Protein AF-0000000079764183 (afdb_homodimer)

InterPro domains:
  IPR012338 Beta-lactamase/transpeptidase-like [G3DSA:3.40.710.10] (2-309)
  IPR012338 Beta-lactamase/transpeptidase-like [SSF56601] (10-308)
  IPR015868 Glutaminase [MF_00313] (7-307)
  IPR015868 Glutaminase [PF04960] (25-307)
  IPR015868 Glutaminase [PTHR12544] (8-310)
  IPR015868 Glutaminase [TIGR03814] (20-307)

pLDDT: mean 93.73, std 9.57, range [40.22, 98.94]

Nearest PDB structures (foldseek):
  2pby-assembly1_C  TM=9.416E-01  e=4.177E-28  Geobacillus kaustophilus HTA426
  2pby-assembly1_B  TM=9.250E-01  e=2.277E-27  Geobacillus kaustophilus HTA426
  8bsm-assembly1_A  TM=9.443E-01  e=9.969E-26  Homo sapiens
  7sbn-assembly1_B  TM=9.370E-01  e=2.062E-25  Homo sapiens
  7sbn-assembly1_A  TM=9.225E-01  e=1.618E-25  Homo sapiens

Organism: NCBI:txid410072

Sequence (632 aa):
MMKSEEVTRILENAIRIGKGVIRYGSVASYIPELAKADKNKLGICLYTIDGNQFETGNTEDRFTIQSISKVMALCLALETFGAEFVFDHVGVEPSGEAFNSLVELDNRSNRPFNPMINSGAITVASLLVNQYSIEDMQKYMQEVCEDPEIAIDEAVFQSEMATCARNKAIAYLLKSKDIIDTDVEESVTFYTKMCSMSVNARDLARFGLLLANDGVQLSTGKRLISS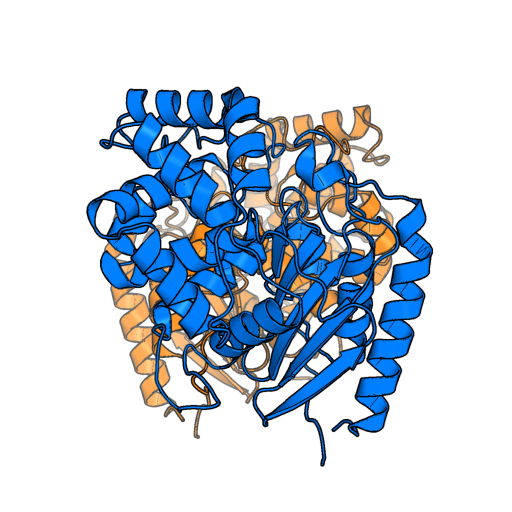QTVRMVQTIMLTCGMYDGSGEFALRTGIPTKSGVGGGLLSVSKKKMGIGIYGPSLDKKGNCIAGCELLGYISEALYLHIFDTREWKVEEMMKSEEVTRILENAIRIGKGVIRYGSVASYIPELAKADKNKLGICLYTIDGNQFETGNTEDRFTIQSISKVMALCLALETFGAEFVFDHVGVEPSGEAFNSLVELDNRSNRPFNPMINSGAITVASLLVNQYSIEDMQKYMQEVCEDPEIAIDEAVFQSEMATCARNKAIAYLLKSKDIIDTDVEESVTFYTKMCSMSVNARDLARFGLLLANDGVQLSTGKRLISSQTVRMVQTIMLTCGMYDGSGEFALRTGIPTKSGVGGGLLSVSKKKMGIGIYGPSLDKKGNCIAGCELLGYISEALYLHIFDTREWKVEE

Solvent-accessible surface area (backbone atoms only — not comparable to full-atom values): 30815 Å² total; per-residue (Å²): 109,38,49,64,68,54,54,52,50,50,50,52,51,28,52,54,58,13,61,72,44,31,82,79,31,44,48,42,59,87,36,62,61,54,44,69,57,64,43,82,47,44,15,36,21,40,31,34,74,87,70,50,78,46,70,51,72,46,29,77,52,70,39,37,38,25,56,38,36,35,57,58,53,48,52,50,45,36,74,72,62,31,59,74,57,51,52,72,55,20,41,59,34,51,59,56,50,63,84,79,46,84,73,54,48,35,85,86,76,70,23,21,26,18,47,71,42,68,60,12,33,40,48,53,28,37,61,41,57,79,78,42,52,71,65,52,53,42,51,50,50,18,59,56,30,69,34,88,77,43,41,67,35,63,69,46,32,54,39,43,64,74,60,34,63,64,61,49,53,42,40,50,52,36,36,74,69,65,64,37,89,56,61,52,67,59,19,50,51,53,39,45,44,53,21,18,25,35,40,29,11,51,34,30,8,34,38,15,27,22,49,13,46,49,16,25,36,82,93,78,66,49,71,80,42,52,54,69,53,34,34,42,51,44,43,44,22,30,54,34,19,44,59,82,40,10,37,54,47,29,55,65,22,32,44,25,28,29,39,8,57,48,8,35,37,36,25,32,31,77,74,43,22,2,30,4,27,30,21,31,10,14,38,98,79,40,37,20,41,23,52,56,52,22,44,38,51,45,18,66,77,57,42,42,25,74,65,48,84,61,80,71,44,76,44,133,111,39,48,63,68,54,53,50,49,52,51,52,52,26,51,53,57,14,62,72,45,31,82,78,30,44,48,42,58,87,37,62,60,54,44,69,58,65,42,84,48,44,14,38,20,41,29,33,75,88,69,50,76,47,71,52,72,47,29,79,53,70,39,37,38,25,57,39,37,35,58,58,53,49,51,52,44,38,74,72,62,31,59,73,58,51,51,72,54,22,42,58,35,50,60,55,50,63,83,79,45,85,72,54,47,34,84,87,76,70,24,20,24,18,46,70,43,68,61,12,32,40,48,52,27,38,63,41,58,79,79,42,53,71,65,52,52,44,50,50,50,18,58,56,30,70,35,88,80,44,41,67,36,62,67,45,32,52,39,43,64,75,61,34,62,65,60,50,52,42,41,51,52,36,36,76,68,65,63,37,86,57,60,52,68,60,19,52,50,54,40,45,44,51,21,17,25,35,39,28,10,51,34,30,7,34,40,15,27,21,48,12,47,48,15,25,35,82,93,76,64,47,70,80,42,54,55,69,53,35,34,42,50,44,44,43,23,31,54,34,19,44,58,83,40,11,35,54,47,30,55,65,22,33,43,26,28,28,38,7,59,47,8,35,35,36,26,31,32,76,74,44,23,3,31,4,27,30,20,29,10,15,38,97,80,40,36,20,41,23,51,56,51,22,46,38,49,46,18,66,76,56,44,42,24,74,64,49,85,61,80,71,42,75,42,133

Secondary structure (DSSP, 8-state):
-EEHHHHHHHHHHHHHHHHTTGGG-B---SSTTGGGS-TT--EEEEEETTS-EEEEESTT--EE-GGGHHHHHHHHHHHHH-HHHHHHHS--S---S-TT-S--B-TTTSSBS-TTSHHHHHHHHHHHTTT--HHHHHHHHHHHHT-TT--B-HHHHHHHHHT-HHHHHHHHHHHHTTS--S-HHHHHHHHHHHHTBEE-HHHHHHHHHHHHTTTB-TTT--B-S-HHHHHHHHHHHHHHTTGGGHHHHHHHH---EEE-TTSEEEEEETTTEEEEEE---B-TTSSBHHHHHHHHHHHHHTT-STT--S---EE-/-EEHHHHHHHHHHHHHHHHTTGGG-B---SSTTGGGS-TT--EEEEEETTS-EEEEESTT--EE-GGGHHHHHHHHHHHHH-HHHHHHHS--S---S-TT-S--B-TTTSSBS-TTSHHHHHHHHHHHTTT--HHHHHHHHHHHHT-TT--B-HHHHHHHHHT-HHHHHHHHHHHHTTS--S-HHHHHHHHHHHHTBEE-HHHHHHHHHHHHTTTB-TTT--B-S-HHHHHHHHHHHHHHTTGGGHHHHHHHH---EEE-TTSEEEEEETTTEEEEEE---B-TTSSBHHHHHHHHHHHHHTT-STT--S---EE-

Structure (mmCIF, N/CA/C/O backbone):
data_AF-0000000079764183-model_v1
#
loop_
_entity.id
_entity.type
_entity.pdbx_description
1 polymer Glutaminase
#
loop_
_atom_site.group_PDB
_atom_site.id
_atom_site.type_symbol
_atom_site.label_atom_id
_atom_site.label_alt_id
_atom_site.label_comp_id
_atom_site.label_asym_id
_atom_site.label_entity_id
_atom_site.label_seq_id
_atom_site.pdbx_PDB_ins_code
_atom_site.Cartn_x
_atom_site.Cartn_y
_atom_site.Cartn_z
_atom_site.occupancy
_atom_site.B_iso_or_equiv
_atom_site.auth_seq_id
_atom_site.auth_comp_id
_atom_site.auth_asym_id
_atom_site.auth_atom_id
_atom_site.pdbx_PDB_model_num
ATOM 1 N N . MET A 1 1 ? 1.59 -15.289 22.109 1 74.62 1 MET A N 1
ATOM 2 C CA . MET A 1 1 ? 1.956 -16.625 21.672 1 74.62 1 MET A CA 1
ATOM 3 C C . MET A 1 1 ? 0.717 -17.5 21.5 1 74.62 1 MET A C 1
ATOM 5 O O . MET A 1 1 ? -0.222 -17.422 22.297 1 74.62 1 MET A O 1
ATOM 9 N N . MET A 1 2 ? 0.718 -18.203 20.281 1 85 2 MET A N 1
ATOM 10 C CA . MET A 1 2 ? -0.459 -19.016 20 1 85 2 MET A CA 1
ATOM 11 C C . MET A 1 2 ? -0.09 -20.5 19.906 1 85 2 MET A C 1
ATOM 13 O O . MET A 1 2 ? 0.961 -20.844 19.375 1 85 2 MET A O 1
ATOM 17 N N . LYS A 1 3 ? -0.953 -21.344 20.5 1 87.88 3 LYS A N 1
ATOM 18 C CA . LYS A 1 3 ? -0.759 -22.797 20.391 1 87.88 3 LYS A CA 1
ATOM 19 C C . LYS A 1 3 ? -1.119 -23.281 19 1 87.88 3 LYS A C 1
ATOM 21 O O . LYS A 1 3 ? -1.999 -22.719 18.344 1 87.88 3 LYS A O 1
ATOM 26 N N . SER A 1 4 ? -0.409 -24.312 18.578 1 90.75 4 SER A N 1
ATOM 27 C CA . SER A 1 4 ? -0.656 -24.906 17.266 1 90.75 4 SER A CA 1
ATOM 28 C C . SER A 1 4 ? -2.127 -25.266 17.094 1 90.75 4 SER A C 1
ATOM 30 O O . SER A 1 4 ? -2.697 -25.078 16.031 1 90.75 4 SER A O 1
ATOM 32 N N . GLU A 1 5 ? -2.732 -25.766 18.125 1 93.06 5 GLU A N 1
ATOM 33 C CA . GLU A 1 5 ? -4.137 -26.156 18.078 1 93.06 5 GLU A CA 1
ATOM 34 C C . GLU A 1 5 ? -5.043 -24.953 17.844 1 93.06 5 GLU A C 1
ATOM 36 O O . GLU A 1 5 ? -6.07 -25.062 17.172 1 93.06 5 GLU A O 1
ATOM 41 N N . GLU A 1 6 ? -4.617 -23.891 18.422 1 94.56 6 GLU A N 1
ATOM 42 C CA . GLU A 1 6 ? -5.383 -22.656 18.25 1 94.56 6 GLU A CA 1
ATOM 43 C C . GLU A 1 6 ? -5.324 -22.172 16.812 1 94.56 6 GLU A C 1
ATOM 45 O O . GLU A 1 6 ? -6.328 -21.719 16.266 1 94.56 6 GLU A O 1
ATOM 50 N N . VAL A 1 7 ? -4.184 -22.266 16.203 1 95.69 7 VAL A N 1
ATOM 51 C CA . VAL A 1 7 ? -4.027 -21.875 14.812 1 95.69 7 VAL A CA 1
ATOM 52 C C . VAL A 1 7 ? -4.895 -22.766 13.922 1 95.69 7 VAL A C 1
ATOM 54 O O . VAL A 1 7 ? -5.562 -22.266 13.008 1 95.69 7 VAL A O 1
ATOM 57 N N . THR A 1 8 ? -4.898 -24.047 14.211 1 95.81 8 THR A N 1
ATOM 58 C CA . THR A 1 8 ? -5.711 -24.984 13.453 1 95.81 8 THR A CA 1
ATOM 59 C C . THR A 1 8 ? -7.195 -24.641 13.562 1 95.81 8 THR A C 1
ATOM 61 O O . THR A 1 8 ? -7.922 -24.672 12.57 1 95.81 8 THR A O 1
ATOM 64 N N . ARG A 1 9 ? -7.594 -24.297 14.766 1 96.56 9 ARG A N 1
ATOM 65 C CA . ARG A 1 9 ? -8.984 -23.922 14.992 1 96.56 9 ARG A CA 1
ATOM 66 C C . ARG A 1 9 ? -9.336 -22.641 14.219 1 96.56 9 ARG A C 1
ATOM 68 O O . ARG A 1 9 ? -10.422 -22.547 13.648 1 96.56 9 ARG A O 1
ATOM 75 N N . ILE A 1 10 ? -8.43 -21.75 14.234 1 97.06 10 ILE A N 1
ATOM 76 C CA . ILE A 1 10 ? -8.625 -20.5 13.508 1 97.06 10 ILE A CA 1
ATOM 77 C C . ILE A 1 10 ? -8.773 -20.781 12.016 1 97.06 10 ILE A C 1
ATOM 79 O O . ILE A 1 10 ? -9.641 -20.219 11.352 1 97.06 10 ILE A O 1
ATOM 83 N N . LEU A 1 11 ? -8.008 -21.703 11.453 1 97.38 11 LEU A N 1
ATOM 84 C CA . LEU A 1 11 ? -8.086 -22.047 10.039 1 97.38 11 LEU A CA 1
ATOM 85 C C . LEU A 1 11 ? -9.406 -22.734 9.727 1 97.38 11 LEU A C 1
ATOM 87 O O . LEU A 1 11 ? -10.008 -22.484 8.68 1 97.38 11 LEU A O 1
ATOM 91 N N . GLU A 1 12 ? -9.812 -23.562 10.617 1 97.38 12 GLU A N 1
ATOM 92 C CA . GLU A 1 12 ? -11.094 -24.25 10.422 1 97.38 12 GLU A CA 1
ATOM 93 C C . GLU A 1 12 ? -12.25 -23.25 10.398 1 97.38 12 GLU A C 1
ATOM 95 O O . GLU A 1 12 ? -13.156 -23.375 9.578 1 97.38 12 GLU A O 1
ATOM 100 N N . ASN A 1 13 ? -12.195 -22.344 11.328 1 97.94 13 ASN A N 1
ATOM 101 C CA . ASN A 1 13 ? -13.211 -21.297 11.344 1 97.94 13 ASN A CA 1
ATOM 102 C C . ASN A 1 13 ? -13.156 -20.453 10.07 1 97.94 13 ASN A C 1
ATOM 104 O O . ASN A 1 13 ? -14.195 -20.047 9.547 1 97.94 13 ASN A O 1
ATOM 108 N N . ALA A 1 14 ? -11.953 -20.188 9.633 1 97.94 14 ALA A N 1
ATOM 109 C CA . ALA A 1 14 ? -11.773 -19.422 8.398 1 97.94 14 ALA A CA 1
ATOM 110 C C . ALA A 1 14 ? -12.422 -20.141 7.215 1 97.94 14 ALA A C 1
ATOM 112 O O . ALA A 1 14 ? -13.102 -19.5 6.402 1 97.94 14 ALA A O 1
ATOM 113 N N . ILE A 1 15 ? -12.234 -21.406 7.109 1 98.12 15 ILE A N 1
ATOM 114 C CA . ILE A 1 15 ? -12.797 -22.203 6.023 1 98.12 15 ILE A CA 1
ATOM 115 C C . ILE A 1 15 ? -14.32 -22.172 6.102 1 98.12 15 ILE A C 1
ATOM 117 O O . ILE A 1 15 ? -15 -22.078 5.078 1 98.12 15 ILE A O 1
ATOM 121 N N . ARG A 1 16 ? -14.852 -22.266 7.309 1 97.56 16 ARG A N 1
ATOM 122 C CA . ARG A 1 16 ? -16.297 -22.203 7.492 1 97.56 16 ARG A CA 1
ATOM 123 C C . ARG A 1 16 ? -16.859 -20.859 7.008 1 97.56 16 ARG A C 1
ATOM 125 O O . ARG A 1 16 ? -17.875 -20.828 6.305 1 97.56 16 ARG A O 1
ATOM 132 N N . ILE A 1 17 ? -16.188 -19.812 7.344 1 97.31 17 ILE A N 1
ATOM 133 C CA . ILE A 1 17 ? -16.578 -18.484 6.91 1 97.31 17 ILE A CA 1
ATOM 134 C C . ILE A 1 17 ? -16.547 -18.406 5.383 1 97.31 17 ILE A C 1
ATOM 136 O O . ILE A 1 17 ? -17.5 -17.922 4.758 1 97.31 17 ILE A O 1
ATOM 140 N N . GLY A 1 18 ? -15.477 -18.875 4.812 1 97.44 18 GLY A N 1
ATOM 141 C CA . GLY A 1 18 ? -15.32 -18.859 3.365 1 97.44 18 GLY A CA 1
ATOM 142 C C . GLY A 1 18 ? -16.391 -19.656 2.643 1 97.44 18 GLY A C 1
ATOM 143 O O . GLY A 1 18 ? -16.938 -19.203 1.635 1 97.44 18 GLY A O 1
ATOM 144 N N . LYS A 1 19 ? -16.688 -20.812 3.135 1 97.62 19 LYS A N 1
ATOM 145 C CA . LYS A 1 19 ? -17.703 -21.656 2.512 1 97.62 19 LYS A CA 1
ATOM 146 C C . LYS A 1 19 ? -19.062 -20.969 2.471 1 97.62 19 LYS A C 1
ATOM 148 O O . LYS A 1 19 ? -19.844 -21.172 1.545 1 97.62 19 LYS A O 1
ATOM 153 N N . GLY A 1 20 ? -19.266 -20.078 3.375 1 97.69 20 GLY A N 1
ATOM 154 C CA . GLY A 1 20 ? -20.547 -19.375 3.469 1 97.69 20 GLY A CA 1
ATOM 155 C C . GLY A 1 20 ? -20.766 -18.391 2.344 1 97.69 20 GLY A C 1
ATOM 156 O O . GLY A 1 20 ? -21.891 -17.969 2.09 1 97.69 20 GLY A O 1
ATOM 157 N N . VAL A 1 21 ? -19.688 -18.016 1.581 1 98.25 21 VAL A N 1
ATOM 158 C CA . VAL A 1 21 ? -19.859 -16.953 0.595 1 98.25 21 VAL A CA 1
ATOM 159 C C . VAL A 1 21 ? -19.578 -17.5 -0.804 1 98.25 21 VAL A C 1
ATOM 161 O O . VAL A 1 21 ? -19.766 -16.797 -1.8 1 98.25 21 VAL A O 1
ATOM 164 N N . ILE A 1 22 ? -19.203 -18.766 -0.938 1 98.31 22 ILE A N 1
ATOM 165 C CA . ILE A 1 22 ? -18.828 -19.391 -2.207 1 98.31 22 ILE A CA 1
ATOM 166 C C . ILE A 1 22 ? -19.984 -19.266 -3.197 1 98.31 22 ILE A C 1
ATOM 168 O O . ILE A 1 22 ? -19.766 -19.047 -4.391 1 98.31 22 ILE A O 1
ATOM 172 N N . ARG A 1 23 ? -21.188 -19.359 -2.697 1 97.62 23 ARG A N 1
ATOM 173 C CA . ARG A 1 23 ? -22.391 -19.359 -3.539 1 97.62 23 ARG A CA 1
ATOM 174 C C . ARG A 1 23 ? -22.531 -18.047 -4.297 1 97.62 23 ARG A C 1
ATOM 176 O O . ARG A 1 23 ? -23.188 -18 -5.34 1 97.62 23 ARG A O 1
ATOM 183 N N . TYR A 1 24 ? -21.953 -17 -3.852 1 97.88 24 TYR A N 1
ATOM 184 C CA . TYR A 1 24 ? -22.125 -15.68 -4.445 1 97.88 24 TYR A CA 1
ATOM 185 C C . TYR A 1 24 ? -21.125 -15.445 -5.57 1 97.88 24 TYR A C 1
ATOM 187 O O . TYR A 1 24 ? -21.234 -14.453 -6.301 1 97.88 24 TYR A O 1
ATOM 195 N N . GLY A 1 25 ? -20.125 -16.344 -5.734 1 97.81 25 GLY A N 1
ATOM 196 C CA . GLY A 1 25 ? -19.156 -16.219 -6.801 1 97.81 25 GLY A CA 1
ATOM 197 C C . GLY A 1 25 ? -19.422 -17.141 -7.973 1 97.81 25 GLY A C 1
ATOM 198 O O . GLY A 1 25 ? -20.438 -17.828 -8.008 1 97.81 25 GLY A O 1
ATOM 199 N N . SER A 1 26 ? -18.562 -17.047 -8.977 1 97.25 26 SER A N 1
ATOM 200 C CA . SER A 1 26 ? -18.609 -17.891 -10.156 1 97.25 26 SER A CA 1
ATOM 201 C C . SER A 1 26 ? -17.203 -18.219 -10.672 1 97.25 26 SER A C 1
ATOM 203 O O . SER A 1 26 ? -16.266 -17.469 -10.422 1 97.25 26 SER A O 1
ATOM 205 N N . VAL A 1 27 ? -17.078 -19.312 -11.312 1 96.5 27 VAL A N 1
ATOM 206 C CA . VAL A 1 27 ? -15.797 -19.672 -11.922 1 96.5 27 VAL A CA 1
ATOM 207 C C . VAL A 1 27 ? -15.547 -18.797 -13.148 1 96.5 27 VAL A C 1
ATOM 209 O O . VAL A 1 27 ? -16.484 -18.25 -13.734 1 96.5 27 VAL A O 1
ATOM 212 N N . ALA A 1 28 ? -14.25 -18.594 -13.477 1 91.69 28 ALA A N 1
ATOM 213 C CA . ALA A 1 28 ? -13.906 -17.859 -14.695 1 91.69 28 ALA A CA 1
ATOM 214 C C . ALA A 1 28 ? -14.375 -18.609 -15.938 1 91.69 28 ALA A C 1
ATOM 216 O O . ALA A 1 28 ? -13.852 -19.688 -16.25 1 91.69 28 ALA A O 1
ATOM 217 N N . SER A 1 29 ? -15.273 -17.984 -16.703 1 90.06 29 SER A N 1
ATOM 218 C CA . SER A 1 29 ? -15.867 -18.703 -17.828 1 90.06 29 SER A CA 1
ATOM 219 C C . SER A 1 29 ? -15.305 -18.203 -19.156 1 90.06 29 SER A C 1
ATOM 221 O O . SER A 1 29 ? -15.5 -18.828 -20.203 1 90.06 29 SER A O 1
ATOM 223 N N . TYR A 1 30 ? -14.641 -17.125 -19.125 1 85.44 30 TYR A N 1
ATOM 224 C CA . TYR A 1 30 ? -14.117 -16.578 -20.375 1 85.44 30 TYR A CA 1
ATOM 225 C C . TYR A 1 30 ? -12.938 -17.391 -20.875 1 85.44 30 TYR A C 1
ATOM 227 O O . TYR A 1 30 ? -12.547 -17.281 -22.047 1 85.44 30 TYR A O 1
ATOM 235 N N . ILE A 1 31 ? -12.336 -18.234 -20.078 1 89.81 31 ILE A N 1
ATOM 236 C CA . ILE A 1 31 ? -11.422 -19.312 -20.469 1 89.81 31 ILE A CA 1
ATOM 237 C C . ILE A 1 31 ? -12.102 -20.656 -20.25 1 89.81 31 ILE A C 1
ATOM 239 O O . ILE A 1 31 ? -12.195 -21.156 -19.125 1 89.81 31 ILE A O 1
ATOM 243 N N . PRO A 1 32 ? -12.508 -21.281 -21.25 1 91.56 32 PRO A N 1
ATOM 244 C CA . PRO A 1 32 ? -13.359 -22.453 -21.172 1 91.56 32 PRO A CA 1
ATOM 245 C C . PRO A 1 32 ? -12.797 -23.531 -20.234 1 91.56 32 PRO A C 1
ATOM 247 O O . PRO A 1 32 ? -13.547 -24.141 -19.469 1 91.56 32 PRO A O 1
ATOM 250 N N . GLU A 1 33 ? -11.508 -23.781 -20.266 1 92.94 33 GLU A N 1
ATOM 251 C CA . GLU A 1 33 ? -10.906 -24.797 -19.438 1 92.94 33 GLU A CA 1
ATOM 252 C C . GLU A 1 33 ? -11.047 -24.469 -17.953 1 92.94 33 GLU A C 1
ATOM 254 O O . GLU A 1 33 ? -11.172 -25.359 -17.109 1 92.94 33 GLU A O 1
ATOM 259 N N . LEU A 1 34 ? -11 -23.219 -17.516 1 94.12 34 LEU A N 1
ATOM 260 C CA . LEU A 1 34 ? -11.133 -22.797 -16.125 1 94.12 34 LEU A CA 1
ATOM 261 C C . LEU A 1 34 ? -12.57 -22.969 -15.641 1 94.12 34 LEU A C 1
ATOM 263 O O . LEU A 1 34 ? -12.812 -23.156 -14.445 1 94.12 34 LEU A O 1
ATOM 267 N N . ALA A 1 35 ? -13.492 -22.938 -16.578 1 94.31 35 ALA A N 1
ATOM 268 C CA . ALA A 1 35 ? -14.914 -23.062 -16.266 1 94.31 35 ALA A CA 1
ATOM 269 C C . ALA A 1 35 ? -15.242 -24.469 -15.75 1 94.31 35 ALA A C 1
ATOM 271 O O . ALA A 1 35 ? -16.297 -24.672 -15.148 1 94.31 35 ALA A O 1
ATOM 272 N N . LYS A 1 36 ? -14.367 -25.391 -15.961 1 95.44 36 LYS A N 1
ATOM 273 C CA . LYS A 1 36 ? -14.602 -26.781 -15.594 1 95.44 36 LYS A CA 1
ATOM 274 C C . LYS A 1 36 ? -14.344 -27.016 -14.109 1 95.44 36 LYS A C 1
ATOM 276 O O . LYS A 1 36 ? -14.703 -28.062 -13.562 1 95.44 36 LYS A O 1
ATOM 281 N N . ALA A 1 37 ? -13.789 -26.078 -13.414 1 96.5 37 ALA A N 1
ATOM 282 C CA . ALA A 1 37 ? -13.438 -26.234 -12 1 96.5 37 ALA A CA 1
ATOM 283 C C . ALA A 1 37 ? -14.688 -26.375 -11.141 1 96.5 37 ALA A C 1
ATOM 285 O O . ALA A 1 37 ? -15.742 -25.828 -11.461 1 96.5 37 ALA A O 1
ATOM 286 N N . ASP A 1 38 ? -14.641 -27.188 -10.078 1 97.56 38 ASP A N 1
ATOM 287 C CA . ASP A 1 38 ? -15.695 -27.266 -9.062 1 97.56 38 ASP A CA 1
ATOM 288 C C . ASP A 1 38 ? -15.695 -26.031 -8.172 1 97.56 38 ASP A C 1
ATOM 290 O O . ASP A 1 38 ? -14.812 -25.875 -7.324 1 97.56 38 ASP A O 1
ATOM 294 N N . LYS A 1 39 ? -16.641 -25.203 -8.297 1 97 39 LYS A N 1
ATOM 295 C CA . LYS A 1 39 ? -16.672 -23.906 -7.648 1 97 39 LYS A CA 1
ATOM 296 C C . LYS A 1 39 ? -16.719 -24.047 -6.129 1 97 39 LYS A C 1
ATOM 298 O O . LYS A 1 39 ? -16.422 -23.094 -5.402 1 97 39 LYS A O 1
ATOM 303 N N . ASN A 1 40 ? -17.031 -25.234 -5.582 1 97.75 40 ASN A N 1
ATOM 304 C CA . ASN A 1 40 ? -17.25 -25.406 -4.152 1 97.75 40 ASN A CA 1
ATOM 305 C C . ASN A 1 40 ? -15.945 -25.766 -3.438 1 97.75 40 ASN A C 1
ATOM 307 O O . ASN A 1 40 ? -15.906 -25.859 -2.209 1 97.75 40 ASN A O 1
ATOM 311 N N . LYS A 1 41 ? -14.883 -26.016 -4.184 1 98.38 41 LYS A N 1
ATOM 312 C CA . LYS A 1 41 ? -13.594 -26.328 -3.582 1 98.38 41 LYS A CA 1
ATOM 313 C C . LYS A 1 41 ? -13.023 -25.141 -2.828 1 98.38 41 LYS A C 1
ATOM 315 O O . LYS A 1 41 ? -13.234 -23.984 -3.223 1 98.38 41 LYS A O 1
ATOM 320 N N . LEU A 1 42 ? -12.406 -25.406 -1.729 1 98.81 42 LEU A N 1
ATOM 321 C CA . LEU A 1 42 ? -11.742 -24.391 -0.918 1 98.81 42 LEU A CA 1
ATOM 322 C C . LEU A 1 42 ? -10.656 -25.016 -0.055 1 98.81 42 LEU A C 1
ATOM 324 O O . LEU A 1 42 ? -10.883 -26.031 0.6 1 98.81 42 LEU A O 1
ATOM 328 N N . GLY A 1 43 ? -9.492 -24.469 -0.114 1 98.69 43 GLY A N 1
ATOM 329 C CA . GLY A 1 43 ? -8.391 -24.906 0.729 1 98.69 43 GLY A CA 1
ATOM 330 C C . GLY A 1 43 ? -7.457 -23.781 1.123 1 98.69 43 GLY A C 1
ATOM 331 O O . GLY A 1 43 ? -7.332 -22.797 0.403 1 98.69 43 GLY A O 1
ATOM 332 N N . ILE A 1 44 ? -6.812 -23.875 2.275 1 98.75 44 ILE A N 1
ATOM 333 C CA . ILE A 1 44 ? -5.848 -22.891 2.758 1 98.75 44 ILE A CA 1
ATOM 334 C C . ILE A 1 44 ? -4.648 -23.609 3.373 1 98.75 44 ILE A C 1
ATOM 336 O O . ILE A 1 44 ? -4.809 -24.625 4.059 1 98.75 44 ILE A O 1
ATOM 340 N N . CYS A 1 45 ? -3.529 -23.141 3.027 1 98.44 45 CYS A N 1
ATOM 341 C CA . CYS A 1 45 ? -2.264 -23.609 3.586 1 98.44 45 CYS A CA 1
ATOM 342 C C . CYS A 1 45 ? -1.483 -22.453 4.199 1 98.44 45 CYS A C 1
ATOM 344 O O . CYS A 1 45 ? -1.345 -21.391 3.586 1 98.44 45 CYS A O 1
ATOM 346 N N . LEU A 1 46 ? -1.011 -22.625 5.449 1 98.12 46 LEU A N 1
ATOM 347 C CA . LEU A 1 46 ? -0.158 -21.672 6.164 1 98.12 46 LEU A CA 1
ATOM 348 C C . LEU A 1 46 ? 1.167 -22.328 6.551 1 98.12 46 LEU A C 1
ATOM 350 O O . LEU A 1 46 ? 1.188 -23.297 7.305 1 98.12 46 LEU A O 1
ATOM 354 N N . TYR A 1 47 ? 2.25 -21.844 6.004 1 98 47 TYR A N 1
ATOM 355 C CA . TYR A 1 47 ? 3.592 -22.281 6.383 1 98 47 TYR A CA 1
ATOM 356 C C . TYR A 1 47 ? 4.34 -21.156 7.102 1 98 47 TYR A C 1
ATOM 358 O O . TYR A 1 47 ? 4.449 -20.047 6.59 1 98 47 TYR A O 1
ATOM 366 N N . THR A 1 48 ? 4.832 -21.406 8.273 1 97.06 48 THR A N 1
ATOM 367 C CA . THR A 1 48 ? 5.422 -20.359 9.094 1 97.06 48 THR A CA 1
ATOM 368 C C . THR A 1 48 ? 6.945 -20.422 9.055 1 97.06 48 THR A C 1
ATOM 370 O O . THR A 1 48 ? 7.516 -21.469 8.727 1 97.06 48 THR A O 1
ATOM 373 N N . ILE A 1 49 ? 7.621 -19.375 9.352 1 95.12 49 ILE A N 1
ATOM 374 C CA . ILE A 1 49 ? 9.07 -19.25 9.273 1 95.12 49 ILE A CA 1
ATOM 375 C C . ILE A 1 49 ? 9.727 -20.141 10.328 1 95.12 49 ILE A C 1
ATOM 377 O O . ILE A 1 49 ? 10.906 -20.484 10.211 1 95.12 49 ILE A O 1
ATOM 381 N N . ASP A 1 50 ? 8.992 -20.531 11.32 1 93.69 50 ASP A N 1
ATOM 382 C CA . ASP A 1 50 ? 9.531 -21.406 12.352 1 93.69 50 ASP A CA 1
ATOM 383 C C . ASP A 1 50 ? 9.352 -22.875 11.977 1 93.69 50 ASP A C 1
ATOM 385 O O . ASP A 1 50 ? 9.656 -23.766 12.773 1 93.69 50 ASP A O 1
ATOM 389 N N . GLY A 1 51 ? 8.727 -23.109 10.812 1 93.88 51 GLY A N 1
ATOM 390 C CA . GLY A 1 51 ? 8.711 -24.469 10.289 1 93.88 51 GLY A CA 1
ATOM 391 C C . GLY A 1 51 ? 7.363 -25.156 10.445 1 93.88 51 GLY A C 1
ATOM 392 O O . GLY A 1 51 ? 7.191 -26.297 10.016 1 93.88 51 GLY A O 1
ATOM 393 N N . ASN A 1 52 ? 6.344 -24.484 11.016 1 95.38 52 ASN A N 1
ATOM 394 C CA . ASN A 1 52 ? 5.023 -25.078 11.164 1 95.38 52 ASN A CA 1
ATOM 395 C C . ASN A 1 52 ? 4.246 -25.062 9.852 1 95.38 52 ASN A C 1
ATOM 397 O O . ASN A 1 52 ? 4.426 -24.156 9.039 1 95.38 52 ASN A O 1
ATOM 401 N N . GLN A 1 53 ? 3.439 -26.109 9.703 1 96.62 53 GLN A N 1
ATOM 402 C CA . GLN A 1 53 ? 2.57 -26.234 8.539 1 96.62 53 GLN A CA 1
ATOM 403 C C . GLN A 1 53 ? 1.127 -26.5 8.961 1 96.62 53 GLN A C 1
ATOM 405 O O . GLN A 1 53 ? 0.857 -27.453 9.695 1 96.62 53 GLN A O 1
ATOM 410 N N . PHE A 1 54 ? 0.256 -25.625 8.586 1 97.5 54 PHE A N 1
ATOM 411 C CA . PHE A 1 54 ? -1.172 -25.766 8.852 1 97.5 54 PHE A CA 1
ATOM 412 C C . PHE A 1 54 ? -1.963 -25.781 7.547 1 97.5 54 PHE A C 1
ATOM 414 O O . PHE A 1 54 ? -1.71 -24.969 6.656 1 97.5 54 PHE A O 1
ATOM 421 N N . GLU A 1 55 ? -2.822 -26.719 7.379 1 97.31 55 GLU A N 1
ATOM 422 C CA . GLU A 1 55 ? -3.641 -26.75 6.168 1 97.31 55 GLU A CA 1
ATOM 423 C C . GLU A 1 55 ? -5.02 -27.328 6.453 1 97.31 55 GLU A C 1
ATOM 425 O O . GLU A 1 55 ? -5.188 -28.125 7.387 1 97.31 55 GLU A O 1
ATOM 430 N N . THR A 1 56 ? -5.969 -26.938 5.777 1 97.56 56 THR A N 1
ATOM 431 C CA . THR A 1 56 ? -7.332 -27.453 5.836 1 97.56 56 THR A CA 1
ATOM 432 C C . THR A 1 56 ? -8.039 -27.266 4.496 1 97.56 56 THR A C 1
ATOM 434 O O . THR A 1 56 ? -7.777 -26.297 3.779 1 97.56 56 THR A O 1
ATOM 437 N N . GLY A 1 57 ? -8.836 -28.266 4.07 1 97.94 57 GLY A N 1
ATOM 438 C CA . GLY A 1 57 ? -9.602 -28.203 2.838 1 97.94 57 GLY A CA 1
ATOM 439 C C . GLY A 1 57 ? -8.867 -28.797 1.648 1 97.94 57 GLY A C 1
ATOM 440 O O . GLY A 1 57 ? -8.148 -29.781 1.786 1 97.94 57 GLY A O 1
ATOM 441 N N . ASN A 1 58 ? -9.07 -28.25 0.482 1 98.19 58 ASN A N 1
ATOM 442 C CA . ASN A 1 58 ? -8.594 -28.797 -0.786 1 98.19 58 ASN A CA 1
ATOM 443 C C . ASN A 1 58 ? -7.234 -28.219 -1.166 1 98.19 58 ASN A C 1
ATOM 445 O O . ASN A 1 58 ? -7.066 -27.688 -2.264 1 98.19 58 ASN A O 1
ATOM 449 N N . THR A 1 59 ? -6.285 -28.438 -0.339 1 98.38 59 THR A N 1
ATOM 450 C CA . THR A 1 59 ? -4.996 -27.766 -0.484 1 98.38 59 THR A CA 1
ATOM 451 C C . THR A 1 59 ? -4.133 -28.484 -1.524 1 98.38 59 THR A C 1
ATOM 453 O O . THR A 1 59 ? -3.184 -27.906 -2.053 1 98.38 59 THR A O 1
ATOM 456 N N . GLU A 1 60 ? -4.438 -29.703 -1.937 1 97.88 60 GLU A N 1
ATOM 457 C CA . GLU A 1 60 ? -3.621 -30.484 -2.867 1 97.88 60 GLU A CA 1
ATOM 458 C C . GLU A 1 60 ? -4.172 -30.391 -4.285 1 97.88 60 GLU A C 1
ATOM 460 O O . GLU A 1 60 ? -3.51 -30.812 -5.242 1 97.88 60 GLU A O 1
ATOM 465 N N . ASP A 1 61 ? -5.402 -29.891 -4.426 1 98.31 61 ASP A N 1
ATOM 466 C CA . ASP A 1 61 ? -5.973 -29.734 -5.758 1 98.31 61 ASP A CA 1
ATOM 467 C C . ASP A 1 61 ? -5.098 -28.828 -6.629 1 98.31 61 ASP A C 1
ATOM 469 O O . ASP A 1 61 ? -4.656 -27.766 -6.184 1 98.31 61 ASP A O 1
ATOM 473 N N . ARG A 1 62 ? -4.867 -29.281 -7.816 1 98.31 62 ARG A N 1
ATOM 474 C CA . ARG A 1 62 ? -4.043 -28.469 -8.711 1 98.31 62 ARG A CA 1
ATOM 475 C C . ARG A 1 62 ? -4.906 -27.562 -9.586 1 98.31 62 ARG A C 1
ATOM 477 O O . ARG A 1 62 ? -6.039 -27.922 -9.922 1 98.31 62 ARG A O 1
ATOM 484 N N . PHE A 1 63 ? -4.449 -26.469 -9.898 1 98.5 63 PHE A N 1
ATOM 485 C CA . PHE A 1 63 ? -5.047 -25.422 -10.742 1 98.5 63 PHE A CA 1
ATOM 486 C C . PHE A 1 63 ? -3.969 -24.594 -11.414 1 98.5 63 PHE A C 1
ATOM 488 O O . PHE A 1 63 ? -2.799 -24.641 -11.031 1 98.5 63 PHE A O 1
ATOM 495 N N . THR A 1 64 ? -4.309 -23.875 -12.445 1 98.56 64 THR A N 1
ATOM 496 C CA . THR A 1 64 ? -3.311 -23.031 -13.102 1 98.56 64 THR A CA 1
ATOM 497 C C . THR A 1 64 ? -3.113 -21.734 -12.336 1 98.56 64 THR A C 1
ATOM 499 O O . THR A 1 64 ? -4.078 -21.141 -11.844 1 98.56 64 THR A O 1
ATOM 502 N N . ILE A 1 65 ? -1.89 -21.25 -12.266 1 98.69 65 ILE A N 1
ATOM 503 C CA . ILE A 1 65 ? -1.451 -20.172 -11.391 1 98.69 65 ILE A CA 1
ATOM 504 C C . ILE A 1 65 ? -1.986 -18.844 -11.898 1 98.69 65 ILE A C 1
ATOM 506 O O . ILE A 1 65 ? -2.182 -17.906 -11.125 1 98.69 65 ILE A O 1
ATOM 510 N N . GLN A 1 66 ? -2.195 -18.719 -13.219 1 98.12 66 GLN A N 1
ATOM 511 C CA . GLN A 1 66 ? -2.732 -17.516 -13.852 1 98.12 66 GLN A CA 1
ATOM 512 C C . GLN A 1 66 ? -1.979 -16.266 -13.391 1 98.12 66 GLN A C 1
ATOM 514 O O . GLN A 1 66 ? -0.746 -16.266 -13.352 1 98.12 66 GLN A O 1
ATOM 519 N N . SER A 1 67 ? -2.619 -15.227 -13.023 1 97.81 67 SER A N 1
ATOM 520 C CA . SER A 1 67 ? -2.008 -13.922 -12.789 1 97.81 67 SER A CA 1
ATOM 521 C C . SER A 1 67 ? -1.01 -13.984 -11.633 1 97.81 67 SER A C 1
ATOM 523 O O . SER A 1 67 ? -0.186 -13.078 -11.477 1 97.81 67 SER A O 1
ATOM 525 N N . ILE A 1 68 ? -1.06 -14.953 -10.766 1 98.75 68 ILE A N 1
ATOM 526 C CA . ILE A 1 68 ? -0.087 -15.055 -9.68 1 98.75 68 ILE A CA 1
ATOM 527 C C . ILE A 1 68 ? 1.315 -15.227 -10.258 1 98.75 68 ILE A C 1
ATOM 529 O O . ILE A 1 68 ? 2.309 -14.891 -9.609 1 98.75 68 ILE A O 1
ATOM 533 N N . SER A 1 69 ? 1.407 -15.711 -11.516 1 98.75 69 SER A N 1
ATOM 534 C CA . SER A 1 69 ? 2.691 -15.891 -12.18 1 98.75 69 SER A CA 1
ATOM 535 C C . SER A 1 69 ? 3.426 -14.562 -12.336 1 98.75 69 SER A C 1
ATOM 537 O O . SER A 1 69 ? 4.648 -14.539 -12.492 1 98.75 69 SER A O 1
ATOM 539 N N . LYS A 1 70 ? 2.678 -13.453 -12.328 1 98.69 70 LYS A N 1
ATOM 540 C CA . LYS A 1 70 ? 3.262 -12.125 -12.469 1 98.69 70 LYS A CA 1
ATOM 541 C C . LYS A 1 70 ? 4.266 -11.836 -11.359 1 98.69 70 LYS A C 1
ATOM 543 O O . LYS A 1 70 ? 5.242 -11.117 -11.562 1 98.69 70 LYS A O 1
ATOM 548 N N . VAL A 1 71 ? 4.078 -12.406 -10.156 1 98.88 71 VAL A N 1
ATOM 549 C CA . VAL A 1 71 ? 4.977 -12.227 -9.023 1 98.88 71 VAL A CA 1
ATOM 550 C C . VAL A 1 71 ? 6.32 -12.891 -9.312 1 98.88 71 VAL A C 1
ATOM 552 O O . VAL A 1 71 ? 7.375 -12.289 -9.117 1 98.88 71 VAL A O 1
ATOM 555 N N . MET A 1 72 ? 6.254 -14.102 -9.812 1 98.44 72 MET A N 1
ATOM 556 C CA . MET A 1 72 ? 7.469 -14.836 -10.156 1 98.44 72 MET A CA 1
ATOM 557 C C . MET A 1 72 ? 8.242 -14.125 -11.258 1 98.44 72 MET A C 1
ATOM 559 O O . MET A 1 72 ? 9.461 -13.969 -11.172 1 98.44 72 MET A O 1
ATOM 563 N N . ALA A 1 73 ? 7.52 -13.75 -12.281 1 98.81 73 ALA A N 1
ATOM 564 C CA . ALA A 1 73 ? 8.148 -13.062 -13.406 1 98.81 73 ALA A CA 1
ATOM 565 C C . ALA A 1 73 ? 8.836 -11.781 -12.953 1 98.81 73 ALA A C 1
ATOM 567 O O . ALA A 1 73 ? 9.953 -11.484 -13.375 1 98.81 73 ALA A O 1
ATOM 568 N N . LEU A 1 74 ? 8.164 -11.031 -12.125 1 98.88 74 LEU A N 1
ATOM 569 C CA . LEU A 1 74 ? 8.734 -9.789 -11.625 1 98.88 74 LEU A CA 1
ATOM 570 C C . LEU A 1 74 ? 9.992 -10.055 -10.797 1 98.88 74 LEU A C 1
ATOM 572 O O . LEU A 1 74 ? 10.992 -9.352 -10.93 1 98.88 74 LEU A O 1
ATOM 576 N N . CYS A 1 75 ? 9.953 -11.062 -9.898 1 98.81 75 CYS A N 1
ATOM 577 C CA . CYS A 1 75 ? 11.133 -11.43 -9.117 1 98.81 75 CYS A CA 1
ATOM 578 C C . CYS A 1 75 ? 12.328 -11.688 -10.023 1 98.81 75 CYS A C 1
ATOM 580 O O . CYS A 1 75 ? 13.406 -11.117 -9.82 1 98.81 75 CYS A O 1
ATOM 582 N N . LEU A 1 76 ? 12.109 -12.492 -11 1 98.69 76 LEU A N 1
ATOM 583 C CA . LEU A 1 76 ? 13.211 -12.875 -11.875 1 98.69 76 LEU A CA 1
ATOM 584 C C . LEU A 1 76 ? 13.703 -11.688 -12.688 1 98.69 76 LEU A C 1
ATOM 586 O O . LEU A 1 76 ? 14.906 -11.539 -12.914 1 98.69 76 LEU A O 1
ATOM 590 N N . ALA A 1 77 ? 12.797 -10.883 -13.188 1 98.75 77 ALA A N 1
ATOM 591 C CA . ALA A 1 77 ? 13.18 -9.703 -13.953 1 98.75 77 ALA A CA 1
ATOM 592 C C . ALA A 1 77 ? 14.047 -8.766 -13.109 1 98.75 77 ALA A C 1
ATOM 594 O O . ALA A 1 77 ? 15.062 -8.258 -13.586 1 98.75 77 ALA A O 1
ATOM 595 N N . LEU A 1 78 ? 13.641 -8.516 -11.898 1 98.81 78 LEU A N 1
ATOM 596 C CA . LEU A 1 78 ? 14.383 -7.629 -11.008 1 98.81 78 LEU A CA 1
ATOM 597 C C . LEU A 1 78 ? 15.773 -8.195 -10.711 1 98.81 78 LEU A C 1
ATOM 599 O O . LEU A 1 78 ? 16.75 -7.457 -10.688 1 98.81 78 LEU A O 1
ATOM 603 N N . GLU A 1 79 ? 15.867 -9.508 -10.477 1 98.56 79 GLU A N 1
ATOM 604 C CA . GLU A 1 79 ? 17.141 -10.164 -10.219 1 98.56 79 GLU A CA 1
ATOM 605 C C . GLU A 1 79 ? 18.047 -10.109 -11.445 1 98.56 79 GLU A C 1
ATOM 607 O O . GLU A 1 79 ? 19.266 -10.016 -11.312 1 98.56 79 GLU A O 1
ATOM 612 N N . THR A 1 80 ? 17.469 -10.148 -12.641 1 98.5 80 THR A N 1
ATOM 613 C CA . THR A 1 80 ? 18.219 -10.281 -13.883 1 98.5 80 THR A CA 1
ATOM 614 C C . THR A 1 80 ? 18.656 -8.914 -14.391 1 98.5 80 THR A C 1
ATOM 616 O O . THR A 1 80 ? 19.812 -8.734 -14.789 1 98.5 80 THR A O 1
ATOM 619 N N . PHE A 1 81 ? 17.75 -7.938 -14.344 1 98.31 81 PHE A N 1
ATOM 620 C CA . PHE A 1 81 ? 18 -6.695 -15.07 1 98.31 81 PHE A CA 1
ATOM 621 C C . PHE A 1 81 ? 18.188 -5.535 -14.102 1 98.31 81 PHE A C 1
ATOM 623 O O . PHE A 1 81 ? 18.688 -4.469 -14.492 1 98.31 81 PHE A O 1
ATOM 630 N N . GLY A 1 82 ? 17.844 -5.711 -12.812 1 98.19 82 GLY A N 1
ATOM 631 C CA . GLY A 1 82 ? 17.891 -4.629 -11.844 1 98.19 82 GLY A CA 1
ATOM 632 C C . GLY A 1 82 ? 16.641 -3.775 -11.836 1 98.19 82 GLY A C 1
ATOM 633 O O . GLY A 1 82 ? 15.961 -3.654 -12.852 1 98.19 82 GLY A O 1
ATOM 634 N N . ALA A 1 83 ? 16.391 -3.166 -10.758 1 97.94 83 ALA A N 1
ATOM 635 C CA . ALA A 1 83 ? 15.172 -2.402 -10.531 1 97.94 83 ALA A CA 1
ATOM 636 C C . ALA A 1 83 ? 15.094 -1.197 -11.469 1 97.94 83 ALA A C 1
ATOM 638 O O . ALA A 1 83 ? 14.039 -0.911 -12.039 1 97.94 83 ALA A O 1
ATOM 639 N N . GLU A 1 84 ? 16.156 -0.427 -11.547 1 97.06 84 GLU A N 1
ATOM 640 C CA . GLU A 1 84 ? 16.172 0.771 -12.383 1 97.06 84 GLU A CA 1
ATOM 641 C C . GLU A 1 84 ? 15.727 0.454 -13.812 1 97.06 84 GLU A C 1
ATOM 643 O O . GLU A 1 84 ? 14.867 1.139 -14.367 1 97.06 84 GLU A O 1
ATOM 648 N N . PHE A 1 85 ? 16.266 -0.599 -14.367 1 97.19 85 PHE A N 1
ATOM 649 C CA . PHE A 1 85 ? 15.953 -0.995 -15.734 1 97.19 85 PHE A CA 1
ATOM 650 C C . PHE A 1 85 ? 14.5 -1.45 -15.844 1 97.19 85 PHE A C 1
ATOM 652 O O . PHE A 1 85 ? 13.781 -1.031 -16.75 1 97.19 85 PHE A O 1
ATOM 659 N N . VAL A 1 86 ? 14.039 -2.322 -14.969 1 97.94 86 VAL A N 1
ATOM 660 C CA . VAL A 1 86 ? 12.703 -2.902 -15.023 1 97.94 86 VAL A CA 1
ATOM 661 C C . VAL A 1 86 ? 11.656 -1.8 -14.891 1 97.94 86 VAL A C 1
ATOM 663 O O . VAL A 1 86 ? 10.711 -1.729 -15.68 1 97.94 86 VAL A O 1
ATOM 666 N N . PHE A 1 87 ? 11.898 -0.889 -13.984 1 96.44 87 PHE A N 1
ATOM 667 C CA . PHE A 1 87 ? 10.875 0.109 -13.695 1 96.44 87 PHE A CA 1
ATOM 668 C C . PHE A 1 87 ? 10.977 1.285 -14.664 1 96.44 87 PHE A C 1
ATOM 670 O O . PHE A 1 87 ? 10.133 2.188 -14.641 1 96.44 87 PHE A O 1
ATOM 677 N N . ASP A 1 88 ? 11.93 1.308 -15.492 1 94.69 88 ASP A N 1
ATOM 678 C CA . ASP A 1 88 ? 11.945 2.203 -16.641 1 94.69 88 ASP A CA 1
ATOM 679 C C . ASP A 1 88 ? 11 1.712 -17.734 1 94.69 88 ASP A C 1
ATOM 681 O O . ASP A 1 88 ? 10.586 2.484 -18.594 1 94.69 88 ASP A O 1
ATOM 685 N N . HIS A 1 89 ? 10.617 0.43 -17.688 1 94.44 89 HIS A N 1
ATOM 686 C CA . HIS A 1 89 ? 9.75 -0.156 -18.703 1 94.44 89 HIS A CA 1
ATOM 687 C C . HIS A 1 89 ? 8.32 -0.285 -18.188 1 94.44 89 HIS A C 1
ATOM 689 O O . HIS A 1 89 ? 7.371 -0.289 -18.984 1 94.44 89 HIS A O 1
ATOM 695 N N . VAL A 1 90 ? 8.172 -0.472 -16.969 1 95.44 90 VAL A N 1
ATOM 696 C CA . VAL A 1 90 ? 6.859 -0.637 -16.359 1 95.44 90 VAL A CA 1
ATOM 697 C C . VAL A 1 90 ? 6.785 0.167 -15.062 1 95.44 90 VAL A C 1
ATOM 699 O O . VAL A 1 90 ? 7.75 0.207 -14.297 1 95.44 90 VAL A O 1
ATOM 702 N N . GLY A 1 91 ? 5.707 0.892 -14.844 1 93.44 91 GLY A N 1
ATOM 703 C CA . GLY A 1 91 ? 5.531 1.682 -13.633 1 93.44 91 GLY A CA 1
ATOM 704 C C . GLY A 1 91 ? 5.246 0.837 -12.406 1 93.44 91 GLY A C 1
ATOM 705 O O . GLY A 1 91 ? 5.473 -0.374 -12.414 1 93.44 91 GLY A O 1
ATOM 706 N N . VAL A 1 92 ? 4.844 1.512 -11.312 1 94.06 92 VAL A N 1
ATOM 707 C CA . VAL A 1 92 ? 4.574 0.816 -10.055 1 94.06 92 VAL A CA 1
ATOM 708 C C . VAL A 1 92 ? 3.303 1.369 -9.422 1 94.06 92 VAL A C 1
ATOM 710 O O . VAL A 1 92 ? 3.02 1.104 -8.25 1 94.06 92 VAL A O 1
ATOM 713 N N . GLU A 1 93 ? 2.496 2.18 -10.188 1 90.62 93 GLU A N 1
ATOM 714 C CA . GLU A 1 93 ? 1.297 2.824 -9.656 1 90.62 93 GLU A CA 1
ATOM 715 C C . GLU A 1 93 ? 0.068 1.938 -9.844 1 90.62 93 GLU A C 1
ATOM 717 O O . GLU A 1 93 ? -0.071 1.27 -10.875 1 90.62 93 GLU A O 1
ATOM 722 N N . PRO A 1 94 ? -0.857 2.002 -8.867 1 87.38 94 PRO A N 1
ATOM 723 C CA . PRO A 1 94 ? -2.143 1.342 -9.109 1 87.38 94 PRO A CA 1
ATOM 724 C C . PRO A 1 94 ? -2.943 1.995 -10.227 1 87.38 94 PRO A C 1
ATOM 726 O O . PRO A 1 94 ? -2.832 3.203 -10.453 1 87.38 94 PRO A O 1
ATOM 729 N N . SER A 1 95 ? -3.605 1.362 -11.172 1 74.06 95 SER A N 1
ATOM 730 C CA . SER A 1 95 ? -4.281 1.871 -12.359 1 74.06 95 SER A CA 1
ATOM 731 C C . SER A 1 95 ? -5.605 2.539 -12 1 74.06 95 SER A C 1
ATOM 733 O O . SER A 1 95 ? -6.082 3.416 -12.727 1 74.06 95 SER A O 1
ATOM 735 N N . GLY A 1 96 ? -6.043 2.76 -10.891 1 64.5 96 GLY A N 1
ATOM 736 C CA . GLY A 1 96 ? -7.355 3.281 -10.555 1 64.5 96 GLY A CA 1
ATOM 737 C C . GLY A 1 96 ? -8.438 2.869 -11.539 1 64.5 96 GLY A C 1
ATOM 738 O O . GLY A 1 96 ? -9.625 3.064 -11.281 1 64.5 96 GLY A O 1
ATOM 739 N N . GLU A 1 97 ? -8.055 2.484 -12.82 1 57.88 97 GLU A N 1
ATOM 740 C CA . GLU A 1 97 ? -9 2.074 -13.852 1 57.88 97 GLU A CA 1
ATOM 741 C C . GLU A 1 97 ? -9.406 0.615 -13.68 1 57.88 97 GLU A C 1
ATOM 743 O O . GLU A 1 97 ? -8.711 -0.155 -13.016 1 57.88 97 GLU A O 1
ATOM 748 N N . ALA A 1 98 ? -10.625 0.446 -14.242 1 50.03 98 ALA A N 1
ATOM 749 C CA . ALA A 1 98 ? -11.102 -0.936 -14.227 1 50.03 98 ALA A CA 1
ATOM 750 C C . ALA A 1 98 ? -10.133 -1.856 -14.969 1 50.03 98 ALA A C 1
ATOM 752 O O . ALA A 1 98 ? -9.477 -1.438 -15.922 1 50.03 98 ALA A O 1
ATOM 753 N N . PHE A 1 99 ? -9.82 -2.984 -14.422 1 41.81 99 PHE A N 1
ATOM 754 C CA . PHE A 1 99 ? -8.938 -4.023 -14.953 1 41.81 99 PHE A CA 1
ATOM 755 C C . PHE A 1 99 ? -9.109 -4.164 -16.453 1 41.81 99 PHE A C 1
ATOM 757 O O . PHE A 1 99 ? -8.164 -4.523 -17.172 1 41.81 99 PHE A O 1
ATOM 764 N N . ASN A 1 100 ? -10.297 -3.812 -16.891 1 40.22 100 ASN A N 1
ATOM 765 C CA . ASN A 1 100 ? -10.602 -4.113 -18.281 1 40.22 100 ASN A CA 1
ATOM 766 C C . ASN A 1 100 ? -10.367 -2.906 -19.188 1 40.22 100 ASN A C 1
ATOM 768 O O . ASN A 1 100 ? -10.805 -2.889 -20.344 1 40.22 100 ASN A O 1
ATOM 772 N N . SER A 1 101 ? -9.758 -1.957 -18.625 1 47.41 101 SER A N 1
ATOM 773 C CA . SER A 1 101 ? -9.547 -0.812 -19.5 1 47.41 101 SER A CA 1
ATOM 774 C C . SER A 1 101 ? -8.414 -1.072 -20.484 1 47.41 101 SER A C 1
ATOM 776 O O . SER A 1 101 ? -7.379 -1.628 -20.125 1 47.41 101 SER A O 1
ATOM 778 N N . LEU A 1 102 ? -8.695 -1.137 -21.766 1 50 102 LEU A N 1
ATOM 779 C CA . LEU A 1 102 ? -7.703 -1.329 -22.828 1 50 102 LEU A CA 1
ATOM 780 C C . LEU A 1 102 ? -6.496 -0.427 -22.609 1 50 102 LEU A C 1
ATOM 782 O O . LEU A 1 102 ? -5.367 -0.807 -22.922 1 50 102 LEU A O 1
ATOM 786 N N . VAL A 1 103 ? -6.801 0.834 -22 1 55.91 103 VAL A N 1
ATOM 787 C CA . VAL A 1 103 ? -5.648 1.727 -21.984 1 55.91 103 VAL A CA 1
ATOM 788 C C . VAL A 1 103 ? -5.039 1.739 -20.578 1 55.91 103 VAL A C 1
ATOM 790 O O . VAL A 1 103 ? -5.531 2.439 -19.688 1 55.91 103 VAL A O 1
ATOM 793 N N . GLU A 1 104 ? -4.625 0.68 -20.172 1 61.53 104 GLU A N 1
ATOM 794 C CA . GLU A 1 104 ? -3.939 0.5 -18.906 1 61.53 104 GLU A CA 1
ATOM 795 C C . GLU A 1 104 ? -2.582 1.198 -18.906 1 61.53 104 GLU A C 1
ATOM 797 O O . GLU A 1 104 ? -1.622 0.702 -18.312 1 61.53 104 GLU A O 1
ATOM 802 N N . LEU A 1 105 ? -2.504 2.211 -19.734 1 67.56 105 LEU A N 1
ATOM 803 C CA . LEU A 1 105 ? -1.253 2.955 -19.812 1 67.56 105 LEU A CA 1
ATOM 804 C C . LEU A 1 105 ? -1.377 4.301 -19.109 1 67.56 105 LEU A C 1
ATOM 806 O O . LEU A 1 105 ? -2.422 4.953 -19.172 1 67.56 105 LEU A O 1
ATOM 810 N N . ASP A 1 106 ? -0.401 4.57 -18.359 1 65.25 106 ASP A N 1
ATOM 811 C CA . ASP A 1 106 ? -0.297 5.898 -17.766 1 65.25 106 ASP A CA 1
ATOM 812 C C . ASP A 1 106 ? -0.096 6.965 -18.844 1 65.25 106 ASP A C 1
ATOM 814 O O . ASP A 1 106 ? 0.902 6.945 -19.562 1 65.25 106 ASP A O 1
ATOM 818 N N . ASN A 1 107 ? -0.984 7.793 -18.938 1 60.81 107 ASN A N 1
ATOM 819 C CA . ASN A 1 107 ? -0.93 8.812 -19.969 1 60.81 107 ASN A CA 1
ATOM 820 C C . ASN A 1 107 ? 0.287 9.719 -19.812 1 60.81 107 ASN A C 1
ATOM 822 O O . ASN A 1 107 ? 0.764 10.305 -20.781 1 60.81 107 ASN A O 1
ATOM 826 N N . ARG A 1 108 ? 0.791 9.727 -18.672 1 64 108 ARG A N 1
ATOM 827 C CA . ARG A 1 108 ? 1.908 10.633 -18.406 1 64 108 ARG A CA 1
ATOM 828 C C . ARG A 1 108 ? 3.23 10 -18.828 1 64 108 ARG A C 1
ATOM 830 O O . ARG A 1 108 ? 4.062 10.648 -19.469 1 64 108 ARG A O 1
ATOM 837 N N . SER A 1 109 ? 3.398 8.766 -18.547 1 66.56 109 SER A N 1
ATOM 838 C CA . SER A 1 109 ? 4.676 8.094 -18.766 1 66.56 109 SER A CA 1
ATOM 839 C C . SER A 1 109 ? 4.633 7.211 -20 1 66.56 109 SER A C 1
ATOM 841 O O . SER A 1 109 ? 5.676 6.777 -20.5 1 66.56 109 SER A O 1
ATOM 843 N N . ASN A 1 110 ? 3.477 6.871 -20.484 1 77 110 ASN A N 1
ATOM 844 C CA . ASN A 1 110 ? 3.266 5.957 -21.609 1 77 110 ASN A CA 1
ATOM 845 C C . ASN A 1 110 ? 3.695 4.535 -21.25 1 77 110 ASN A C 1
ATOM 847 O O . ASN A 1 110 ? 4.07 3.76 -22.141 1 77 110 ASN A O 1
ATOM 851 N N . ARG A 1 111 ? 3.857 4.316 -20 1 86.62 111 ARG A N 1
ATOM 852 C CA . ARG A 1 111 ? 4.168 2.973 -19.516 1 86.62 111 ARG A CA 1
ATOM 853 C C . ARG A 1 111 ? 2.959 2.348 -18.828 1 86.62 111 ARG A C 1
ATOM 855 O O . ARG A 1 111 ? 2.066 3.061 -18.359 1 86.62 111 ARG A O 1
ATOM 862 N N . PRO A 1 112 ? 3.02 0.948 -18.906 1 91.81 112 PRO A N 1
ATOM 863 C CA . PRO A 1 112 ? 1.994 0.319 -18.062 1 91.81 112 PRO A CA 1
ATOM 864 C C . PRO A 1 112 ? 2.061 0.774 -16.609 1 91.81 112 PRO A C 1
ATOM 866 O O . PRO A 1 112 ? 3.146 1.042 -16.094 1 91.81 112 PRO A O 1
ATOM 869 N N . PHE A 1 113 ? 1.012 0.789 -15.898 1 90.06 113 PHE A N 1
ATOM 870 C CA . PHE A 1 113 ? 0.896 1.322 -14.547 1 90.06 113 PHE A CA 1
ATOM 871 C C . PHE A 1 113 ? 1.741 0.513 -13.57 1 90.06 113 PHE A C 1
ATOM 873 O O . PHE A 1 113 ? 2.354 1.073 -12.656 1 90.06 113 PHE A O 1
ATOM 880 N N . ASN A 1 114 ? 1.701 -0.802 -13.734 1 94.31 114 ASN A N 1
ATOM 881 C CA . ASN A 1 114 ? 2.43 -1.658 -12.805 1 94.31 114 ASN A CA 1
ATOM 882 C C . ASN A 1 114 ? 2.555 -3.084 -13.336 1 94.31 114 ASN A C 1
ATOM 884 O O . ASN A 1 114 ? 1.896 -3.447 -14.312 1 94.31 114 ASN A O 1
ATOM 888 N N . PRO A 1 115 ? 3.355 -3.926 -12.75 1 96.94 115 PRO A N 1
ATOM 889 C CA . PRO A 1 115 ? 3.635 -5.262 -13.281 1 96.94 115 PRO A CA 1
ATOM 890 C C . PRO A 1 115 ? 2.568 -6.285 -12.898 1 96.94 115 PRO A C 1
ATOM 892 O O . PRO A 1 115 ? 2.67 -7.457 -13.273 1 96.94 115 PRO A O 1
ATOM 895 N N . MET A 1 116 ? 1.515 -5.879 -12.195 1 96.62 116 MET A N 1
ATOM 896 C CA . MET A 1 116 ? 0.499 -6.824 -11.742 1 96.62 116 MET A CA 1
ATOM 897 C C . MET A 1 116 ? -0.733 -6.773 -12.633 1 96.62 116 MET A C 1
ATOM 899 O O . MET A 1 116 ? -1.677 -7.543 -12.445 1 96.62 116 MET A O 1
ATOM 903 N N . ILE A 1 117 ? -0.705 -5.898 -13.586 1 93.31 117 ILE A N 1
ATOM 904 C CA . ILE A 1 117 ? -1.756 -5.867 -14.594 1 93.31 117 ILE A CA 1
ATOM 905 C C . ILE A 1 117 ? -1.235 -6.469 -15.898 1 93.31 117 ILE A C 1
ATOM 907 O O . ILE A 1 117 ? -0.027 -6.656 -16.062 1 93.31 117 ILE A O 1
ATOM 911 N N . ASN A 1 118 ? -2.109 -6.703 -16.812 1 92.44 118 ASN A N 1
ATOM 912 C CA . ASN A 1 118 ? -1.74 -7.449 -18.016 1 92.44 118 ASN A CA 1
ATOM 913 C C . ASN A 1 118 ? -0.703 -6.703 -18.844 1 92.44 118 ASN A C 1
ATOM 915 O O . ASN A 1 118 ? 0.285 -7.289 -19.281 1 92.44 118 ASN A O 1
ATOM 919 N N . SER A 1 119 ? -0.918 -5.418 -19.062 1 92.94 119 SER A N 1
ATOM 920 C CA . SER A 1 119 ? 0.031 -4.652 -19.859 1 92.94 119 SER A CA 1
ATOM 921 C C . SER A 1 119 ? 1.421 -4.664 -19.234 1 92.94 119 SER A C 1
ATOM 923 O O . SER A 1 119 ? 2.422 -4.828 -19.938 1 92.94 119 SER A O 1
ATOM 925 N N . GLY A 1 120 ? 1.51 -4.504 -17.922 1 95.94 120 GLY A N 1
ATOM 926 C CA . GLY A 1 120 ? 2.785 -4.57 -17.219 1 95.94 120 GLY A CA 1
ATOM 927 C C . GLY A 1 120 ? 3.41 -5.949 -17.25 1 95.94 120 GLY A C 1
ATOM 928 O O . GLY A 1 120 ? 4.621 -6.086 -17.438 1 95.94 120 GLY A O 1
ATOM 929 N N . ALA A 1 121 ? 2.572 -6.973 -17.094 1 96.81 121 ALA A N 1
ATOM 930 C CA . ALA A 1 121 ? 3.053 -8.352 -17.078 1 96.81 121 ALA A CA 1
ATOM 931 C C . ALA A 1 121 ? 3.592 -8.766 -18.438 1 96.81 121 ALA A C 1
ATOM 933 O O . ALA A 1 121 ? 4.594 -9.477 -18.531 1 96.81 121 ALA A O 1
ATOM 934 N N . ILE A 1 122 ? 2.918 -8.336 -19.469 1 96.31 122 ILE A N 1
ATOM 935 C CA . ILE A 1 122 ? 3.369 -8.633 -20.812 1 96.31 122 ILE A CA 1
ATOM 936 C C . ILE A 1 122 ? 4.688 -7.918 -21.094 1 96.31 122 ILE A C 1
ATOM 938 O O . ILE A 1 122 ? 5.582 -8.477 -21.734 1 96.31 122 ILE A O 1
ATOM 942 N N . THR A 1 123 ? 4.812 -6.695 -20.609 1 96.62 123 THR A N 1
ATOM 943 C CA . THR A 1 123 ? 6.07 -5.969 -20.719 1 96.62 123 THR A CA 1
ATOM 944 C C . THR A 1 123 ? 7.195 -6.727 -20.031 1 96.62 123 THR A C 1
ATOM 946 O O . THR A 1 123 ? 8.266 -6.922 -20.594 1 96.62 123 THR A O 1
ATOM 949 N N . VAL A 1 124 ? 6.98 -7.199 -18.812 1 98.25 124 VAL A N 1
ATOM 950 C CA . VAL A 1 124 ? 7.98 -7.957 -18.062 1 98.25 124 VAL A CA 1
ATOM 951 C C . VAL A 1 124 ? 8.312 -9.25 -18.797 1 98.25 124 VAL A C 1
ATOM 953 O O . VAL A 1 124 ? 9.484 -9.617 -18.922 1 98.25 124 VAL A O 1
ATOM 956 N N . ALA A 1 125 ? 7.27 -9.906 -19.312 1 98.31 125 ALA A N 1
ATOM 957 C CA . ALA A 1 125 ? 7.469 -11.125 -20.078 1 98.31 125 ALA A CA 1
ATOM 958 C C . ALA A 1 125 ? 8.344 -10.867 -21.297 1 98.31 125 ALA A C 1
ATOM 960 O O . ALA A 1 125 ? 9.18 -11.695 -21.656 1 98.31 125 ALA A O 1
ATOM 961 N N . SER A 1 126 ? 8.117 -9.758 -21.969 1 97.38 126 SER A N 1
ATOM 962 C CA . SER A 1 126 ? 8.875 -9.406 -23.156 1 97.38 126 SER A CA 1
ATOM 963 C C . SER A 1 126 ? 10.359 -9.227 -22.844 1 97.38 126 SER A C 1
ATOM 965 O O . SER A 1 126 ? 11.219 -9.477 -23.688 1 97.38 126 SER A O 1
ATOM 967 N N . LEU A 1 127 ? 10.688 -8.789 -21.625 1 97.31 127 LEU A N 1
ATOM 968 C CA . LEU A 1 127 ? 12.07 -8.664 -21.203 1 97.31 127 LEU A CA 1
ATOM 969 C C . LEU A 1 127 ? 12.688 -10.039 -20.938 1 97.31 127 LEU A C 1
ATOM 971 O O . LEU A 1 127 ? 13.836 -10.289 -21.297 1 97.31 127 LEU A O 1
ATOM 975 N N . LEU A 1 128 ? 11.93 -10.945 -20.359 1 98.19 128 LEU A N 1
ATOM 976 C CA . LEU A 1 128 ? 12.422 -12.227 -19.875 1 98.19 128 LEU A CA 1
ATOM 977 C C . LEU A 1 128 ? 12.555 -13.227 -21.031 1 98.19 128 LEU A C 1
ATOM 979 O O . LEU A 1 128 ? 13.438 -14.094 -21 1 98.19 128 LEU A O 1
ATOM 983 N N . VAL A 1 129 ? 11.688 -13.062 -22.016 1 97.38 129 VAL A N 1
ATOM 984 C CA . VAL A 1 129 ? 11.578 -14.07 -23.062 1 97.38 129 VAL A CA 1
ATOM 985 C C . VAL A 1 129 ? 12.891 -14.141 -23.844 1 97.38 129 VAL A C 1
ATOM 987 O O . VAL A 1 129 ? 13.219 -15.188 -24.422 1 97.38 129 VAL A O 1
ATOM 990 N N . ASN A 1 130 ? 13.688 -13.102 -23.828 1 92.81 130 ASN A N 1
ATOM 991 C CA . ASN A 1 130 ? 14.969 -13.078 -24.531 1 92.81 130 ASN A CA 1
ATOM 992 C C . ASN A 1 130 ? 16.078 -13.688 -23.688 1 92.81 130 ASN A C 1
ATOM 994 O O . ASN A 1 130 ? 17.156 -13.984 -24.203 1 92.81 130 ASN A O 1
ATOM 998 N N . GLN A 1 131 ? 15.906 -13.938 -22.453 1 96.69 131 GLN A N 1
ATOM 999 C CA . GLN A 1 131 ? 16.922 -14.391 -21.516 1 96.69 131 GLN A CA 1
ATOM 1000 C C . GLN A 1 131 ? 16.656 -15.82 -21.047 1 96.69 131 GLN A C 1
ATOM 1002 O O . GLN A 1 131 ? 17.578 -16.562 -20.719 1 96.69 131 GLN A O 1
ATOM 1007 N N . TYR A 1 132 ? 15.359 -16.172 -21 1 98.19 132 TYR A N 1
ATOM 1008 C CA . TYR A 1 132 ? 14.945 -17.438 -20.406 1 98.19 132 TYR A CA 1
ATOM 1009 C C . TYR A 1 132 ? 13.961 -18.156 -21.312 1 98.19 132 TYR A C 1
ATOM 1011 O O . TYR A 1 132 ? 13.102 -17.531 -21.938 1 98.19 132 TYR A O 1
ATOM 1019 N N . SER A 1 133 ? 14.078 -19.484 -21.344 1 98.44 133 SER A N 1
ATOM 1020 C CA . SER A 1 133 ? 13.047 -20.312 -21.953 1 98.44 133 SER A CA 1
ATOM 1021 C C . SER A 1 133 ? 11.898 -20.562 -20.984 1 98.44 133 SER A C 1
ATOM 1023 O O . SER A 1 133 ? 12 -20.266 -19.797 1 98.44 133 SER A O 1
ATOM 1025 N N . ILE A 1 134 ? 10.828 -21.016 -21.547 1 98.38 134 ILE A N 1
ATOM 1026 C CA . ILE A 1 134 ? 9.695 -21.359 -20.688 1 98.38 134 ILE A CA 1
ATOM 1027 C C . ILE A 1 134 ? 10.102 -22.469 -19.734 1 98.38 134 ILE A C 1
ATOM 1029 O O . ILE A 1 134 ? 9.648 -22.516 -18.594 1 98.38 134 ILE A O 1
ATOM 1033 N N . GLU A 1 135 ? 10.984 -23.359 -20.156 1 98.38 135 GLU A N 1
ATOM 1034 C CA . GLU A 1 135 ? 11.508 -24.422 -19.297 1 98.38 135 GLU A CA 1
ATOM 1035 C C . GLU A 1 135 ? 12.289 -23.844 -18.125 1 98.38 135 GLU A C 1
ATOM 1037 O O . GLU A 1 135 ? 12.219 -24.359 -17.016 1 98.38 135 GLU A O 1
ATOM 1042 N N . ASP A 1 136 ? 13.039 -22.844 -18.375 1 98.56 136 ASP A N 1
ATOM 1043 C CA . ASP A 1 136 ? 13.75 -22.141 -17.312 1 98.56 136 ASP A CA 1
ATOM 1044 C C . ASP A 1 136 ? 12.773 -21.594 -16.281 1 98.56 136 ASP A C 1
ATOM 1046 O O . ASP A 1 136 ? 13.016 -21.688 -15.07 1 98.56 136 ASP A O 1
ATOM 1050 N N . MET A 1 137 ? 11.688 -20.953 -16.766 1 98.56 137 MET A N 1
ATOM 1051 C CA . MET A 1 137 ? 10.68 -20.391 -15.875 1 98.56 137 MET A CA 1
ATOM 1052 C C . MET A 1 137 ? 10.031 -21.484 -15.039 1 98.56 137 MET A C 1
ATOM 1054 O O . MET A 1 137 ? 9.773 -21.297 -13.844 1 98.56 137 MET A O 1
ATOM 1058 N N . GLN A 1 138 ? 9.688 -22.578 -15.711 1 98.62 138 GLN A N 1
ATOM 1059 C CA . GLN A 1 138 ? 9.102 -23.719 -15.016 1 98.62 138 GLN A CA 1
ATOM 1060 C C . GLN A 1 138 ? 10.039 -24.219 -13.914 1 98.62 138 GLN A C 1
ATOM 1062 O O . GLN A 1 138 ? 9.602 -24.484 -12.797 1 98.62 138 GLN A O 1
ATOM 1067 N N . LYS A 1 139 ? 11.32 -24.359 -14.234 1 98.5 139 LYS A N 1
ATOM 1068 C CA . LYS A 1 139 ? 12.305 -24.812 -13.258 1 98.5 139 LYS A CA 1
ATOM 1069 C C . LYS A 1 139 ? 12.398 -23.844 -12.086 1 98.5 139 LYS A C 1
ATOM 1071 O O . LYS A 1 139 ? 12.547 -24.266 -10.938 1 98.5 139 LYS A O 1
ATOM 1076 N N . TYR A 1 140 ? 12.406 -22.625 -12.398 1 98.19 140 TYR A N 1
ATOM 1077 C CA . TYR A 1 140 ? 12.438 -21.609 -11.359 1 98.19 140 TYR A CA 1
ATOM 1078 C C . TYR A 1 140 ? 11.242 -21.766 -10.414 1 98.19 140 TYR A C 1
ATOM 1080 O O . TYR A 1 140 ? 11.406 -21.719 -9.195 1 98.19 140 TYR A O 1
ATOM 1088 N N . MET A 1 141 ? 10.031 -21.906 -10.969 1 98.5 141 MET A N 1
ATOM 1089 C CA . MET A 1 141 ? 8.828 -22.078 -10.164 1 98.5 141 MET A CA 1
ATOM 1090 C C . MET A 1 141 ? 8.906 -23.359 -9.336 1 98.5 141 MET A C 1
ATOM 1092 O O . MET A 1 141 ? 8.477 -23.375 -8.18 1 98.5 141 MET A O 1
ATOM 1096 N N . GLN A 1 142 ? 9.414 -24.438 -9.945 1 98.69 142 GLN A N 1
ATOM 1097 C CA . GLN A 1 142 ? 9.602 -25.688 -9.219 1 98.69 142 GLN A CA 1
ATOM 1098 C C . GLN A 1 142 ? 10.516 -25.484 -8.008 1 98.69 142 GLN A C 1
ATOM 1100 O O . GLN A 1 142 ? 10.273 -26.047 -6.941 1 98.69 142 GLN A O 1
ATOM 1105 N N . GLU A 1 143 ? 11.484 -24.703 -8.195 1 98.19 143 GLU A N 1
ATOM 1106 C CA . GLU A 1 143 ? 12.438 -24.453 -7.121 1 98.19 143 GLU A CA 1
ATOM 1107 C C . GLU A 1 143 ? 11.812 -23.578 -6.027 1 98.19 143 GLU A C 1
ATOM 1109 O O . GLU A 1 143 ? 11.906 -23.906 -4.844 1 98.19 143 GLU A O 1
ATOM 1114 N N . VAL A 1 144 ? 11.18 -22.5 -6.422 1 97.69 144 VAL A N 1
ATOM 1115 C CA . VAL A 1 144 ? 10.594 -21.531 -5.5 1 97.69 144 VAL A CA 1
ATOM 1116 C C . VAL A 1 144 ? 9.508 -22.203 -4.66 1 97.69 144 VAL A C 1
ATOM 1118 O O . VAL A 1 144 ? 9.383 -21.938 -3.465 1 97.69 144 VAL A O 1
ATOM 1121 N N . CYS A 1 145 ? 8.742 -23.078 -5.254 1 98.31 145 CYS A N 1
ATOM 1122 C CA . CYS A 1 145 ? 7.621 -23.719 -4.59 1 98.31 145 CYS A CA 1
ATOM 1123 C C . CYS A 1 145 ? 8.047 -25.062 -3.994 1 98.31 145 CYS A C 1
ATOM 1125 O O . CYS A 1 145 ? 7.27 -25.703 -3.289 1 98.31 145 CYS A O 1
ATOM 1127 N N . GLU A 1 146 ? 9.289 -25.469 -4.328 1 97.5 146 GLU A N 1
ATOM 1128 C CA . GLU A 1 146 ? 9.789 -26.781 -3.904 1 97.5 146 GLU A CA 1
ATOM 1129 C C . GLU A 1 146 ? 8.852 -27.906 -4.336 1 97.5 146 GLU A C 1
ATOM 1131 O O . GLU A 1 146 ? 8.508 -28.766 -3.531 1 97.5 146 GLU A O 1
ATOM 1136 N N . ASP A 1 147 ? 8.406 -27.859 -5.559 1 98.5 147 ASP A N 1
ATOM 1137 C CA . ASP A 1 147 ? 7.504 -28.844 -6.145 1 98.5 147 ASP A CA 1
ATOM 1138 C C . ASP A 1 147 ? 7.93 -29.203 -7.566 1 98.5 147 ASP A C 1
ATOM 1140 O O . ASP A 1 147 ? 7.566 -28.516 -8.523 1 98.5 147 ASP A O 1
ATOM 1144 N N . PRO A 1 148 ? 8.633 -30.344 -7.758 1 98.25 148 PRO A N 1
ATOM 1145 C CA . PRO A 1 148 ? 9.117 -30.734 -9.078 1 98.25 148 PRO A CA 1
ATOM 1146 C C . PRO A 1 148 ? 7.984 -31.078 -10.047 1 98.25 148 PRO A C 1
ATOM 1148 O O . PRO A 1 148 ? 8.219 -31.234 -11.25 1 98.25 148 PRO A O 1
ATOM 1151 N N . GLU A 1 149 ? 6.754 -31.156 -9.57 1 98.44 149 GLU A N 1
ATOM 1152 C CA . GLU A 1 149 ? 5.637 -31.594 -10.406 1 98.44 149 GLU A CA 1
ATOM 1153 C C . GLU A 1 149 ? 5 -30.406 -11.125 1 98.44 149 GLU A C 1
ATOM 1155 O O . GLU A 1 149 ? 4.133 -30.578 -11.984 1 98.44 149 GLU A O 1
ATOM 1160 N N . ILE A 1 150 ? 5.359 -29.172 -10.812 1 98.81 150 ILE A N 1
ATOM 1161 C CA . ILE A 1 150 ? 4.809 -28 -11.492 1 98.81 150 ILE A CA 1
ATOM 1162 C C . ILE A 1 150 ? 5.129 -28.078 -12.984 1 98.81 150 ILE A C 1
ATOM 1164 O O . ILE A 1 150 ? 6.289 -28.219 -13.367 1 98.81 150 ILE A O 1
ATOM 1168 N N . ALA A 1 151 ? 4.145 -28 -13.789 1 98.62 151 ALA A N 1
ATOM 1169 C CA . ALA A 1 151 ? 4.258 -28.062 -15.242 1 98.62 151 ALA A CA 1
ATOM 1170 C C . ALA A 1 151 ? 3.152 -27.266 -15.914 1 98.62 151 ALA A C 1
ATOM 1172 O O . ALA A 1 151 ? 2.17 -26.875 -15.273 1 98.62 151 ALA A O 1
ATOM 1173 N N . ILE A 1 152 ? 3.357 -27 -17.156 1 98.56 152 ILE A N 1
ATOM 1174 C CA . ILE A 1 152 ? 2.365 -26.266 -17.938 1 98.56 152 ILE A CA 1
ATOM 1175 C C . ILE A 1 152 ? 1.16 -27.172 -18.203 1 98.56 152 ILE A C 1
ATOM 1177 O O . ILE A 1 152 ? 1.313 -28.312 -18.625 1 98.56 152 ILE A O 1
ATOM 1181 N N . ASP A 1 153 ? 0.003 -26.703 -17.828 1 98.44 153 ASP A N 1
ATOM 1182 C CA . ASP A 1 153 ? -1.241 -27.328 -18.266 1 98.44 153 ASP A CA 1
ATOM 1183 C C . ASP A 1 153 ? -1.549 -27 -19.719 1 98.44 153 ASP A C 1
ATOM 1185 O O . ASP A 1 153 ? -2.127 -25.953 -20.016 1 98.44 153 ASP A O 1
ATOM 1189 N N . GLU A 1 154 ? -1.305 -27.938 -20.594 1 97.94 154 GLU A N 1
ATOM 1190 C CA . GLU A 1 154 ? -1.396 -27.703 -22.047 1 97.94 154 GLU A CA 1
ATOM 1191 C C . GLU A 1 154 ? -2.83 -27.391 -22.453 1 97.94 154 GLU A C 1
ATOM 1193 O O . GLU A 1 154 ? -3.059 -26.594 -23.359 1 97.94 154 GLU A O 1
ATOM 1198 N N . ALA A 1 155 ? -3.771 -28.047 -21.875 1 97.44 155 ALA A N 1
ATOM 1199 C CA . ALA A 1 155 ? -5.172 -27.797 -22.203 1 97.44 155 ALA A CA 1
ATOM 1200 C C . ALA A 1 155 ? -5.559 -26.344 -21.891 1 97.44 155 ALA A C 1
ATOM 1202 O O . ALA A 1 155 ? -6.199 -25.688 -22.703 1 97.44 155 ALA A O 1
ATOM 1203 N N . VAL A 1 156 ? -5.199 -25.875 -20.734 1 97.31 156 VAL A N 1
ATOM 1204 C CA . VAL A 1 156 ? -5.5 -24.516 -20.328 1 97.31 156 VAL A CA 1
ATOM 1205 C C . VAL A 1 156 ? -4.742 -23.531 -21.234 1 97.31 156 VAL A C 1
ATOM 1207 O O . VAL A 1 156 ? -5.297 -22.516 -21.656 1 97.31 156 VAL A O 1
ATOM 1210 N N . PHE A 1 157 ? -3.453 -23.875 -21.531 1 98 157 PHE A N 1
ATOM 1211 C CA . PHE A 1 157 ? -2.648 -23.031 -22.406 1 98 157 PHE A CA 1
ATOM 1212 C C . PHE A 1 157 ? -3.33 -22.828 -23.75 1 98 157 PHE A C 1
ATOM 1214 O O . PHE A 1 157 ? -3.484 -21.703 -24.219 1 98 157 PHE A O 1
ATOM 1221 N N . GLN A 1 158 ? -3.746 -23.875 -24.281 1 96.94 158 GLN A N 1
ATOM 1222 C CA . GLN A 1 158 ? -4.395 -23.812 -25.594 1 96.94 158 GLN A CA 1
ATOM 1223 C C . GLN A 1 158 ? -5.699 -23.031 -25.531 1 96.94 158 GLN A C 1
ATOM 1225 O O . GLN A 1 158 ? -6.016 -22.25 -26.422 1 96.94 158 GLN A O 1
ATOM 1230 N N . SER A 1 159 ? -6.449 -23.234 -24.5 1 95.19 159 SER A N 1
ATOM 1231 C CA . SER A 1 159 ? -7.703 -22.516 -24.297 1 95.19 159 SER A CA 1
ATOM 1232 C C . SER A 1 159 ? -7.465 -21.016 -24.156 1 95.19 159 SER A C 1
ATOM 1234 O O . SER A 1 159 ? -8.195 -20.203 -24.719 1 95.19 159 SER A O 1
ATOM 1236 N N . GLU A 1 160 ? -6.43 -20.625 -23.391 1 94.69 160 GLU A N 1
ATOM 1237 C CA . GLU A 1 160 ? -6.062 -19.234 -23.203 1 94.69 160 GLU A CA 1
ATOM 1238 C C . GLU A 1 160 ? -5.609 -18.594 -24.5 1 94.69 160 GLU A C 1
ATOM 1240 O O . GLU A 1 160 ? -5.988 -17.453 -24.812 1 94.69 160 GLU A O 1
ATOM 1245 N N . MET A 1 161 ? -4.855 -19.312 -25.281 1 94.31 161 MET A N 1
ATOM 1246 C CA . MET A 1 161 ? -4.352 -18.781 -26.547 1 94.31 161 MET A CA 1
ATOM 1247 C C . MET A 1 161 ? -5.492 -18.547 -27.531 1 94.31 161 MET A C 1
ATOM 1249 O O . MET A 1 161 ? -5.445 -17.609 -28.344 1 94.31 161 MET A O 1
ATOM 1253 N N . ALA A 1 162 ? -6.504 -19.328 -27.422 1 92 162 ALA A N 1
ATOM 1254 C CA . ALA A 1 162 ? -7.652 -19.219 -28.312 1 92 162 ALA A CA 1
ATOM 1255 C C . ALA A 1 162 ? -8.508 -18 -27.969 1 92 162 ALA A C 1
ATOM 1257 O O . ALA A 1 162 ? -9.289 -17.516 -28.781 1 92 162 ALA A O 1
ATOM 1258 N N . THR A 1 163 ? -8.32 -17.453 -26.781 1 86.81 163 THR A N 1
ATOM 1259 C CA . THR A 1 163 ? -9.133 -16.328 -26.312 1 86.81 163 THR A CA 1
ATOM 1260 C C . THR A 1 163 ? -8.25 -15.156 -25.922 1 86.81 163 THR A C 1
ATOM 1262 O O . THR A 1 163 ? -8.594 -14.391 -25.016 1 86.81 163 THR A O 1
ATOM 1265 N N . CYS A 1 164 ? -7.113 -15.039 -26.5 1 88.31 164 CYS A N 1
ATOM 1266 C CA . CYS A 1 164 ? -6.125 -14.078 -26 1 88.31 164 CYS A CA 1
ATOM 1267 C C . CYS A 1 164 ? -6.129 -12.812 -26.844 1 88.31 164 CYS A C 1
ATOM 1269 O O . CYS A 1 164 ? -5.121 -12.109 -26.922 1 88.31 164 CYS A O 1
ATOM 1271 N N . ALA A 1 165 ? -7.16 -12.469 -27.547 1 86.38 165 ALA A N 1
ATOM 1272 C CA . ALA A 1 165 ? -7.234 -11.305 -28.422 1 86.38 165 ALA A CA 1
ATOM 1273 C C . ALA A 1 165 ? -6.91 -10.023 -27.656 1 86.38 165 ALA A C 1
ATOM 1275 O O . ALA A 1 165 ? -6.211 -9.148 -28.172 1 86.38 165 ALA A O 1
ATOM 1276 N N . ARG A 1 166 ? -7.426 -9.914 -26.516 1 85.88 166 ARG A N 1
ATOM 1277 C CA . ARG A 1 166 ? -7.191 -8.719 -25.703 1 85.88 166 ARG A CA 1
ATOM 1278 C C . ARG A 1 166 ? -5.711 -8.562 -25.375 1 85.88 166 ARG A C 1
ATOM 1280 O O . ARG A 1 166 ? -5.152 -7.469 -25.516 1 85.88 166 ARG A O 1
ATOM 1287 N N . ASN A 1 167 ? -5.074 -9.633 -24.906 1 90.5 167 ASN A N 1
ATOM 1288 C CA . ASN A 1 167 ? -3.654 -9.586 -24.578 1 90.5 167 ASN A CA 1
ATOM 1289 C C . ASN A 1 167 ? -2.807 -9.258 -25.812 1 90.5 167 ASN A C 1
ATOM 1291 O O . ASN A 1 167 ? -1.807 -8.547 -25.703 1 90.5 167 ASN A O 1
ATOM 1295 N N . LYS A 1 168 ? -3.205 -9.781 -26.938 1 90.81 168 LYS A N 1
ATOM 1296 C CA . LYS A 1 168 ? -2.512 -9.445 -28.188 1 90.81 168 LYS A CA 1
ATOM 1297 C C . LYS A 1 168 ? -2.668 -7.969 -28.516 1 90.81 168 LYS A C 1
ATOM 1299 O O . LYS A 1 168 ? -1.703 -7.312 -28.922 1 90.81 168 LYS A O 1
ATOM 1304 N N . ALA A 1 169 ? -3.889 -7.48 -28.422 1 89.19 169 ALA A N 1
ATOM 1305 C CA . ALA A 1 169 ? -4.125 -6.059 -28.672 1 89.19 169 ALA A CA 1
ATOM 1306 C C . ALA A 1 169 ? -3.252 -5.199 -27.766 1 89.19 169 ALA A C 1
ATOM 1308 O O . ALA A 1 169 ? -2.65 -4.219 -28.203 1 89.19 169 ALA A O 1
ATOM 1309 N N . ILE A 1 170 ? -3.17 -5.555 -26.5 1 89.25 170 ILE A N 1
ATOM 1310 C CA . ILE A 1 170 ? -2.342 -4.844 -25.531 1 89.25 170 ILE A CA 1
ATOM 1311 C C . ILE A 1 170 ? -0.881 -4.883 -25.969 1 89.25 170 ILE A C 1
ATOM 1313 O O . ILE A 1 170 ? -0.201 -3.854 -25.984 1 89.25 170 ILE A O 1
ATOM 1317 N N . ALA A 1 171 ? -0.421 -6.016 -26.375 1 91.94 171 ALA A N 1
ATOM 1318 C CA . ALA A 1 171 ? 0.975 -6.184 -26.766 1 91.94 171 ALA A CA 1
ATOM 1319 C C . ALA A 1 171 ? 1.302 -5.352 -28 1 91.94 171 ALA A C 1
ATOM 1321 O O . ALA A 1 171 ? 2.377 -4.75 -28.094 1 91.94 171 ALA A O 1
ATOM 1322 N N . TYR A 1 172 ? 0.411 -5.289 -28.938 1 89.94 172 TYR A N 1
ATOM 1323 C CA . TYR A 1 172 ? 0.626 -4.48 -30.125 1 89.94 172 TYR A CA 1
ATOM 1324 C C . TYR A 1 172 ? 0.649 -2.994 -29.781 1 89.94 172 TYR A C 1
ATOM 1326 O O . TYR A 1 172 ? 1.42 -2.229 -30.375 1 89.94 172 TYR A O 1
ATOM 1334 N N . LEU A 1 173 ? -0.238 -2.635 -28.922 1 87.38 173 LEU A N 1
ATOM 1335 C CA . LEU A 1 173 ? -0.222 -1.249 -28.453 1 87.38 173 LEU A CA 1
ATOM 1336 C C . LEU A 1 173 ? 1.112 -0.909 -27.797 1 87.38 173 LEU A C 1
ATOM 1338 O O . LEU A 1 173 ? 1.69 0.146 -28.078 1 87.38 173 LEU A O 1
ATOM 1342 N N . LEU A 1 174 ? 1.57 -1.765 -26.938 1 90.69 174 LEU A N 1
ATOM 1343 C CA . LEU A 1 174 ? 2.855 -1.568 -26.266 1 90.69 174 LEU A CA 1
ATOM 1344 C C . LEU A 1 174 ? 3.982 -1.463 -27.281 1 90.69 174 LEU A C 1
ATOM 1346 O O . LEU A 1 174 ? 4.891 -0.644 -27.141 1 90.69 174 LEU A O 1
ATOM 1350 N N . LYS A 1 175 ? 3.938 -2.252 -28.266 1 90.69 175 LYS A N 1
ATOM 1351 C CA . LYS A 1 175 ? 4.941 -2.217 -29.328 1 90.69 175 LYS A CA 1
ATOM 1352 C C . LYS A 1 175 ? 4.891 -0.897 -30.094 1 90.69 175 LYS A C 1
ATOM 1354 O O . LYS A 1 175 ? 5.93 -0.307 -30.391 1 90.69 175 LYS A O 1
ATOM 1359 N N . SER A 1 176 ? 3.738 -0.463 -30.406 1 87.81 176 SER A N 1
ATOM 1360 C CA . SER A 1 176 ? 3.561 0.789 -31.141 1 87.81 176 SER A CA 1
ATOM 1361 C C . SER A 1 176 ? 4.133 1.969 -30.359 1 87.81 176 SER A C 1
ATOM 1363 O O . SER A 1 176 ? 4.555 2.965 -30.953 1 87.81 176 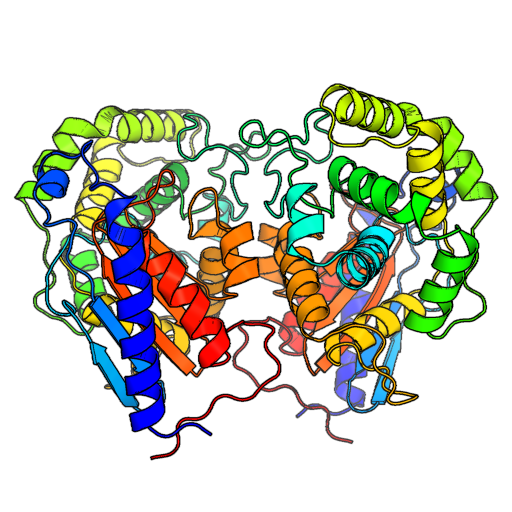SER A O 1
ATOM 1365 N N . LYS A 1 177 ? 4.148 1.81 -29.094 1 87.19 177 LYS A N 1
ATOM 1366 C CA . LYS A 1 177 ? 4.664 2.879 -28.234 1 87.19 177 LYS A CA 1
ATOM 1367 C C . LYS A 1 177 ? 6.133 2.65 -27.891 1 87.19 177 LYS A C 1
ATOM 1369 O O . LYS A 1 177 ? 6.699 3.352 -27.062 1 87.19 177 LYS A O 1
ATOM 1374 N N . ASP A 1 178 ? 6.711 1.607 -28.359 1 89.25 178 ASP A N 1
ATOM 1375 C CA . ASP A 1 178 ? 8.125 1.264 -28.219 1 89.25 178 ASP A CA 1
ATOM 1376 C C . ASP A 1 178 ? 8.453 0.85 -26.781 1 89.25 178 ASP A C 1
ATOM 1378 O O . ASP A 1 178 ? 9.547 1.11 -26.297 1 89.25 178 ASP A O 1
ATOM 1382 N N . ILE A 1 179 ? 7.469 0.345 -26.172 1 89 179 ILE A N 1
ATOM 1383 C CA . ILE A 1 179 ? 7.68 -0.161 -24.828 1 89 179 ILE A CA 1
ATOM 1384 C C . ILE A 1 179 ? 8.242 -1.58 -24.891 1 89 179 ILE A C 1
ATOM 1386 O O . ILE A 1 179 ? 9.086 -1.958 -24.078 1 89 179 ILE A O 1
ATOM 1390 N N . ILE A 1 180 ? 7.695 -2.359 -25.797 1 90.56 180 ILE A N 1
ATOM 1391 C CA . ILE A 1 180 ? 8.266 -3.684 -26.016 1 90.56 180 ILE A CA 1
ATOM 1392 C C . ILE A 1 180 ? 8.906 -3.75 -27.406 1 90.56 180 ILE A C 1
ATOM 1394 O O . ILE A 1 180 ? 8.383 -3.178 -28.359 1 90.56 180 ILE A O 1
ATOM 1398 N N . ASP A 1 181 ? 10.094 -4.312 -27.453 1 87.81 181 ASP A N 1
ATOM 1399 C CA . ASP A 1 181 ? 10.836 -4.438 -28.703 1 87.81 181 ASP A CA 1
ATOM 1400 C C . ASP A 1 181 ? 10.781 -5.867 -29.234 1 87.81 181 ASP A C 1
ATOM 1402 O O . ASP A 1 181 ? 11.062 -6.109 -30.422 1 87.81 181 ASP A O 1
ATOM 1406 N N . THR A 1 182 ? 10.375 -6.727 -28.438 1 85.94 182 THR A N 1
ATOM 1407 C CA . THR A 1 182 ? 10.328 -8.133 -28.812 1 85.94 182 THR A CA 1
ATOM 1408 C C . THR A 1 182 ? 9.102 -8.438 -29.672 1 85.94 182 THR A C 1
ATOM 1410 O O . THR A 1 182 ? 8.195 -7.609 -29.766 1 85.94 182 THR A O 1
ATOM 1413 N N . ASP A 1 183 ? 9.109 -9.625 -30.234 1 91.94 183 ASP A N 1
ATOM 1414 C CA . ASP A 1 183 ? 7.957 -10.109 -31 1 91.94 183 ASP A CA 1
ATOM 1415 C C . ASP A 1 183 ? 6.727 -10.25 -30.109 1 91.94 183 ASP A C 1
ATOM 1417 O O . ASP A 1 183 ? 6.801 -10.844 -29.031 1 91.94 183 ASP A O 1
ATOM 1421 N N . VAL A 1 184 ? 5.66 -9.68 -30.562 1 90.94 184 VAL A N 1
ATOM 1422 C CA . VAL A 1 184 ? 4.402 -9.641 -29.812 1 90.94 184 VAL A CA 1
ATOM 1423 C C . VAL A 1 184 ? 3.922 -11.062 -29.531 1 90.94 184 VAL A C 1
ATOM 1425 O O . VAL A 1 184 ? 3.572 -11.391 -28.391 1 90.94 184 VAL A O 1
ATOM 1428 N N . GLU A 1 185 ? 3.912 -11.891 -30.578 1 93.62 185 GLU A N 1
ATOM 1429 C CA . GLU A 1 185 ? 3.404 -13.258 -30.422 1 93.62 185 GLU A CA 1
ATOM 1430 C C . GLU A 1 185 ? 4.238 -14.055 -29.422 1 93.62 185 GLU A C 1
ATOM 1432 O O . GLU A 1 185 ? 3.695 -14.805 -28.609 1 93.62 185 GLU A O 1
ATOM 1437 N N . GLU A 1 186 ? 5.496 -13.883 -29.531 1 95.75 186 GLU A N 1
ATOM 1438 C CA . GLU A 1 186 ? 6.398 -14.594 -28.625 1 95.75 186 GLU A CA 1
ATOM 1439 C C . GLU A 1 186 ? 6.18 -14.156 -27.188 1 95.75 186 GLU A C 1
ATOM 1441 O O . GLU A 1 186 ? 6.145 -14.992 -26.281 1 95.75 186 GLU A O 1
ATOM 1446 N N . SER A 1 187 ? 6.074 -12.875 -26.953 1 96.44 187 SER A N 1
ATOM 1447 C CA . SER A 1 187 ? 5.891 -12.344 -25.609 1 96.44 187 SER A CA 1
ATOM 1448 C C . SER A 1 187 ? 4.566 -12.805 -25.016 1 96.44 187 SER A C 1
ATOM 1450 O O . SER A 1 187 ? 4.516 -13.211 -23.844 1 96.44 187 SER A O 1
ATOM 1452 N N . VAL A 1 188 ? 3.496 -12.734 -25.812 1 96.94 188 VAL A N 1
ATOM 1453 C CA . VAL A 1 188 ? 2.172 -13.125 -25.328 1 96.94 188 VAL A CA 1
ATOM 1454 C C . VAL A 1 188 ? 2.145 -14.625 -25.062 1 96.94 188 VAL A C 1
ATOM 1456 O O . VAL A 1 188 ? 1.58 -15.07 -24.047 1 96.94 188 VAL A O 1
ATOM 1459 N N . THR A 1 189 ? 2.756 -15.406 -25.953 1 97.94 189 THR A N 1
ATOM 1460 C CA . THR A 1 189 ? 2.83 -16.844 -25.766 1 97.94 189 THR A CA 1
ATOM 1461 C C . THR A 1 189 ? 3.602 -17.188 -24.484 1 97.94 189 THR A C 1
ATOM 1463 O O . THR A 1 189 ? 3.174 -18.047 -23.703 1 97.94 189 THR A O 1
ATOM 1466 N N . PHE A 1 190 ? 4.73 -16.547 -24.328 1 98.38 190 PHE A N 1
ATOM 1467 C CA . PHE A 1 190 ? 5.566 -16.75 -23.156 1 98.38 190 PHE A CA 1
ATOM 1468 C C . PHE A 1 190 ? 4.793 -16.422 -21.875 1 98.38 190 PHE A C 1
ATOM 1470 O O . PHE A 1 190 ? 4.77 -17.234 -20.938 1 98.38 190 PHE A O 1
ATOM 1477 N N . TYR A 1 191 ? 4.121 -15.297 -21.875 1 98.12 191 TYR A N 1
ATOM 1478 C CA . TYR A 1 191 ? 3.301 -14.883 -20.75 1 98.12 191 TYR A CA 1
ATOM 1479 C C . TYR A 1 191 ? 2.189 -15.891 -20.469 1 98.12 191 TYR A C 1
ATOM 1481 O O . TYR A 1 191 ? 1.969 -16.297 -19.328 1 98.12 191 TYR A O 1
ATOM 1489 N N . THR A 1 192 ? 1.519 -16.297 -21.5 1 98.25 192 THR A N 1
ATOM 1490 C CA . THR A 1 192 ? 0.386 -17.219 -21.375 1 98.25 192 THR A CA 1
ATOM 1491 C C . THR A 1 192 ? 0.838 -18.562 -20.844 1 98.25 192 THR A C 1
ATOM 1493 O O . THR A 1 192 ? 0.133 -19.203 -20.062 1 98.25 192 THR A O 1
ATOM 1496 N N . LYS A 1 193 ? 1.963 -19.016 -21.25 1 98.62 193 LYS A N 1
ATOM 1497 C CA . LYS A 1 193 ? 2.506 -20.266 -20.75 1 98.62 193 LYS A CA 1
ATOM 1498 C C . LYS A 1 193 ? 2.824 -20.172 -19.266 1 98.62 193 LYS A C 1
ATOM 1500 O O . LYS A 1 193 ? 2.533 -21.094 -18.5 1 98.62 193 LYS A O 1
ATOM 1505 N N . MET A 1 194 ? 3.42 -19.078 -18.844 1 98.62 194 MET A N 1
ATOM 1506 C CA . MET A 1 194 ? 3.674 -18.875 -17.422 1 98.62 194 MET A CA 1
ATOM 1507 C C . MET A 1 194 ? 2.377 -18.938 -16.625 1 98.62 194 MET A C 1
ATOM 1509 O O . MET A 1 194 ? 2.328 -19.547 -15.547 1 98.62 194 MET A O 1
ATOM 1513 N N . CYS A 1 195 ? 1.326 -18.359 -17.156 1 98.19 195 CYS A N 1
ATOM 1514 C CA . CYS A 1 195 ? 0.027 -18.312 -16.5 1 98.19 195 CYS A CA 1
ATOM 1515 C C . CYS A 1 195 ? -0.574 -19.719 -16.406 1 98.19 195 CYS A C 1
ATOM 1517 O O . CYS A 1 195 ? -1.359 -20 -15.5 1 98.19 195 CYS A O 1
ATOM 1519 N N . SER A 1 196 ? -0.195 -20.578 -17.266 1 98.56 196 SER A N 1
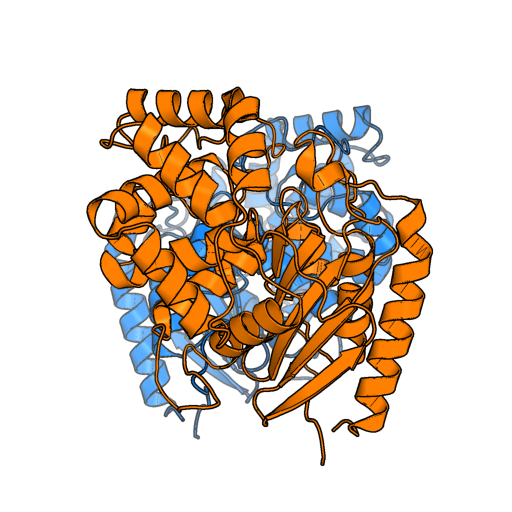ATOM 1520 C CA . SER A 1 196 ? -0.837 -21.891 -17.406 1 98.56 196 SER A CA 1
ATOM 1521 C C . SER A 1 196 ? -0.137 -22.938 -16.562 1 98.56 196 SER A C 1
ATOM 1523 O O . SER A 1 196 ? -0.497 -24.125 -16.594 1 98.56 196 SER A O 1
ATOM 1525 N N . MET A 1 197 ? 0.847 -22.609 -15.805 1 98.75 197 MET A N 1
ATOM 1526 C CA . MET A 1 197 ? 1.522 -23.562 -14.938 1 98.75 197 MET A CA 1
ATOM 1527 C C . MET A 1 197 ? 0.585 -24.062 -13.844 1 98.75 197 MET A C 1
ATOM 1529 O O . MET A 1 197 ? -0.149 -23.281 -13.242 1 98.75 197 MET A O 1
ATOM 1533 N N . SER A 1 198 ? 0.611 -25.344 -13.562 1 98.69 198 SER A N 1
ATOM 1534 C CA . SER A 1 198 ? -0.244 -26 -12.578 1 98.69 198 SER A CA 1
ATOM 1535 C C . SER A 1 198 ? 0.403 -26 -11.195 1 98.69 198 SER A C 1
ATOM 1537 O O . SER A 1 198 ? 1.495 -26.547 -11.016 1 98.69 198 SER A O 1
ATOM 1539 N N . VAL A 1 199 ? -0.279 -25.391 -10.211 1 98.81 199 VAL A N 1
ATOM 1540 C CA . VAL A 1 199 ? 0.186 -25.328 -8.828 1 98.81 199 VAL A CA 1
ATOM 1541 C C . VAL A 1 199 ? -0.941 -25.75 -7.883 1 98.81 199 VAL A C 1
ATOM 1543 O O . VAL A 1 199 ? -2.049 -26.062 -8.328 1 98.81 199 VAL A O 1
ATOM 1546 N N . ASN A 1 200 ? -0.695 -25.844 -6.648 1 98.81 200 ASN A N 1
ATOM 1547 C CA . ASN A 1 200 ? -1.708 -26 -5.613 1 98.81 200 ASN A CA 1
ATOM 1548 C C . ASN A 1 200 ? -1.507 -25.016 -4.469 1 98.81 200 ASN A C 1
ATOM 1550 O O . ASN A 1 200 ? -0.629 -24.156 -4.539 1 98.81 200 ASN A O 1
ATOM 1554 N N . ALA A 1 201 ? -2.377 -25.047 -3.5 1 98.88 201 ALA A N 1
ATOM 1555 C CA . ALA A 1 201 ? -2.32 -24.078 -2.404 1 98.88 201 ALA A CA 1
ATOM 1556 C C . ALA A 1 201 ? -1.016 -24.219 -1.623 1 98.88 201 ALA A C 1
ATOM 1558 O O . ALA A 1 201 ? -0.474 -23.219 -1.132 1 98.88 201 ALA A O 1
ATOM 1559 N N . ARG A 1 202 ? -0.483 -25.422 -1.519 1 98.81 202 ARG A N 1
ATOM 1560 C CA . ARG A 1 202 ? 0.789 -25.656 -0.842 1 98.81 202 ARG A CA 1
ATOM 1561 C C . ARG A 1 202 ? 1.931 -24.938 -1.567 1 98.81 202 ARG A C 1
ATOM 1563 O O . ARG A 1 202 ? 2.807 -24.359 -0.932 1 98.81 202 ARG A O 1
ATOM 1570 N N . ASP A 1 203 ? 1.921 -25.047 -2.893 1 98.88 203 ASP A N 1
ATOM 1571 C CA . ASP A 1 203 ? 2.926 -24.359 -3.701 1 98.88 203 ASP A CA 1
ATOM 1572 C C . ASP A 1 203 ? 2.916 -22.859 -3.432 1 98.88 203 ASP A C 1
ATOM 1574 O O . ASP A 1 203 ? 3.971 -22.25 -3.25 1 98.88 203 ASP A O 1
ATOM 1578 N N . LEU A 1 204 ? 1.709 -22.266 -3.414 1 98.94 204 LEU A N 1
ATOM 1579 C CA . LEU A 1 204 ? 1.577 -20.844 -3.178 1 98.94 204 LEU A CA 1
ATOM 1580 C C . LEU A 1 204 ? 2.055 -20.469 -1.775 1 98.94 204 LEU A C 1
ATOM 1582 O O . LEU A 1 204 ? 2.686 -19.422 -1.582 1 98.94 204 LEU A O 1
ATOM 1586 N N . ALA A 1 205 ? 1.736 -21.328 -0.777 1 98.88 205 ALA A N 1
ATOM 1587 C CA . ALA A 1 205 ? 2.203 -21.094 0.586 1 98.88 205 ALA A CA 1
ATOM 1588 C C . ALA A 1 205 ? 3.729 -21.125 0.657 1 98.88 205 ALA A C 1
ATOM 1590 O O . ALA A 1 205 ? 4.34 -20.344 1.38 1 98.88 205 ALA A O 1
ATOM 1591 N N . ARG A 1 206 ? 4.352 -22.031 -0.085 1 98.75 206 ARG A N 1
ATOM 1592 C CA . ARG A 1 206 ? 5.805 -22.141 -0.118 1 98.75 206 ARG A CA 1
ATOM 1593 C C . ARG A 1 206 ? 6.426 -20.906 -0.761 1 98.75 206 ARG A C 1
ATOM 1595 O O . ARG A 1 206 ? 7.422 -20.375 -0.266 1 98.75 206 ARG A O 1
ATOM 1602 N N . PHE A 1 207 ? 5.848 -20.531 -1.898 1 98.88 207 PHE A N 1
ATOM 1603 C CA . PHE A 1 207 ? 6.301 -19.297 -2.533 1 98.88 207 PHE A CA 1
ATOM 1604 C C . PHE A 1 207 ? 6.188 -18.125 -1.571 1 98.88 207 PHE A C 1
ATOM 1606 O O . PHE A 1 207 ? 7.133 -17.344 -1.418 1 98.88 207 PHE A O 1
ATOM 1613 N N . GLY A 1 208 ? 5.02 -17.984 -0.898 1 98.88 208 GLY A N 1
ATOM 1614 C CA . GLY A 1 208 ? 4.832 -16.938 0.104 1 98.88 208 GLY A CA 1
ATOM 1615 C C . GLY A 1 208 ? 5.84 -17.016 1.234 1 98.88 208 GLY A C 1
ATOM 1616 O O . GLY A 1 208 ? 6.332 -15.984 1.702 1 98.88 208 GLY A O 1
ATOM 1617 N N . LEU A 1 209 ? 6.148 -18.234 1.658 1 98.81 209 LEU A N 1
ATOM 1618 C CA . LEU A 1 209 ? 7.098 -18.438 2.748 1 98.81 209 LEU A CA 1
ATOM 1619 C C . LEU A 1 209 ? 8.492 -17.969 2.342 1 98.81 209 LEU A C 1
ATOM 1621 O O . LEU A 1 209 ? 9.227 -17.406 3.158 1 98.81 209 LEU A O 1
ATOM 1625 N N . LEU A 1 210 ? 8.859 -18.25 1.095 1 98.81 210 LEU A N 1
ATOM 1626 C CA . LEU A 1 210 ? 10.141 -17.766 0.585 1 98.81 210 LEU A CA 1
ATOM 1627 C C . LEU A 1 210 ? 10.227 -16.25 0.704 1 98.81 210 LEU A C 1
ATOM 1629 O O . LEU A 1 210 ? 11.242 -15.719 1.162 1 98.81 210 LEU A O 1
ATOM 1633 N N . LEU A 1 211 ? 9.18 -15.547 0.322 1 98.75 211 LEU A N 1
ATOM 1634 C CA . LEU A 1 211 ? 9.141 -14.094 0.414 1 98.75 211 LEU A CA 1
ATOM 1635 C C . LEU A 1 211 ? 9.102 -13.641 1.87 1 98.75 211 LEU A C 1
ATOM 1637 O O . LEU A 1 211 ? 9.773 -12.68 2.246 1 98.75 211 LEU A O 1
ATOM 1641 N N . ALA A 1 212 ? 8.328 -14.359 2.693 1 98.38 212 ALA A N 1
ATOM 1642 C CA . ALA A 1 212 ? 8.211 -14.016 4.109 1 98.38 212 ALA A CA 1
ATOM 1643 C C . ALA A 1 212 ? 9.562 -14.164 4.816 1 98.38 212 ALA A C 1
ATOM 1645 O O . ALA A 1 212 ? 9.852 -13.438 5.77 1 98.38 212 ALA A O 1
ATOM 1646 N N . ASN A 1 213 ? 10.32 -15.094 4.301 1 98.19 213 ASN A N 1
ATOM 1647 C CA . ASN A 1 213 ? 11.641 -15.359 4.867 1 98.19 213 ASN A CA 1
ATOM 1648 C C . ASN A 1 213 ? 12.734 -14.625 4.094 1 98.19 213 ASN A C 1
ATOM 1650 O O . ASN A 1 213 ? 13.844 -15.141 3.953 1 98.19 213 ASN A O 1
ATOM 1654 N N . ASP A 1 214 ? 12.438 -13.586 3.516 1 98.06 214 ASP A N 1
ATOM 1655 C CA . ASP A 1 214 ? 13.367 -12.625 2.938 1 98.06 214 ASP A CA 1
ATOM 1656 C C . ASP A 1 214 ? 14.156 -13.25 1.787 1 98.06 214 ASP A C 1
ATOM 1658 O O . ASP A 1 214 ? 15.344 -12.969 1.62 1 98.06 214 ASP A O 1
ATOM 1662 N N . GLY A 1 215 ? 13.547 -14.188 1.035 1 98.56 215 GLY A N 1
ATOM 1663 C CA . GLY A 1 215 ? 14.117 -14.734 -0.187 1 98.56 215 GLY A CA 1
ATOM 1664 C C . GLY A 1 215 ? 14.984 -15.953 0.05 1 98.56 215 GLY A C 1
ATOM 1665 O O . GLY A 1 215 ? 15.633 -16.453 -0.874 1 98.56 215 GLY A O 1
ATOM 1666 N N . VAL A 1 216 ? 14.961 -16.438 1.294 1 98.38 216 VAL A N 1
ATOM 1667 C CA . VAL A 1 216 ? 15.758 -17.609 1.647 1 98.38 216 VAL A CA 1
ATOM 1668 C C . VAL A 1 216 ? 14.844 -18.812 1.84 1 98.38 216 VAL A C 1
ATOM 1670 O O . VAL A 1 216 ? 13.867 -18.75 2.59 1 98.38 216 VAL A O 1
ATOM 1673 N N . GLN A 1 217 ? 15.125 -19.812 1.146 1 97.62 217 GLN A N 1
ATOM 1674 C CA . GLN A 1 217 ? 14.375 -21.047 1.301 1 97.62 217 GLN A CA 1
ATOM 1675 C C . GLN A 1 217 ? 14.633 -21.688 2.664 1 97.62 217 GLN A C 1
ATOM 1677 O O . GLN A 1 217 ? 15.781 -21.969 3.018 1 97.62 217 GLN A O 1
ATOM 1682 N N . LEU A 1 218 ? 13.641 -21.922 3.389 1 95.44 218 LEU A N 1
ATOM 1683 C CA . LEU A 1 218 ? 13.773 -22.406 4.758 1 95.44 218 LEU A CA 1
ATOM 1684 C C . LEU A 1 218 ? 14.375 -23.812 4.785 1 95.44 218 LEU A C 1
ATOM 1686 O O . LEU A 1 218 ? 15.164 -24.141 5.668 1 95.44 218 LEU A O 1
ATOM 1690 N N . SER A 1 219 ? 14 -24.656 3.898 1 95.31 219 SER A N 1
ATOM 1691 C CA . SER A 1 219 ? 14.398 -26.062 3.881 1 95.31 219 SER A CA 1
ATOM 1692 C C . SER A 1 219 ? 15.883 -26.203 3.57 1 95.31 219 SER A C 1
ATOM 1694 O O . SER A 1 219 ? 16.547 -27.094 4.105 1 95.31 219 SER A O 1
ATOM 1696 N N . THR A 1 220 ? 16.469 -25.297 2.766 1 96.31 220 THR A N 1
ATOM 1697 C CA . THR A 1 220 ? 17.828 -25.484 2.295 1 96.31 220 THR A CA 1
ATOM 1698 C C . THR A 1 220 ? 18.75 -24.375 2.842 1 96.31 220 THR A C 1
ATOM 1700 O O . THR A 1 220 ? 19.969 -24.516 2.82 1 96.31 220 THR A O 1
ATOM 1703 N N . GLY A 1 221 ? 18.156 -23.266 3.193 1 97.19 221 GLY A N 1
ATOM 1704 C CA . GLY A 1 221 ? 18.953 -22.109 3.602 1 97.19 221 GLY A CA 1
ATOM 1705 C C . GLY A 1 221 ? 19.484 -21.312 2.43 1 97.19 221 GLY A C 1
ATOM 1706 O O . GLY A 1 221 ? 20.156 -20.297 2.621 1 97.19 221 GLY A O 1
ATOM 1707 N N . LYS A 1 222 ? 19.156 -21.719 1.242 1 97.88 222 LYS A N 1
ATOM 1708 C CA . LYS A 1 222 ? 19.641 -21.047 0.036 1 97.88 222 LYS A CA 1
ATOM 1709 C C . LYS A 1 222 ? 18.844 -19.781 -0.243 1 97.88 222 LYS A C 1
ATOM 1711 O O . LYS A 1 222 ? 17.609 -19.781 -0.169 1 97.88 222 LYS A O 1
ATOM 1716 N N . ARG A 1 223 ? 19.547 -18.703 -0.57 1 98.31 223 ARG A N 1
ATOM 1717 C CA . ARG A 1 223 ? 18.875 -17.484 -1.013 1 98.31 223 ARG A CA 1
ATOM 1718 C C . ARG A 1 223 ? 18.516 -17.562 -2.494 1 98.31 223 ARG A C 1
ATOM 1720 O O . ARG A 1 223 ? 19.391 -17.703 -3.342 1 98.31 223 ARG A O 1
ATOM 1727 N N . LEU A 1 224 ? 17.312 -17.484 -2.822 1 98.38 224 LEU A N 1
ATOM 1728 C CA . LEU A 1 224 ? 16.844 -17.547 -4.203 1 98.38 224 LEU A CA 1
ATOM 1729 C C . LEU A 1 224 ? 16.5 -16.156 -4.73 1 98.38 224 LEU A C 1
ATOM 1731 O O . LEU A 1 224 ? 16.547 -15.922 -5.938 1 98.38 224 LEU A O 1
ATOM 1735 N N . ILE A 1 225 ? 16.109 -15.234 -3.883 1 98.62 225 ILE A N 1
ATOM 1736 C CA . ILE A 1 225 ? 15.711 -13.875 -4.215 1 98.62 225 ILE A CA 1
ATOM 1737 C C . ILE A 1 225 ? 16.359 -12.891 -3.25 1 98.62 225 ILE A C 1
ATOM 1739 O O . ILE A 1 225 ? 16.406 -13.133 -2.041 1 98.62 225 ILE A O 1
ATOM 1743 N N . SER A 1 226 ? 16.906 -11.805 -3.748 1 98.5 226 SER A N 1
ATOM 1744 C CA . SER A 1 226 ? 17.562 -10.812 -2.9 1 98.5 226 SER A CA 1
ATOM 1745 C C . SER A 1 226 ? 16.562 -10.125 -1.981 1 98.5 226 SER A C 1
ATOM 1747 O O . SER A 1 226 ? 15.375 -10.031 -2.307 1 98.5 226 SER A O 1
ATOM 1749 N N . SER A 1 227 ? 17.078 -9.641 -0.875 1 97.5 227 SER A N 1
ATOM 1750 C CA . SER A 1 227 ? 16.25 -8.906 0.074 1 97.5 227 SER A CA 1
ATOM 1751 C C . SER A 1 227 ? 15.609 -7.68 -0.578 1 97.5 227 SER A C 1
ATOM 1753 O O . SER A 1 227 ? 14.469 -7.336 -0.284 1 97.5 227 SER A O 1
ATOM 1755 N N . GLN A 1 228 ? 16.359 -6.996 -1.424 1 96.94 228 GLN A N 1
ATOM 1756 C CA . GLN A 1 228 ? 15.867 -5.809 -2.113 1 96.94 228 GLN A CA 1
ATOM 1757 C C . GLN A 1 228 ? 14.68 -6.156 -3.018 1 96.94 228 GLN A C 1
ATOM 1759 O O . GLN A 1 228 ? 13.68 -5.441 -3.031 1 96.94 228 GLN A O 1
ATOM 1764 N N . THR A 1 229 ? 14.812 -7.242 -3.736 1 98.56 229 THR A N 1
ATOM 1765 C CA . THR A 1 229 ? 13.734 -7.699 -4.605 1 98.56 229 THR A CA 1
ATOM 1766 C C . THR A 1 229 ? 12.508 -8.078 -3.783 1 98.56 229 THR A C 1
ATOM 1768 O O . THR A 1 229 ? 11.383 -7.719 -4.137 1 98.56 229 THR A O 1
ATOM 1771 N N . VAL A 1 230 ? 12.742 -8.789 -2.658 1 98.62 230 VAL A N 1
ATOM 1772 C CA . VAL A 1 230 ? 11.641 -9.211 -1.802 1 98.62 230 VAL A CA 1
ATOM 1773 C C . VAL A 1 230 ? 10.859 -7.992 -1.322 1 98.62 230 VAL A C 1
ATOM 1775 O O . VAL A 1 230 ? 9.633 -7.977 -1.361 1 98.62 230 VAL A O 1
ATOM 1778 N N . ARG A 1 231 ? 11.594 -7 -0.933 1 97.75 231 ARG A N 1
ATOM 1779 C CA . ARG A 1 231 ? 10.984 -5.77 -0.436 1 97.75 231 ARG A CA 1
ATOM 1780 C C . ARG A 1 231 ? 10.125 -5.109 -1.509 1 97.75 231 ARG A C 1
ATOM 1782 O O . ARG A 1 231 ? 8.984 -4.711 -1.243 1 97.75 231 ARG A O 1
ATOM 1789 N N . MET A 1 232 ? 10.633 -4.977 -2.668 1 98.38 232 MET A N 1
ATOM 1790 C CA . MET A 1 232 ? 9.922 -4.32 -3.764 1 98.38 232 MET A CA 1
ATOM 1791 C C . MET A 1 232 ? 8.688 -5.117 -4.164 1 98.38 232 MET A C 1
ATOM 1793 O O . MET A 1 232 ? 7.613 -4.547 -4.363 1 98.38 232 MET A O 1
ATOM 1797 N N . VAL A 1 233 ? 8.828 -6.414 -4.258 1 98.75 233 VAL A N 1
ATOM 1798 C CA . VAL A 1 233 ? 7.746 -7.273 -4.723 1 98.75 233 VAL A CA 1
ATOM 1799 C C . VAL A 1 233 ? 6.613 -7.277 -3.697 1 98.75 233 VAL A C 1
ATOM 1801 O O . VAL A 1 233 ? 5.438 -7.207 -4.062 1 98.75 233 VAL A O 1
ATOM 1804 N N . GLN A 1 234 ? 6.934 -7.312 -2.428 1 98.69 234 GLN A N 1
ATOM 1805 C CA . GLN A 1 234 ? 5.898 -7.273 -1.401 1 98.69 234 GLN A CA 1
ATOM 1806 C C . GLN A 1 234 ? 5.156 -5.938 -1.421 1 98.69 234 GLN A C 1
ATOM 1808 O O . GLN A 1 234 ? 3.943 -5.895 -1.22 1 98.69 234 GLN A O 1
ATOM 1813 N N . THR A 1 235 ? 5.914 -4.859 -1.633 1 98.5 235 THR A N 1
ATOM 1814 C CA . THR A 1 235 ? 5.277 -3.551 -1.729 1 98.5 235 THR A CA 1
ATOM 1815 C C . THR A 1 235 ? 4.27 -3.521 -2.875 1 98.5 235 THR A C 1
ATOM 1817 O O . THR A 1 235 ? 3.145 -3.049 -2.705 1 98.5 235 THR A O 1
ATOM 1820 N N . ILE A 1 236 ? 4.656 -4.066 -3.977 1 98.31 236 ILE A N 1
ATOM 1821 C CA . ILE A 1 236 ? 3.814 -4.039 -5.168 1 98.31 236 ILE A CA 1
ATOM 1822 C C . ILE A 1 236 ? 2.635 -4.992 -4.988 1 98.31 236 ILE A C 1
ATOM 1824 O O . ILE A 1 236 ? 1.517 -4.695 -5.41 1 98.31 236 ILE A O 1
ATOM 1828 N N . MET A 1 237 ? 2.873 -6.156 -4.355 1 98.56 237 MET A N 1
ATOM 1829 C CA . MET A 1 237 ? 1.772 -7.062 -4.047 1 98.56 237 MET A CA 1
ATOM 1830 C C . MET A 1 237 ? 0.741 -6.383 -3.152 1 98.56 237 MET A C 1
ATOM 1832 O O . MET A 1 237 ? -0.463 -6.586 -3.32 1 98.56 237 MET A O 1
ATOM 1836 N N . LEU A 1 238 ? 1.159 -5.602 -2.209 1 98.12 238 LEU A N 1
ATOM 1837 C CA . LEU A 1 238 ? 0.276 -4.922 -1.267 1 98.12 238 LEU A CA 1
ATOM 1838 C C . LEU A 1 238 ? -0.551 -3.852 -1.972 1 98.12 238 LEU A C 1
ATOM 1840 O O . LEU A 1 238 ? -1.744 -3.701 -1.696 1 98.12 238 LEU A O 1
ATOM 1844 N N . THR A 1 239 ? 0.068 -3.156 -2.91 1 95.75 239 THR A N 1
ATOM 1845 C CA . THR A 1 239 ? -0.554 -1.95 -3.445 1 95.75 239 THR A CA 1
ATOM 1846 C C . THR A 1 239 ? -1.257 -2.246 -4.766 1 95.75 239 THR A C 1
ATOM 1848 O O . THR A 1 239 ? -2.158 -1.51 -5.176 1 95.75 239 THR A O 1
ATOM 1851 N N . CYS A 1 240 ? -0.859 -3.369 -5.418 1 95.19 240 CYS A N 1
ATOM 1852 C CA . CYS A 1 240 ? -1.35 -3.576 -6.777 1 95.19 240 CYS A CA 1
ATOM 1853 C C . CYS A 1 240 ? -1.787 -5.02 -6.984 1 95.19 240 CYS A C 1
ATOM 1855 O O . CYS A 1 240 ? -2.219 -5.391 -8.078 1 95.19 240 CYS A O 1
ATOM 1857 N N . GLY A 1 241 ? -1.784 -5.848 -6.012 1 95.81 241 GLY A N 1
ATOM 1858 C CA . GLY A 1 241 ? -1.852 -7.285 -6.23 1 95.81 241 GLY A CA 1
ATOM 1859 C C . GLY A 1 241 ? -3.271 -7.801 -6.367 1 95.81 241 GLY A C 1
ATOM 1860 O O . GLY A 1 241 ? -3.484 -8.93 -6.816 1 95.81 241 GLY A O 1
ATOM 1861 N N . MET A 1 242 ? -4.293 -7.035 -5.945 1 93.81 242 MET A N 1
ATOM 1862 C CA . MET A 1 242 ? -5.668 -7.523 -5.902 1 93.81 242 MET A CA 1
ATOM 1863 C C . MET A 1 242 ? -6.547 -6.766 -6.895 1 93.81 242 MET A C 1
ATOM 1865 O O . MET A 1 242 ? -7.629 -6.297 -6.543 1 93.81 242 MET A O 1
ATOM 1869 N N . TYR A 1 243 ? -6.176 -6.656 -8.047 1 80.94 243 TYR A N 1
ATOM 1870 C CA . TYR A 1 243 ? -6.902 -6.004 -9.125 1 80.94 243 TYR A CA 1
ATOM 1871 C C . TYR A 1 243 ? -7.512 -4.688 -8.656 1 80.94 243 TYR A C 1
ATOM 1873 O O . TYR A 1 243 ? -6.812 -3.838 -8.102 1 80.94 243 TYR A O 1
ATOM 1881 N N . ASP A 1 244 ? -8.734 -4.348 -9.008 1 75.31 244 ASP A N 1
ATOM 1882 C CA . ASP A 1 244 ? -9.383 -3.076 -8.703 1 75.31 244 ASP A CA 1
ATOM 1883 C C . ASP A 1 244 ? -9.773 -2.99 -7.234 1 75.31 244 ASP A C 1
ATOM 1885 O O . ASP A 1 244 ? -10.445 -2.047 -6.816 1 75.31 244 ASP A O 1
ATOM 1889 N N . GLY A 1 245 ? -9.203 -3.693 -6.406 1 84.12 245 GLY A N 1
ATOM 1890 C CA . GLY A 1 245 ? -9.57 -3.703 -5 1 84.12 245 GLY A CA 1
ATOM 1891 C C . GLY A 1 245 ? -8.375 -3.777 -4.07 1 84.12 245 GLY A C 1
ATOM 1892 O O . GLY A 1 245 ? -8.516 -4.129 -2.898 1 84.12 245 GLY A O 1
ATOM 1893 N N . SER A 1 246 ? -7.262 -3.346 -4.598 1 89.62 246 SER A N 1
ATOM 1894 C CA . SER A 1 246 ? -6.043 -3.496 -3.809 1 89.62 246 SER A CA 1
ATOM 1895 C C . SER A 1 246 ? -6.07 -2.594 -2.578 1 89.62 246 SER A C 1
ATOM 1897 O O . SER A 1 246 ? -5.613 -2.988 -1.503 1 89.62 246 SER A O 1
ATOM 1899 N N . GLY A 1 247 ? -6.57 -1.392 -2.736 1 91.94 247 GLY A N 1
ATOM 1900 C CA . GLY A 1 247 ? -6.656 -0.488 -1.6 1 91.94 247 GLY A CA 1
ATOM 1901 C C . GLY A 1 247 ? -7.543 -1.012 -0.486 1 91.94 247 GLY A C 1
ATOM 1902 O O . GLY A 1 247 ? -7.141 -1.03 0.679 1 91.94 247 GLY A O 1
ATOM 1903 N N . GLU A 1 248 ? -8.734 -1.424 -0.866 1 93.56 248 GLU A N 1
ATOM 1904 C CA . GLU A 1 248 ? -9.672 -1.982 0.103 1 93.56 248 GLU A CA 1
ATOM 1905 C C . GLU A 1 248 ? -9.102 -3.23 0.77 1 93.56 248 GLU A C 1
ATOM 1907 O O . GLU A 1 248 ? -9.234 -3.408 1.982 1 93.56 248 GLU A O 1
ATOM 1912 N N . PHE A 1 249 ? -8.539 -4.066 -0.011 1 96.12 249 PHE A N 1
ATOM 1913 C CA . PHE A 1 249 ? -7.961 -5.297 0.52 1 96.12 249 PHE A CA 1
ATOM 1914 C C . PHE A 1 249 ? -6.816 -4.988 1.479 1 96.12 249 PHE A C 1
ATOM 1916 O O . PHE A 1 249 ? -6.707 -5.605 2.541 1 96.12 249 PHE A O 1
ATOM 1923 N N . ALA A 1 250 ? -5.953 -4.043 1.073 1 96.75 250 ALA A N 1
ATOM 1924 C CA . ALA A 1 250 ? -4.844 -3.633 1.931 1 96.75 250 ALA A CA 1
ATOM 1925 C C . ALA A 1 250 ? -5.352 -3.068 3.254 1 96.75 250 ALA A C 1
ATOM 1927 O O . ALA A 1 250 ? -4.785 -3.35 4.312 1 96.75 250 ALA A O 1
ATOM 1928 N N . LEU A 1 251 ? -6.367 -2.287 3.189 1 96.56 251 LEU A N 1
ATOM 1929 C CA . LEU A 1 251 ? -6.945 -1.706 4.398 1 96.56 251 LEU A CA 1
ATOM 1930 C C . LEU A 1 251 ? -7.488 -2.795 5.316 1 96.56 251 LEU A C 1
ATOM 1932 O O . LEU A 1 251 ? -7.262 -2.76 6.527 1 96.56 251 LEU A O 1
ATOM 1936 N N . ARG A 1 252 ? -8.117 -3.75 4.75 1 96.25 252 ARG A N 1
ATOM 1937 C CA . ARG A 1 252 ? -8.82 -4.781 5.508 1 96.25 252 ARG A CA 1
ATOM 1938 C C . ARG A 1 252 ? -7.844 -5.82 6.055 1 96.25 252 ARG A C 1
ATOM 1940 O O . ARG A 1 252 ? -7.973 -6.254 7.203 1 96.25 252 ARG A O 1
ATOM 1947 N N . THR A 1 253 ? -6.902 -6.25 5.223 1 97.75 253 THR A N 1
ATOM 1948 C CA . THR A 1 253 ? -6.094 -7.406 5.594 1 97.75 253 THR A CA 1
ATOM 1949 C C . THR A 1 253 ? -4.672 -6.984 5.941 1 97.75 253 THR A C 1
ATOM 1951 O O . THR A 1 253 ? -4.004 -7.637 6.746 1 97.75 253 THR A O 1
ATOM 1954 N N . GLY A 1 254 ? -4.184 -5.906 5.246 1 97.88 254 GLY A N 1
ATOM 1955 C CA . GLY A 1 254 ? -2.799 -5.492 5.418 1 97.88 254 GLY A CA 1
ATOM 1956 C C . GLY A 1 254 ? -1.804 -6.559 5 1 97.88 254 GLY A C 1
ATOM 1957 O O . GLY A 1 254 ? -0.671 -6.582 5.488 1 97.88 254 GLY A O 1
ATOM 1958 N N . ILE A 1 255 ? -2.18 -7.516 4.129 1 97.81 255 ILE A N 1
ATOM 1959 C CA . ILE A 1 255 ? -1.335 -8.633 3.717 1 97.81 255 ILE A CA 1
ATOM 1960 C C . ILE A 1 255 ? -1.007 -8.508 2.23 1 97.81 255 ILE A C 1
ATOM 1962 O O . ILE A 1 255 ? -1.904 -8.547 1.385 1 97.81 255 ILE A O 1
ATOM 1966 N N . PRO A 1 256 ? 0.316 -8.336 1.877 1 98.75 256 PRO A N 1
ATOM 1967 C CA . PRO A 1 256 ? 0.651 -8.445 0.456 1 98.75 256 PRO A CA 1
ATOM 1968 C C . PRO A 1 256 ? 0.084 -9.711 -0.183 1 98.75 256 PRO A C 1
ATOM 1970 O O . PRO A 1 256 ? 0.351 -10.82 0.291 1 98.75 256 PRO A O 1
ATOM 1973 N N . THR A 1 257 ? -0.718 -9.547 -1.218 1 98.81 257 THR A N 1
ATOM 1974 C CA . THR A 1 257 ? -1.41 -10.672 -1.835 1 98.81 257 THR A CA 1
ATOM 1975 C C . THR A 1 257 ? -1.512 -10.484 -3.346 1 98.81 257 THR A C 1
ATOM 1977 O O . THR A 1 257 ? -1.661 -9.359 -3.828 1 98.81 257 THR A O 1
ATOM 1980 N N . LYS A 1 258 ? -1.318 -11.484 -4.047 1 98.75 258 LYS A N 1
ATOM 1981 C CA . LYS A 1 258 ? -1.659 -11.523 -5.465 1 98.75 258 LYS A CA 1
ATOM 1982 C C . LYS A 1 258 ? -2.705 -12.594 -5.75 1 98.75 258 LYS A C 1
ATOM 1984 O O . LYS A 1 258 ? -2.572 -13.734 -5.297 1 98.75 258 LYS A O 1
ATOM 1989 N N . SER A 1 259 ? -3.734 -12.227 -6.484 1 97.88 259 SER A N 1
ATOM 1990 C CA . SER A 1 259 ? -4.812 -13.133 -6.859 1 97.88 259 SER A CA 1
ATOM 1991 C C . SER A 1 259 ? -4.684 -13.578 -8.312 1 97.88 259 SER A C 1
ATOM 1993 O O . SER A 1 259 ? -3.988 -12.938 -9.102 1 97.88 259 SER A O 1
ATOM 1995 N N . GLY A 1 260 ? -5.242 -14.727 -8.672 1 96.69 260 GLY A N 1
ATOM 1996 C CA . GLY A 1 260 ? -5.402 -15.227 -10.031 1 96.69 260 GLY A CA 1
ATOM 1997 C C . GLY A 1 260 ? -6.785 -15.781 -10.305 1 96.69 260 GLY A C 1
ATOM 1998 O O . GLY A 1 260 ? -7.418 -16.359 -9.406 1 96.69 260 GLY A O 1
ATOM 1999 N N . VAL A 1 261 ? -7.184 -15.703 -11.523 1 96.38 261 VAL A N 1
ATOM 2000 C CA . VAL A 1 261 ? -8.547 -16.062 -11.898 1 96.38 261 VAL A CA 1
ATOM 2001 C C . VAL A 1 261 ? -8.711 -17.578 -11.859 1 96.38 261 VAL A C 1
ATOM 2003 O O . VAL A 1 261 ? -9.82 -18.094 -11.992 1 96.38 261 VAL A O 1
ATOM 2006 N N . GLY A 1 262 ? -7.566 -18.297 -11.648 1 96.88 262 GLY A N 1
ATOM 2007 C CA . GLY A 1 262 ? -7.648 -19.734 -11.414 1 96.88 262 GLY A CA 1
ATOM 2008 C C . GLY A 1 262 ? -8.148 -20.078 -10.023 1 96.88 262 GLY A C 1
ATOM 2009 O O . GLY A 1 262 ? -8.406 -21.234 -9.719 1 96.88 262 GLY A O 1
ATOM 2010 N N . GLY A 1 263 ? -8.258 -19.047 -9.188 1 97.81 263 GLY A N 1
ATOM 2011 C CA . GLY A 1 263 ? -8.797 -19.234 -7.855 1 97.81 263 GLY A CA 1
ATOM 2012 C C . GLY A 1 263 ? -7.742 -19.188 -6.77 1 97.81 263 GLY A C 1
ATOM 2013 O O . GLY A 1 263 ? -8.047 -19.391 -5.59 1 97.81 263 GLY A O 1
ATOM 2014 N N . GLY A 1 264 ? -6.555 -18.922 -7.125 1 98.56 264 GLY A N 1
ATOM 2015 C CA . GLY A 1 264 ? -5.465 -18.922 -6.16 1 98.56 264 GLY A CA 1
ATOM 2016 C C . GLY A 1 264 ? -5.246 -17.562 -5.516 1 98.56 264 GLY A C 1
ATOM 2017 O O . GLY A 1 264 ? -5.562 -16.531 -6.105 1 98.56 264 GLY A O 1
ATOM 2018 N N . LEU A 1 265 ? -4.758 -17.531 -4.312 1 98.81 265 LEU A N 1
ATOM 2019 C CA . LEU A 1 265 ? -4.191 -16.359 -3.637 1 98.81 265 LEU A CA 1
ATOM 2020 C C . LEU A 1 265 ? -2.822 -16.688 -3.051 1 98.81 265 LEU A C 1
ATOM 2022 O O . LEU A 1 265 ? -2.674 -17.672 -2.311 1 98.81 265 LEU A O 1
ATOM 2026 N N . LEU A 1 266 ? -1.844 -15.969 -3.463 1 98.94 266 LEU A N 1
ATOM 2027 C CA . LEU A 1 266 ? -0.515 -15.969 -2.859 1 98.94 266 LEU A CA 1
ATOM 2028 C C . LEU A 1 266 ? -0.357 -14.812 -1.885 1 98.94 266 LEU A C 1
ATOM 2030 O O . LEU A 1 266 ? -0.418 -13.648 -2.285 1 98.94 266 LEU A O 1
ATOM 2034 N N . SER A 1 267 ? -0.174 -15.102 -0.614 1 98.88 267 SER A N 1
ATOM 2035 C CA . SER A 1 267 ? -0.092 -14.062 0.411 1 98.88 267 SER A CA 1
ATOM 2036 C C . SER A 1 267 ? 1.163 -14.227 1.263 1 98.88 267 SER A C 1
ATOM 2038 O O . SER A 1 267 ? 1.661 -15.344 1.436 1 98.88 267 SER A O 1
ATOM 2040 N N . VAL A 1 268 ? 1.645 -13.102 1.757 1 98.75 268 VAL A N 1
ATOM 2041 C CA . VAL A 1 268 ? 2.912 -13.07 2.48 1 98.75 268 VAL A CA 1
ATOM 2042 C C . VAL A 1 268 ? 2.76 -12.242 3.756 1 98.75 268 VAL A C 1
ATOM 2044 O O . VAL A 1 268 ? 2.283 -11.109 3.713 1 98.75 268 VAL A O 1
ATOM 2047 N N . SER A 1 269 ? 3.029 -12.797 4.887 1 98.12 269 SER A N 1
ATOM 2048 C CA . SER A 1 269 ? 3.236 -12.047 6.121 1 98.12 269 SER A CA 1
ATOM 2049 C C . SER A 1 269 ? 4.707 -12.047 6.523 1 98.12 269 SER A C 1
ATOM 2051 O O . SER A 1 269 ? 5.238 -13.062 6.969 1 98.12 269 SER A O 1
ATOM 2053 N N . LYS A 1 270 ? 5.34 -10.898 6.316 1 96.75 270 LYS A N 1
ATOM 2054 C CA . LYS A 1 270 ? 6.777 -10.734 6.5 1 96.75 270 LYS A CA 1
ATOM 2055 C C . LYS A 1 270 ? 7.23 -11.297 7.844 1 96.75 270 LYS A C 1
ATOM 2057 O O . LYS A 1 270 ? 6.645 -10.992 8.883 1 96.75 270 LYS A O 1
ATOM 2062 N N . LYS A 1 271 ? 8.266 -12.133 7.848 1 95.44 271 LYS A N 1
ATOM 2063 C CA . LYS A 1 271 ? 8.938 -12.719 9 1 95.44 271 LYS A CA 1
ATOM 2064 C C . LYS A 1 271 ? 7.988 -13.617 9.789 1 95.44 271 LYS A C 1
ATOM 2066 O O . LYS A 1 271 ? 8.266 -13.969 10.938 1 95.44 271 LYS A O 1
ATOM 2071 N N . LYS A 1 272 ? 6.848 -14 9.18 1 96.44 272 LYS A N 1
ATOM 2072 C CA . LYS A 1 272 ? 5.895 -14.828 9.914 1 96.44 272 LYS A CA 1
ATOM 2073 C C . LYS A 1 272 ? 5.527 -16.078 9.109 1 96.44 272 LYS A C 1
ATOM 2075 O O . LYS A 1 272 ? 5.758 -17.203 9.555 1 96.44 272 LYS A O 1
ATOM 2080 N N . MET A 1 273 ? 4.938 -15.859 7.844 1 97.94 273 MET A N 1
ATOM 2081 C CA . MET A 1 273 ? 4.391 -17.047 7.188 1 97.94 273 MET A CA 1
ATOM 2082 C C . MET A 1 273 ? 4.086 -16.766 5.723 1 97.94 273 MET A C 1
ATOM 2084 O O . MET A 1 273 ? 4.008 -15.602 5.312 1 97.94 273 MET A O 1
ATOM 2088 N N . GLY A 1 274 ? 4.059 -17.797 4.949 1 98.69 274 GLY A N 1
ATOM 2089 C CA . GLY A 1 274 ? 3.422 -17.844 3.645 1 98.69 274 GLY A CA 1
ATOM 2090 C C . GLY A 1 274 ? 2.049 -18.484 3.67 1 98.69 274 GLY A C 1
ATOM 2091 O O . GLY A 1 274 ? 1.826 -19.453 4.391 1 98.69 274 GLY A O 1
ATOM 2092 N N . ILE A 1 275 ? 1.111 -17.922 2.883 1 98.88 275 ILE A N 1
ATOM 2093 C CA . ILE A 1 275 ? -0.266 -18.406 2.852 1 98.88 275 ILE A CA 1
ATOM 2094 C C . ILE A 1 275 ? -0.675 -18.703 1.413 1 98.88 275 ILE A C 1
ATOM 2096 O O . ILE A 1 275 ? -0.509 -17.859 0.524 1 98.88 275 ILE A O 1
ATOM 2100 N N . GLY A 1 276 ? -1.135 -19.859 1.146 1 98.88 276 GLY A N 1
ATOM 2101 C CA . GLY A 1 276 ? -1.716 -20.25 -0.125 1 98.88 276 GLY A CA 1
ATOM 2102 C C . GLY A 1 276 ? -3.172 -20.672 -0.013 1 98.88 276 GLY A C 1
ATOM 2103 O O . GLY A 1 276 ? -3.537 -21.453 0.869 1 98.88 276 GLY A O 1
ATOM 2104 N N . ILE A 1 277 ? -4.008 -20.125 -0.85 1 98.88 277 ILE A N 1
ATOM 2105 C CA . ILE A 1 277 ? -5.43 -20.438 -0.858 1 98.88 277 ILE A CA 1
ATOM 2106 C C . ILE A 1 277 ? -5.859 -20.859 -2.262 1 98.88 277 ILE A C 1
ATOM 2108 O O . ILE A 1 277 ? -5.359 -20.328 -3.256 1 98.88 277 ILE A O 1
ATOM 2112 N N . TYR A 1 278 ? -6.738 -21.828 -2.311 1 98.81 278 TYR A N 1
ATOM 2113 C CA . TYR A 1 278 ? -7.398 -22.203 -3.555 1 98.81 278 TYR A CA 1
ATOM 2114 C C . TYR A 1 278 ? -8.914 -22.188 -3.391 1 98.81 278 TYR A C 1
ATOM 2116 O O . TYR A 1 278 ? -9.453 -22.812 -2.469 1 98.81 278 TYR A O 1
ATOM 2124 N N . GLY A 1 279 ? -9.555 -21.5 -4.137 1 98.81 279 GLY A N 1
ATOM 2125 C CA . GLY A 1 279 ? -11 -21.438 -4.277 1 98.81 279 GLY A CA 1
ATOM 2126 C C . GLY A 1 279 ? -11.445 -20.859 -5.605 1 98.81 279 GLY A C 1
ATOM 2127 O O . GLY A 1 279 ? -11.383 -19.641 -5.812 1 98.81 279 GLY A O 1
ATOM 2128 N N . PRO A 1 280 ? -11.992 -21.688 -6.484 1 98.12 280 PRO A N 1
ATOM 2129 C CA . PRO A 1 280 ? -12.242 -21.25 -7.859 1 98.12 280 PRO A CA 1
ATOM 2130 C C . PRO A 1 280 ? -13.453 -20.312 -7.977 1 98.12 280 PRO A C 1
ATOM 2132 O O . PRO A 1 280 ? -13.672 -19.719 -9.031 1 98.12 280 PRO A O 1
ATOM 2135 N N . SER A 1 281 ? -14.289 -20.172 -6.945 1 98.5 281 SER A N 1
ATOM 2136 C CA . SER A 1 281 ? -15.398 -19.219 -6.969 1 98.5 281 SER A CA 1
ATOM 2137 C C . SER A 1 281 ? -14.891 -17.781 -6.848 1 98.5 281 SER A C 1
ATOM 2139 O O . SER A 1 281 ? -14.273 -17.422 -5.844 1 98.5 281 SER A O 1
ATOM 2141 N N . LEU A 1 282 ? -15.172 -16.984 -7.871 1 97.69 282 LEU A N 1
ATOM 2142 C CA . LEU A 1 282 ? -14.586 -15.656 -7.969 1 97.69 282 LEU A CA 1
ATOM 2143 C C . LEU A 1 282 ? -15.656 -14.586 -7.762 1 97.69 282 LEU A C 1
ATOM 2145 O O . LEU A 1 282 ? -16.812 -14.781 -8.109 1 97.69 282 LEU A O 1
ATOM 2149 N N . ASP A 1 283 ? -15.266 -13.477 -7.227 1 95.38 283 ASP A N 1
ATOM 2150 C CA . ASP A 1 283 ? -16.125 -12.305 -7.184 1 95.38 283 ASP A CA 1
ATOM 2151 C C . ASP A 1 283 ? -16.109 -11.555 -8.516 1 95.38 283 ASP A C 1
ATOM 2153 O O . ASP A 1 283 ? -15.523 -12.023 -9.492 1 95.38 283 ASP A O 1
ATOM 2157 N N . LYS A 1 284 ? -16.766 -10.398 -8.547 1 89.31 284 LYS A N 1
ATOM 2158 C CA . LYS A 1 284 ? -16.906 -9.633 -9.781 1 89.31 284 LYS A CA 1
ATOM 2159 C C . LYS A 1 284 ? -15.562 -9.102 -10.258 1 89.31 284 LYS A C 1
ATOM 2161 O O . LYS A 1 284 ? -15.383 -8.789 -11.438 1 89.31 284 LYS A O 1
ATOM 2166 N N . LYS A 1 285 ? -14.609 -8.992 -9.312 1 88.44 285 LYS A N 1
ATOM 2167 C CA . LYS A 1 285 ? -13.297 -8.445 -9.656 1 88.44 285 LYS A CA 1
ATOM 2168 C C . LYS A 1 285 ? -12.336 -9.547 -10.086 1 88.44 285 LYS A C 1
ATOM 2170 O O . LYS A 1 285 ? -11.203 -9.266 -10.492 1 88.44 285 LYS A O 1
ATOM 2175 N N . GLY A 1 286 ? -12.719 -10.828 -9.922 1 93 286 GLY A N 1
ATOM 2176 C CA . GLY A 1 286 ? -11.898 -11.945 -10.359 1 93 286 GLY A CA 1
ATOM 2177 C C . GLY A 1 286 ? -11.109 -12.578 -9.227 1 93 286 GLY A C 1
ATOM 2178 O O . GLY A 1 286 ? -10.25 -13.43 -9.469 1 93 286 GLY A O 1
ATOM 2179 N N . ASN A 1 287 ? -11.367 -12.141 -8.016 1 96.12 287 ASN A N 1
ATOM 2180 C CA . ASN A 1 287 ? -10.672 -12.703 -6.859 1 96.12 287 ASN A CA 1
ATOM 2181 C C . ASN A 1 287 ? -11.453 -13.867 -6.25 1 96.12 287 ASN A C 1
ATOM 2183 O O . ASN A 1 287 ? -12.68 -13.867 -6.266 1 96.12 287 ASN A O 1
ATOM 2187 N N . CYS A 1 288 ? -10.719 -14.828 -5.754 1 97.94 288 CYS A N 1
ATOM 2188 C CA . CYS A 1 288 ? -11.352 -15.875 -4.953 1 97.94 288 CYS A CA 1
ATOM 2189 C C . CYS A 1 288 ? -12.203 -15.266 -3.848 1 97.94 288 CYS A C 1
ATOM 2191 O O . CYS A 1 288 ? -11.68 -14.703 -2.887 1 97.94 288 CYS A O 1
ATOM 2193 N N . ILE A 1 289 ? -13.555 -15.391 -3.943 1 98.19 289 ILE A N 1
ATOM 2194 C CA . ILE A 1 289 ? -14.477 -14.711 -3.035 1 98.19 289 ILE A CA 1
ATOM 2195 C C . ILE A 1 289 ? -14.297 -15.258 -1.62 1 98.19 289 ILE A C 1
ATOM 2197 O O . ILE A 1 289 ? -14.266 -14.492 -0.652 1 98.19 289 ILE A O 1
ATOM 2201 N N . ALA A 1 290 ? -14.195 -16.562 -1.467 1 98.69 290 ALA A N 1
ATOM 2202 C CA . ALA A 1 290 ? -14 -17.172 -0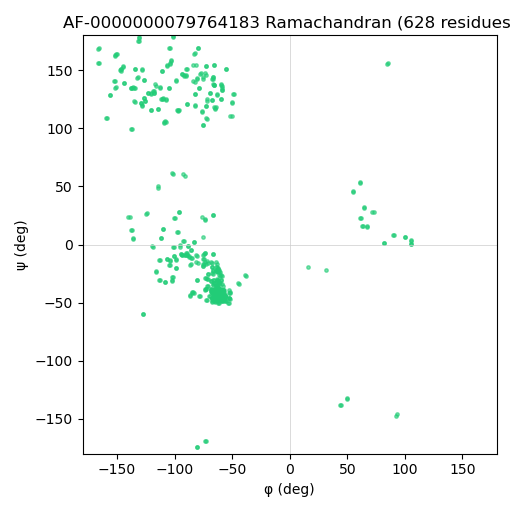.153 1 98.69 290 ALA A CA 1
ATOM 2203 C C . ALA A 1 290 ? -12.633 -16.797 0.423 1 98.69 290 ALA A C 1
ATOM 2205 O O . ALA A 1 290 ? -12.508 -16.547 1.622 1 98.69 290 ALA A O 1
ATOM 2206 N N . GLY A 1 291 ? -11.617 -16.828 -0.422 1 98.31 291 GLY A N 1
ATOM 2207 C CA . GLY A 1 291 ? -10.266 -16.516 0.007 1 98.31 291 GLY A CA 1
ATOM 2208 C C . GLY A 1 291 ? -10.133 -15.117 0.592 1 98.31 291 GLY A C 1
ATOM 2209 O O . GLY A 1 291 ? -9.422 -14.922 1.58 1 98.31 291 GLY A O 1
ATOM 2210 N N . CYS A 1 292 ? -10.766 -14.148 -0.021 1 97.62 292 CYS A N 1
ATOM 2211 C CA . CYS A 1 292 ? -10.734 -12.773 0.478 1 97.62 292 CYS A CA 1
ATOM 2212 C C . CYS A 1 292 ? -11.336 -12.695 1.875 1 97.62 292 CYS A C 1
ATOM 2214 O O . CYS A 1 292 ? -10.781 -12.039 2.758 1 97.62 292 CYS A O 1
ATOM 2216 N N . GLU A 1 293 ? -12.43 -13.383 2.078 1 97.56 293 GLU A N 1
ATOM 2217 C CA . GLU A 1 293 ? -13.086 -13.375 3.381 1 97.56 293 GLU A CA 1
ATOM 2218 C C . GLU A 1 293 ? -12.234 -14.07 4.438 1 97.56 293 GLU A C 1
ATOM 2220 O O . GLU A 1 293 ? -12.109 -13.578 5.559 1 97.56 293 GLU A O 1
ATOM 2225 N N . LEU A 1 294 ? -11.727 -15.203 4.055 1 96.94 294 LEU A N 1
ATOM 2226 C CA . LEU A 1 294 ? -10.953 -15.945 5.043 1 96.94 294 LEU A CA 1
ATOM 2227 C C . LEU A 1 294 ? -9.672 -15.203 5.402 1 96.94 294 LEU A C 1
ATOM 2229 O O . LEU A 1 294 ? -9.227 -15.25 6.551 1 96.94 294 LEU A O 1
ATOM 2233 N N . LEU A 1 295 ? -9.023 -14.5 4.461 1 97.62 295 LEU A N 1
ATOM 2234 C CA . LEU A 1 295 ? -7.82 -13.734 4.758 1 97.62 295 LEU A CA 1
ATOM 2235 C C . LEU A 1 295 ? -8.133 -12.57 5.691 1 97.62 295 LEU A C 1
ATOM 2237 O O . LEU A 1 295 ? -7.316 -12.227 6.551 1 97.62 295 LEU A O 1
ATOM 2241 N N . GLY A 1 296 ? -9.32 -11.93 5.445 1 97.62 296 GLY A N 1
ATOM 2242 C CA . GLY A 1 296 ? -9.742 -10.898 6.379 1 97.62 296 GLY A CA 1
ATOM 2243 C C . GLY A 1 296 ? -9.844 -11.398 7.809 1 97.62 296 GLY A C 1
ATOM 2244 O O . GLY A 1 296 ? -9.359 -10.742 8.734 1 97.62 296 GLY A O 1
ATOM 2245 N N . TYR A 1 297 ? -10.414 -12.531 7.973 1 98 297 TYR A N 1
ATOM 2246 C CA . TYR A 1 297 ? -10.586 -13.141 9.289 1 98 297 TYR A CA 1
ATOM 2247 C C . TYR A 1 297 ? -9.242 -13.516 9.898 1 98 297 TYR A C 1
ATOM 2249 O O . TYR A 1 297 ? -8.969 -13.203 11.055 1 98 297 TYR A O 1
ATOM 2257 N N . ILE A 1 298 ? -8.398 -14.172 9.156 1 97.19 298 ILE A N 1
ATOM 2258 C CA . ILE A 1 298 ? -7.152 -14.695 9.711 1 97.19 298 ILE A CA 1
ATOM 2259 C C . ILE A 1 298 ? -6.195 -13.539 10.008 1 97.19 298 ILE A C 1
ATOM 2261 O O . ILE A 1 298 ? -5.406 -13.609 10.953 1 97.19 298 ILE A O 1
ATOM 2265 N N . SER A 1 299 ? -6.211 -12.492 9.164 1 97.62 299 SER A N 1
ATOM 2266 C CA . SER A 1 299 ? -5.383 -11.32 9.438 1 97.62 299 SER A CA 1
ATOM 2267 C C . SER A 1 299 ? -5.629 -10.789 10.844 1 97.62 299 SER A C 1
ATOM 2269 O O . SER A 1 299 ? -4.68 -10.484 11.578 1 97.62 299 SER A O 1
ATOM 2271 N N . GLU A 1 300 ? -6.91 -10.688 11.203 1 96.25 300 GLU A N 1
ATOM 2272 C CA . GLU A 1 300 ? -7.27 -10.203 12.531 1 96.25 300 GLU A CA 1
ATOM 2273 C C . GLU A 1 300 ? -6.906 -11.227 13.602 1 96.25 300 GLU A C 1
ATOM 2275 O O . GLU A 1 300 ? -6.332 -10.875 14.633 1 96.25 300 GLU A O 1
ATOM 2280 N N . ALA A 1 301 ? -7.199 -12.492 13.367 1 96.5 301 ALA A N 1
ATOM 2281 C CA . ALA A 1 301 ? -7.07 -13.539 14.375 1 96.5 301 ALA A CA 1
ATOM 2282 C C . ALA A 1 301 ? -5.605 -13.859 14.656 1 96.5 301 ALA A C 1
ATOM 2284 O O . ALA A 1 301 ? -5.246 -14.227 15.773 1 96.5 301 ALA A O 1
ATOM 2285 N N . LEU A 1 302 ? -4.797 -13.68 13.641 1 96.31 302 LEU A N 1
ATOM 2286 C CA . LEU A 1 302 ? -3.395 -14.055 13.781 1 96.31 302 LEU A CA 1
ATOM 2287 C C . LEU A 1 302 ? -2.5 -12.82 13.773 1 96.3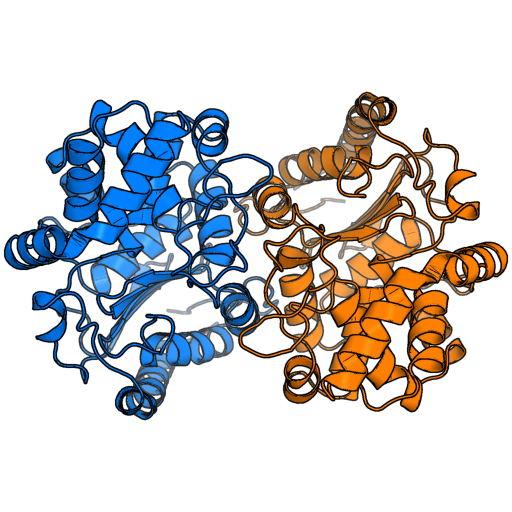1 302 LEU A C 1
ATOM 2289 O O . LEU A 1 302 ? -1.276 -12.93 13.664 1 96.31 302 LEU A O 1
ATOM 2293 N N . TYR A 1 303 ? -3.074 -11.633 13.766 1 95.5 303 TYR A N 1
ATOM 2294 C CA . TYR A 1 303 ? -2.355 -10.367 13.859 1 95.5 303 TYR A CA 1
ATOM 2295 C C . TYR A 1 303 ? -1.394 -10.203 12.688 1 95.5 303 TYR A C 1
ATOM 2297 O O . TYR A 1 303 ? -0.207 -9.93 12.883 1 95.5 303 TYR A O 1
ATOM 2305 N N . LEU A 1 304 ? -1.925 -10.336 11.477 1 96.81 304 LEU A N 1
ATOM 2306 C CA . LEU A 1 304 ? -1.045 -10.414 10.312 1 96.81 304 LEU A CA 1
ATOM 2307 C C . LEU A 1 304 ? -0.981 -9.07 9.594 1 96.81 304 LEU A C 1
ATOM 2309 O O . LEU A 1 304 ? -0.135 -8.875 8.719 1 96.81 304 LEU A O 1
ATOM 2313 N N . HIS A 1 305 ? -1.865 -8.086 9.969 1 97.5 305 HIS A N 1
ATOM 2314 C CA . HIS A 1 305 ? -1.841 -6.777 9.32 1 97.5 305 HIS A CA 1
ATOM 2315 C C . HIS A 1 305 ? -0.488 -6.098 9.5 1 97.5 305 HIS A C 1
ATOM 2317 O O . HIS A 1 305 ? 0.088 -6.133 10.594 1 97.5 305 HIS A O 1
ATOM 2323 N N . ILE A 1 306 ? 0.048 -5.48 8.484 1 96.38 306 ILE A N 1
ATOM 2324 C CA . ILE A 1 306 ? 1.395 -4.922 8.508 1 96.38 306 ILE A CA 1
ATOM 2325 C C . ILE A 1 306 ? 1.483 -3.826 9.562 1 96.38 306 ILE A C 1
ATOM 2327 O O . ILE A 1 306 ? 2.566 -3.535 10.078 1 96.38 306 ILE A O 1
ATOM 2331 N N . PHE A 1 307 ? 0.355 -3.252 9.922 1 96.5 307 PHE A N 1
ATOM 2332 C CA . PHE A 1 307 ? 0.381 -2.199 10.922 1 96.5 307 PHE A CA 1
ATOM 2333 C C . PHE A 1 307 ? -0.255 -2.676 12.227 1 96.5 307 PHE A C 1
ATOM 2335 O O . PHE A 1 307 ? -0.67 -1.862 13.055 1 96.5 307 PHE A O 1
ATOM 2342 N N . ASP A 1 308 ? -0.455 -3.996 12.344 1 93.44 308 ASP A N 1
ATOM 2343 C CA . ASP A 1 308 ? -0.833 -4.559 13.633 1 93.44 308 ASP A CA 1
ATOM 2344 C C . ASP A 1 308 ? 0.324 -4.477 14.625 1 93.44 308 ASP A C 1
ATOM 2346 O O . ASP A 1 308 ? 1.479 -4.715 14.266 1 93.44 308 ASP A O 1
ATOM 2350 N N . THR A 1 309 ? 0.074 -3.98 15.812 1 89.06 309 THR A N 1
ATOM 2351 C CA . THR A 1 309 ? 1.146 -3.793 16.781 1 89.06 309 THR A CA 1
ATOM 2352 C C . THR A 1 309 ? 1.258 -5.004 17.703 1 89.06 309 THR A C 1
ATOM 2354 O O . THR A 1 309 ? 2.207 -5.109 18.484 1 89.06 309 THR A O 1
ATOM 2357 N N . ARG A 1 310 ? 0.328 -5.934 17.656 1 88.38 310 ARG A N 1
ATOM 2358 C CA . ARG A 1 310 ? 0.364 -7.137 18.484 1 88.38 310 ARG A CA 1
ATOM 2359 C C . ARG A 1 310 ? 1.386 -8.133 17.953 1 88.38 310 ARG A C 1
ATOM 2361 O O . ARG A 1 310 ? 1.629 -8.203 16.734 1 88.38 310 ARG A O 1
ATOM 2368 N N . GLU A 1 311 ? 2.043 -8.82 18.812 1 80.88 311 GLU A N 1
ATOM 2369 C CA . GLU A 1 311 ? 3.074 -9.789 18.453 1 80.88 311 GLU A CA 1
ATOM 2370 C C . GLU A 1 311 ? 2.463 -11.141 18.109 1 80.88 311 GLU A C 1
ATOM 2372 O O . GLU A 1 311 ? 1.493 -11.57 18.734 1 80.88 311 GLU A O 1
ATOM 2377 N N . TRP A 1 312 ? 3.068 -11.703 17.094 1 82.5 312 TRP A N 1
ATOM 2378 C CA . TRP A 1 312 ? 2.684 -13.047 16.688 1 82.5 312 TRP A CA 1
ATOM 2379 C C . TRP A 1 312 ? 3.789 -14.047 17 1 82.5 312 TRP A C 1
ATOM 2381 O O . TRP A 1 312 ? 4.957 -13.812 16.688 1 82.5 312 TRP A O 1
ATOM 2391 N N . LYS A 1 313 ? 3.48 -15.062 17.688 1 81.25 313 LYS A N 1
ATOM 2392 C CA . LYS A 1 313 ? 4.379 -16.188 17.906 1 81.25 313 LYS A CA 1
ATOM 2393 C C . LYS A 1 313 ? 3.6 -17.484 18.125 1 81.25 313 LYS A C 1
ATOM 2395 O O . LYS A 1 313 ? 2.564 -17.469 18.797 1 81.25 313 LYS A O 1
ATOM 2400 N N . VAL A 1 314 ? 4.105 -18.453 17.438 1 78.31 314 VAL A N 1
ATOM 2401 C CA . VAL A 1 314 ? 3.514 -19.766 17.688 1 78.31 314 VAL A CA 1
ATOM 2402 C C . VAL A 1 314 ? 4.363 -20.531 18.703 1 78.31 314 VAL A C 1
ATOM 2404 O O . VAL A 1 314 ? 5.582 -20.609 18.562 1 78.31 314 VAL A O 1
ATOM 2407 N N . GLU A 1 315 ? 3.812 -20.781 19.781 1 74.69 315 GLU A N 1
ATOM 2408 C CA . GLU A 1 315 ? 4.473 -21.609 20.797 1 74.69 315 GLU A CA 1
ATOM 2409 C C . GLU A 1 315 ? 4.293 -23.094 20.484 1 74.69 315 GLU A C 1
ATOM 2411 O O . GLU A 1 315 ? 3.227 -23.516 20.031 1 74.69 315 GLU A O 1
ATOM 2416 N N . GLU A 1 316 ? 5.477 -23.859 20.5 1 61.28 316 GLU A N 1
ATOM 2417 C CA . GLU A 1 316 ? 5.418 -25.312 20.344 1 61.28 316 GLU A CA 1
ATOM 2418 C C . GLU A 1 316 ? 4.629 -25.953 21.484 1 61.28 316 GLU A C 1
ATOM 2420 O O . GLU A 1 316 ? 4.633 -25.453 22.609 1 61.28 316 GLU A O 1
ATOM 2425 N N . MET B 1 1 ? 21.609 -1.953 16.375 1 74 1 MET B N 1
ATOM 2426 C CA . MET B 1 1 ? 21.531 -0.825 17.297 1 74 1 MET B CA 1
ATOM 2427 C C . MET B 1 1 ? 22.359 0.35 16.797 1 74 1 MET B C 1
ATOM 2429 O O . MET B 1 1 ? 23.469 0.16 16.281 1 74 1 MET B O 1
ATOM 2433 N N . MET B 1 2 ? 21.656 1.586 16.844 1 85.19 2 MET B N 1
ATOM 2434 C CA . MET B 1 2 ? 22.359 2.758 16.344 1 85.19 2 MET B CA 1
ATOM 2435 C C . MET B 1 2 ? 22.594 3.775 17.453 1 85.19 2 MET B C 1
ATOM 2437 O O . MET B 1 2 ? 21.719 3.994 18.297 1 85.19 2 MET B O 1
ATOM 2441 N N . LYS B 1 3 ? 23.859 4.348 17.469 1 87.81 3 LYS B N 1
ATOM 2442 C CA . LYS B 1 3 ? 24.172 5.41 18.422 1 87.81 3 LYS B CA 1
ATOM 2443 C C . LYS B 1 3 ? 23.484 6.715 18.031 1 87.81 3 LYS B C 1
ATOM 2445 O O . LYS B 1 3 ? 23.281 6.988 16.859 1 87.81 3 LYS B O 1
ATOM 2450 N N . SER B 1 4 ? 23.094 7.477 19.031 1 90.56 4 SER B N 1
ATOM 2451 C CA . SER B 1 4 ? 22.438 8.758 18.812 1 90.56 4 SER B CA 1
ATOM 2452 C C . SER B 1 4 ? 23.25 9.633 17.859 1 90.56 4 SER B C 1
ATOM 2454 O O . SER B 1 4 ? 22.688 10.312 17 1 90.56 4 SER B O 1
ATOM 2456 N N . GLU B 1 5 ? 24.516 9.641 18 1 93 5 GLU B N 1
ATOM 2457 C CA . GLU B 1 5 ? 25.391 10.438 17.156 1 93 5 GLU B CA 1
ATOM 2458 C C . GLU B 1 5 ? 25.312 9.992 15.695 1 93 5 GLU B C 1
ATOM 2460 O O . GLU B 1 5 ? 25.391 10.812 14.781 1 93 5 GLU B O 1
ATOM 2465 N N . GLU B 1 6 ? 25.156 8.711 15.562 1 94.44 6 GLU B N 1
ATOM 2466 C CA . GLU B 1 6 ? 25.031 8.164 14.219 1 94.44 6 GLU B CA 1
ATOM 2467 C C . GLU B 1 6 ? 23.734 8.625 13.562 1 94.44 6 GLU B C 1
ATOM 2469 O O . GLU B 1 6 ? 23.703 8.945 12.367 1 94.44 6 GLU B O 1
ATOM 2474 N N . VAL B 1 7 ? 22.672 8.656 14.312 1 95.62 7 VAL B N 1
ATOM 2475 C CA . VAL B 1 7 ? 21.391 9.117 13.789 1 95.62 7 VAL B CA 1
ATOM 2476 C C . VAL B 1 7 ? 21.5 10.586 13.391 1 95.62 7 VAL B C 1
ATOM 2478 O O . VAL B 1 7 ? 21.016 10.984 12.336 1 95.62 7 VAL B O 1
ATOM 2481 N N . THR B 1 8 ? 22.172 11.359 14.211 1 95.69 8 THR B N 1
ATOM 2482 C CA . THR B 1 8 ? 22.359 12.781 13.922 1 95.69 8 THR B CA 1
ATOM 2483 C C . THR B 1 8 ? 23.141 12.961 12.633 1 95.69 8 THR B C 1
ATOM 2485 O O . THR B 1 8 ? 22.797 13.812 11.805 1 95.69 8 THR B O 1
ATOM 2488 N N . ARG B 1 9 ? 24.172 12.148 12.477 1 96.5 9 ARG B N 1
ATOM 2489 C CA . ARG B 1 9 ? 24.969 12.219 11.258 1 96.5 9 ARG B CA 1
ATOM 2490 C C . ARG B 1 9 ? 24.141 11.844 10.031 1 96.5 9 ARG B C 1
ATOM 2492 O O . ARG B 1 9 ? 24.281 12.469 8.977 1 96.5 9 ARG B O 1
ATOM 2499 N N . ILE B 1 10 ? 23.344 10.852 10.203 1 96.94 10 ILE B N 1
ATOM 2500 C CA . ILE B 1 10 ? 22.469 10.422 9.117 1 96.94 10 ILE B CA 1
ATOM 2501 C C . ILE B 1 10 ? 21.531 11.555 8.734 1 96.94 10 ILE B C 1
ATOM 2503 O O . ILE B 1 10 ? 21.312 11.812 7.551 1 96.94 10 ILE B O 1
ATOM 2507 N N . LEU B 1 11 ? 20.984 12.289 9.695 1 97.31 11 LEU B N 1
ATOM 2508 C CA . LEU B 1 11 ? 20.078 13.398 9.422 1 97.31 11 LEU B CA 1
ATOM 2509 C C . LEU B 1 11 ? 20.797 14.547 8.727 1 97.31 11 LEU B C 1
ATOM 2511 O O . LEU B 1 11 ? 20.25 15.172 7.824 1 97.31 11 LEU B O 1
ATOM 2515 N N . GLU B 1 12 ? 21.984 14.773 9.156 1 97.38 12 GLU B N 1
ATOM 2516 C CA . GLU B 1 12 ? 22.781 15.828 8.531 1 97.38 12 GLU B CA 1
ATOM 2517 C C . GLU B 1 12 ? 23.062 15.5 7.066 1 97.38 12 GLU B C 1
ATOM 2519 O O . GLU B 1 12 ? 22.984 16.375 6.203 1 97.38 12 GLU B O 1
ATOM 2524 N N . ASN B 1 13 ? 23.438 14.266 6.855 1 97.88 13 ASN B N 1
ATOM 2525 C CA . ASN B 1 13 ? 23.641 13.828 5.477 1 97.88 13 ASN B CA 1
ATOM 2526 C C . ASN B 1 13 ? 22.359 13.93 4.656 1 97.88 13 ASN B C 1
ATOM 2528 O O . ASN B 1 13 ? 22.406 14.297 3.479 1 97.88 13 ASN B O 1
ATOM 2532 N N . ALA B 1 14 ? 21.266 13.578 5.281 1 97.88 14 ALA B N 1
ATOM 2533 C CA . ALA B 1 14 ? 19.984 13.672 4.609 1 97.88 14 ALA B CA 1
ATOM 2534 C C . ALA B 1 14 ? 19.688 15.109 4.188 1 97.88 14 ALA B C 1
ATOM 2536 O O . ALA B 1 14 ? 19.234 15.352 3.066 1 97.88 14 ALA B O 1
ATOM 2537 N N . ILE B 1 15 ? 19.922 16.047 5.043 1 98.06 15 ILE B N 1
ATOM 2538 C CA . ILE B 1 15 ? 19.688 17.453 4.762 1 98.06 15 ILE B CA 1
ATOM 2539 C C . ILE B 1 15 ? 20.578 17.906 3.611 1 98.06 15 ILE B C 1
ATOM 2541 O O . ILE B 1 15 ? 20.141 18.656 2.738 1 98.06 15 ILE B O 1
ATOM 2545 N N . ARG B 1 16 ? 21.828 17.438 3.611 1 97.56 16 ARG B N 1
ATOM 2546 C CA . ARG B 1 16 ? 22.75 17.781 2.529 1 97.56 16 ARG B CA 1
ATOM 2547 C C . ARG B 1 16 ? 22.234 17.281 1.189 1 97.56 16 ARG B C 1
ATOM 2549 O O . ARG B 1 16 ? 22.25 18 0.193 1 97.56 16 ARG B O 1
ATOM 2556 N N . ILE B 1 17 ? 21.75 16.078 1.194 1 97.25 17 ILE B N 1
ATOM 2557 C CA . ILE B 1 17 ? 21.188 15.484 -0.01 1 97.25 17 ILE B CA 1
ATOM 2558 C C . ILE B 1 17 ? 19.984 16.297 -0.476 1 97.25 17 ILE B C 1
ATOM 2560 O O . ILE B 1 17 ? 19.875 16.641 -1.658 1 97.25 17 ILE B O 1
ATOM 2564 N N . GLY B 1 18 ? 19.125 16.625 0.451 1 97.44 18 GLY B N 1
ATOM 2565 C CA . GLY B 1 18 ? 17.938 17.391 0.134 1 97.44 18 GLY B CA 1
ATOM 2566 C C . GLY B 1 18 ? 18.25 18.766 -0.434 1 97.44 18 GLY B C 1
ATOM 2567 O O . GLY B 1 18 ? 17.625 19.203 -1.408 1 97.44 18 GLY B O 1
ATOM 2568 N N . LYS B 1 19 ? 19.188 19.438 0.156 1 97.62 19 LYS B N 1
ATOM 2569 C CA . LYS B 1 19 ? 19.578 20.781 -0.298 1 97.62 19 LYS B CA 1
ATOM 2570 C C . LYS B 1 19 ? 20.047 20.75 -1.745 1 97.62 19 LYS B C 1
ATOM 2572 O O . LYS B 1 19 ? 19.859 21.703 -2.488 1 97.62 19 LYS B O 1
ATOM 2577 N N . GLY B 1 20 ? 20.547 19.641 -2.154 1 97.62 20 GLY B N 1
ATOM 2578 C CA . GLY B 1 20 ? 21.078 19.5 -3.5 1 97.62 20 GLY B CA 1
ATOM 2579 C C . GLY B 1 20 ? 20.016 19.484 -4.57 1 97.62 20 GLY B C 1
ATOM 2580 O O . GLY B 1 20 ? 20.297 19.703 -5.75 1 97.62 20 GLY B O 1
ATOM 2581 N N . VAL B 1 21 ? 18.719 19.312 -4.199 1 98.25 21 VAL B N 1
ATOM 2582 C CA . VAL B 1 21 ? 17.688 19.156 -5.227 1 98.25 21 VAL B CA 1
ATOM 2583 C C . VAL B 1 21 ? 16.656 20.266 -5.105 1 98.25 21 VAL B C 1
ATOM 2585 O O . VAL B 1 21 ? 15.766 20.391 -5.945 1 98.25 21 VAL B O 1
ATOM 2588 N N . ILE B 1 22 ? 16.797 21.156 -4.125 1 98.31 22 ILE B N 1
ATOM 2589 C CA . ILE B 1 22 ? 15.828 22.219 -3.848 1 98.31 22 ILE B CA 1
ATOM 2590 C C . ILE B 1 22 ? 15.672 23.109 -5.078 1 98.31 22 ILE B C 1
ATOM 2592 O O . ILE B 1 22 ? 14.57 23.562 -5.387 1 98.31 22 ILE B O 1
ATOM 2596 N N . ARG B 1 23 ? 16.75 23.281 -5.805 1 97.56 23 ARG B N 1
ATOM 2597 C CA . ARG B 1 23 ? 16.766 24.188 -6.945 1 97.56 23 ARG B CA 1
ATOM 2598 C C . ARG B 1 23 ? 15.82 23.719 -8.039 1 97.56 23 ARG B C 1
ATOM 2600 O O . ARG B 1 23 ? 15.375 24.5 -8.875 1 97.56 23 ARG B O 1
ATOM 2607 N N . TYR B 1 24 ? 15.477 22.484 -8.07 1 97.88 24 TYR B N 1
ATOM 2608 C CA . TYR B 1 24 ? 14.672 21.906 -9.148 1 97.88 24 TYR B CA 1
ATOM 2609 C C . TYR B 1 24 ? 13.188 22.062 -8.859 1 97.88 24 TYR B C 1
ATOM 2611 O O . TYR B 1 24 ? 12.352 21.797 -9.727 1 97.88 24 TYR B O 1
ATOM 2619 N N . GLY B 1 25 ? 12.812 22.469 -7.637 1 97.81 25 GLY B N 1
ATOM 2620 C CA . GLY B 1 25 ? 11.414 22.656 -7.277 1 97.81 25 GLY B CA 1
ATOM 2621 C C . GLY B 1 25 ? 10.992 24.125 -7.281 1 97.81 25 GLY B C 1
ATOM 2622 O O . GLY B 1 25 ? 11.766 25 -7.676 1 97.81 25 GLY B O 1
ATOM 2623 N N . SER B 1 26 ? 9.727 24.328 -6.98 1 97.19 26 SER B N 1
ATOM 2624 C CA . SER B 1 26 ? 9.148 25.672 -6.867 1 97.19 26 SER B CA 1
ATOM 2625 C C . SER B 1 26 ? 8.094 25.719 -5.766 1 97.19 26 SER B C 1
ATOM 2627 O O . SER B 1 26 ? 7.5 24.703 -5.414 1 97.19 26 SER B O 1
ATOM 2629 N N . VAL B 1 27 ? 7.902 26.859 -5.219 1 96.5 27 VAL B N 1
ATOM 2630 C CA . VAL B 1 27 ? 6.855 27.047 -4.219 1 96.5 27 VAL B CA 1
ATOM 2631 C C . VAL B 1 27 ? 5.484 27.031 -4.891 1 96.5 27 VAL B C 1
ATOM 2633 O O . VAL B 1 27 ? 5.375 27.266 -6.094 1 96.5 27 VAL B O 1
ATOM 2636 N N . ALA B 1 28 ? 4.445 26.641 -4.113 1 91.81 28 ALA B N 1
ATOM 2637 C CA . ALA B 1 28 ? 3.084 26.672 -4.637 1 91.81 28 ALA B CA 1
ATOM 2638 C C . ALA B 1 28 ? 2.645 28.109 -4.922 1 91.81 28 ALA B C 1
ATOM 2640 O O . ALA B 1 28 ? 2.479 28.906 -3.996 1 91.81 28 ALA B O 1
ATOM 2641 N N . SER B 1 29 ? 2.352 28.391 -6.195 1 90.19 29 SER B N 1
ATOM 2642 C CA . SER B 1 29 ? 2.066 29.781 -6.559 1 90.19 29 SER B CA 1
ATOM 2643 C C . SER B 1 29 ? 0.577 29.984 -6.812 1 90.19 29 SER B C 1
ATOM 2645 O O . SER B 1 29 ? 0.109 31.125 -6.895 1 90.19 29 SER B O 1
ATOM 2647 N N . TYR B 1 30 ? -0.129 28.953 -6.918 1 85.5 30 TYR B N 1
ATOM 2648 C CA . TYR B 1 30 ? -1.554 29.078 -7.199 1 85.5 30 TYR B CA 1
ATOM 2649 C C . TYR B 1 30 ? -2.309 29.594 -5.977 1 85.5 30 TYR B C 1
ATOM 2651 O O . TYR B 1 30 ? -3.449 30.047 -6.086 1 85.5 30 TYR B O 1
ATOM 2659 N N . ILE B 1 31 ? -1.746 29.547 -4.797 1 89.88 31 ILE B N 1
ATOM 2660 C CA . ILE B 1 31 ? -2.17 30.25 -3.592 1 89.88 31 ILE B CA 1
ATOM 2661 C C . ILE B 1 31 ? -1.173 31.359 -3.262 1 89.88 31 ILE B C 1
ATOM 2663 O O . ILE B 1 31 ? -0.099 31.094 -2.717 1 89.88 31 ILE B O 1
ATOM 2667 N N . PRO B 1 32 ? -1.503 32.531 -3.502 1 91.62 32 PRO B N 1
ATOM 2668 C CA . PRO B 1 32 ? -0.559 33.625 -3.443 1 91.62 32 PRO B CA 1
ATOM 2669 C C . PRO B 1 32 ? 0.211 33.688 -2.125 1 91.62 32 PRO B C 1
ATOM 2671 O O . PRO B 1 32 ? 1.416 33.969 -2.119 1 91.62 32 PRO B O 1
ATOM 2674 N N . GLU B 1 33 ? -0.436 33.469 -1.013 1 93.06 33 GLU B N 1
ATOM 2675 C CA . GLU B 1 33 ? 0.222 33.531 0.288 1 93.06 33 GLU B CA 1
ATOM 2676 C C . GLU B 1 33 ? 1.308 32.469 0.415 1 93.06 33 GLU B C 1
ATOM 2678 O O . GLU B 1 33 ? 2.322 32.688 1.079 1 93.06 33 GLU B O 1
ATOM 2683 N N . LEU B 1 34 ? 1.18 31.266 -0.153 1 94.19 34 LEU B N 1
ATOM 2684 C CA . LEU B 1 34 ? 2.174 30.188 -0.091 1 94.19 34 LEU B CA 1
ATOM 2685 C C . LEU B 1 34 ? 3.393 30.531 -0.941 1 94.19 34 LEU B C 1
ATOM 2687 O O . LEU B 1 34 ? 4.496 30.062 -0.666 1 94.19 34 LEU B O 1
ATOM 2691 N N . ALA B 1 35 ? 3.174 31.375 -1.928 1 94.31 35 ALA B N 1
ATOM 2692 C CA . ALA B 1 35 ? 4.238 31.766 -2.846 1 94.31 35 ALA B CA 1
ATOM 2693 C C . ALA B 1 35 ? 5.289 32.625 -2.137 1 94.31 35 ALA B C 1
ATOM 2695 O O . ALA B 1 35 ? 6.402 32.781 -2.637 1 94.31 35 ALA B O 1
ATOM 2696 N N . LYS B 1 36 ? 4.961 33.125 -0.986 1 95.44 36 LYS B N 1
ATOM 2697 C CA . LYS B 1 36 ? 5.844 34.031 -0.244 1 95.44 36 LYS B CA 1
ATOM 2698 C C . LYS B 1 36 ? 6.906 33.25 0.521 1 95.44 36 LYS B C 1
ATOM 2700 O O . LYS B 1 36 ? 7.875 33.812 1.017 1 95.44 36 LYS B O 1
ATOM 2705 N N . ALA B 1 37 ? 6.809 31.953 0.592 1 96.56 37 ALA B N 1
ATOM 2706 C CA . ALA B 1 37 ? 7.734 31.125 1.361 1 96.56 37 ALA B CA 1
ATOM 2707 C C . ALA B 1 37 ? 9.133 31.156 0.756 1 96.56 37 ALA B C 1
ATOM 2709 O O . ALA B 1 37 ? 9.289 31.312 -0.458 1 96.56 37 ALA B O 1
ATOM 2710 N N . ASP B 1 38 ? 10.203 31.125 1.562 1 97.62 38 ASP B N 1
ATOM 2711 C CA . ASP B 1 38 ? 11.578 30.953 1.109 1 97.62 38 ASP B CA 1
ATOM 2712 C C . ASP B 1 38 ? 11.828 29.531 0.647 1 97.62 38 ASP B C 1
ATOM 2714 O O . ASP B 1 38 ? 11.922 28.609 1.469 1 97.62 38 ASP B O 1
ATOM 2718 N N . LYS B 1 39 ? 11.969 29.312 -0.583 1 97 39 LYS B N 1
ATOM 2719 C CA . LYS B 1 39 ? 12.039 27.984 -1.182 1 97 39 LYS B CA 1
ATOM 2720 C C . LYS B 1 39 ? 13.266 27.219 -0.68 1 97 39 LYS B C 1
ATOM 2722 O O . LYS B 1 39 ? 13.328 25.984 -0.802 1 97 39 LYS B O 1
ATOM 2727 N N . ASN B 1 40 ? 14.258 27.891 -0.081 1 97.75 40 ASN B N 1
ATOM 2728 C CA . ASN B 1 40 ? 15.523 27.266 0.284 1 97.75 40 ASN B CA 1
ATOM 2729 C C . ASN B 1 40 ? 15.469 26.672 1.688 1 97.75 40 ASN B C 1
ATOM 2731 O O . ASN B 1 40 ? 16.406 26 2.121 1 97.75 40 ASN B O 1
ATOM 2735 N N . LYS B 1 41 ? 14.398 26.922 2.402 1 98.38 41 LYS B N 1
ATOM 2736 C CA . LYS B 1 41 ? 14.258 26.359 3.748 1 98.38 41 LYS B CA 1
ATOM 2737 C C . LYS B 1 41 ? 14.102 24.844 3.707 1 98.38 41 LYS B C 1
ATOM 2739 O O . LYS B 1 41 ? 13.523 24.297 2.766 1 98.38 41 LYS B O 1
ATOM 2744 N N . LEU B 1 42 ? 14.688 24.188 4.652 1 98.81 42 LEU B N 1
ATOM 2745 C CA . LEU B 1 42 ? 14.586 22.734 4.809 1 98.81 42 LEU B CA 1
ATOM 2746 C C . LEU B 1 42 ? 14.852 22.328 6.254 1 98.81 42 LEU B C 1
ATOM 2748 O O . LEU B 1 42 ? 15.82 22.781 6.867 1 98.81 42 LEU B O 1
ATOM 2752 N N . GLY B 1 43 ? 13.984 21.578 6.797 1 98.62 43 GLY B N 1
ATOM 2753 C CA . GLY B 1 43 ? 14.164 21.031 8.133 1 98.62 43 GLY B CA 1
ATOM 2754 C C . GLY B 1 43 ? 13.562 19.656 8.312 1 98.62 43 GLY B C 1
ATOM 2755 O O . GLY B 1 43 ? 12.602 19.297 7.617 1 98.62 43 GLY B O 1
ATOM 2756 N N . ILE B 1 44 ? 14.109 18.828 9.188 1 98.75 44 ILE B N 1
ATOM 2757 C CA . ILE B 1 44 ? 13.609 17.5 9.492 1 98.75 44 ILE B CA 1
ATOM 2758 C C . ILE B 1 44 ? 13.656 17.25 11 1 98.75 44 ILE B C 1
ATOM 2760 O O . ILE B 1 44 ? 14.609 17.656 11.672 1 98.75 44 ILE B O 1
ATOM 2764 N N . CYS B 1 45 ? 12.609 16.734 11.461 1 98.44 45 CYS B N 1
ATOM 2765 C CA . CYS B 1 45 ? 12.492 16.328 12.859 1 98.44 45 CYS B CA 1
ATOM 2766 C C . CYS B 1 45 ? 12.125 14.852 12.969 1 98.44 45 CYS B C 1
ATOM 2768 O O . CYS B 1 45 ? 11.211 14.383 12.281 1 98.44 45 CYS B O 1
ATOM 2770 N N . LEU B 1 46 ? 12.867 14.086 13.797 1 98.12 46 LEU B N 1
ATOM 2771 C CA . LEU B 1 46 ? 12.609 12.68 14.102 1 98.12 46 LEU B CA 1
ATOM 2772 C C . LEU B 1 46 ? 12.391 12.484 15.602 1 98.12 46 LEU B C 1
ATOM 2774 O O . LEU B 1 46 ? 13.281 12.766 16.406 1 98.12 46 LEU B O 1
ATOM 2778 N N . TYR B 1 47 ? 11.234 12.078 15.984 1 97.94 47 TYR B N 1
ATOM 2779 C CA . TYR B 1 47 ? 10.93 11.711 17.359 1 97.94 47 TYR B CA 1
ATOM 2780 C C . TYR B 1 47 ? 10.688 10.211 17.5 1 97.94 47 TYR B C 1
ATOM 2782 O O . TYR B 1 47 ? 9.859 9.648 16.766 1 97.94 47 TYR B O 1
ATOM 2790 N N . THR B 1 48 ? 11.375 9.547 18.359 1 97 48 THR B N 1
ATOM 2791 C CA . THR B 1 48 ? 11.312 8.086 18.438 1 97 48 THR B CA 1
ATOM 2792 C C . THR B 1 48 ? 10.469 7.641 19.609 1 97 48 THR B C 1
ATOM 2794 O O . THR B 1 48 ? 10.258 8.406 20.562 1 97 48 THR B O 1
ATOM 2797 N N . ILE B 1 49 ? 9.961 6.457 19.609 1 95.06 49 ILE B N 1
ATOM 2798 C CA . ILE B 1 49 ? 9.055 5.91 20.609 1 95.06 49 ILE B CA 1
ATOM 2799 C C . ILE B 1 49 ? 9.797 5.738 21.938 1 95.06 49 ILE B C 1
ATOM 2801 O O . ILE B 1 49 ? 9.172 5.648 23 1 95.06 49 ILE B O 1
ATOM 2805 N N . ASP B 1 50 ? 11.094 5.703 21.891 1 93.5 50 ASP B N 1
ATOM 2806 C CA . ASP B 1 50 ? 11.875 5.566 23.109 1 93.5 50 ASP B CA 1
ATOM 2807 C C . ASP B 1 50 ? 12.188 6.934 23.719 1 93.5 50 ASP B C 1
ATOM 2809 O O . ASP B 1 50 ? 12.93 7.027 24.703 1 93.5 50 ASP B O 1
ATOM 2813 N N . GLY B 1 51 ? 11.734 8 23.047 1 93.75 51 GLY B N 1
ATOM 2814 C CA . GLY B 1 51 ? 11.805 9.312 23.656 1 93.75 51 GLY B CA 1
ATOM 2815 C C . GLY B 1 51 ? 12.898 10.195 23.078 1 93.75 51 GLY B C 1
ATOM 2816 O O . GLY B 1 51 ? 13.062 11.344 23.5 1 93.75 51 GLY B O 1
ATOM 2817 N N . ASN B 1 52 ? 13.68 9.711 22.078 1 95.38 52 ASN B N 1
ATOM 2818 C CA . ASN B 1 52 ? 14.727 10.523 21.469 1 95.38 52 ASN B CA 1
ATOM 2819 C C . ASN B 1 52 ? 14.156 11.539 20.484 1 95.38 52 ASN B C 1
ATOM 2821 O O . ASN B 1 52 ? 13.125 11.289 19.859 1 95.38 52 ASN B O 1
ATOM 2825 N N . GLN B 1 53 ? 14.844 12.664 20.438 1 96.62 53 GLN B N 1
ATOM 2826 C CA . GLN B 1 53 ? 14.492 13.734 19.516 1 96.62 53 GLN B CA 1
ATOM 2827 C C . GLN B 1 53 ? 15.695 14.18 18.703 1 96.62 53 GLN B C 1
ATOM 2829 O O . GLN B 1 53 ? 16.734 14.547 19.266 1 96.62 53 GLN B O 1
ATOM 2834 N N . PHE B 1 54 ? 15.594 14.047 17.406 1 97.44 54 PHE B N 1
ATOM 2835 C CA . PHE B 1 54 ? 16.641 14.484 16.484 1 97.44 54 PHE B CA 1
ATOM 2836 C C . PHE B 1 54 ? 16.094 15.523 15.508 1 97.44 54 PHE B C 1
ATOM 2838 O O . PHE B 1 54 ? 14.992 15.352 14.961 1 97.44 54 PHE B O 1
ATOM 2845 N N . GLU B 1 55 ? 16.734 16.609 15.352 1 97.31 55 GLU B N 1
ATOM 2846 C CA . GLU B 1 55 ? 16.281 17.609 14.398 1 97.31 55 GLU B CA 1
ATOM 2847 C C . GLU B 1 55 ? 17.469 18.359 13.773 1 97.31 55 GLU B C 1
ATOM 2849 O O . GLU B 1 55 ? 18.531 18.453 14.383 1 97.31 55 GLU B O 1
ATOM 2854 N N . THR B 1 56 ? 17.344 18.766 12.633 1 97.5 56 THR B N 1
ATOM 2855 C CA . THR B 1 56 ? 18.312 19.594 11.914 1 97.5 56 THR B CA 1
ATOM 2856 C C . THR B 1 56 ? 17.625 20.469 10.883 1 97.5 56 THR B C 1
ATOM 2858 O O . THR B 1 56 ? 16.609 20.078 10.312 1 97.5 56 THR B O 1
ATOM 2861 N N . GLY B 1 57 ? 18.078 21.719 10.727 1 97.88 57 GLY B N 1
ATOM 2862 C CA . GLY B 1 57 ? 17.547 22.641 9.75 1 97.88 57 GLY B CA 1
ATOM 2863 C C . GLY B 1 57 ? 16.438 23.516 10.305 1 97.88 57 GLY B C 1
ATOM 2864 O O . GLY B 1 57 ? 16.469 23.906 11.469 1 97.88 57 GLY B O 1
ATOM 2865 N N . ASN B 1 58 ? 15.484 23.891 9.508 1 98.12 58 ASN B N 1
ATOM 2866 C CA . ASN B 1 58 ? 14.445 24.859 9.812 1 98.12 58 ASN B CA 1
ATOM 2867 C C . ASN B 1 58 ? 13.211 24.188 10.406 1 98.12 58 ASN B C 1
ATOM 2869 O O . ASN B 1 58 ? 12.102 24.375 9.898 1 98.12 58 ASN B O 1
ATOM 2873 N N . THR B 1 59 ? 13.383 23.531 11.477 1 98.38 59 THR B N 1
ATOM 2874 C CA . THR B 1 59 ? 12.336 22.688 12.031 1 98.38 59 THR B CA 1
ATOM 2875 C C . THR B 1 59 ? 11.312 23.516 12.797 1 98.38 59 THR B C 1
ATOM 2877 O O . THR B 1 59 ? 10.188 23.078 13.031 1 98.38 59 THR B O 1
ATOM 2880 N N . GLU B 1 60 ? 11.594 24.766 13.156 1 97.81 60 GLU B N 1
ATOM 2881 C CA . GLU B 1 60 ? 10.703 25.609 13.961 1 97.81 60 GLU B CA 1
ATOM 2882 C C . GLU B 1 60 ? 9.898 26.562 13.078 1 97.81 60 GLU B C 1
ATOM 2884 O O . GLU B 1 60 ? 8.953 27.188 13.547 1 97.81 60 GLU B O 1
ATOM 2889 N N . ASP B 1 61 ? 10.297 26.672 11.805 1 98.31 61 ASP B N 1
ATOM 2890 C CA . ASP B 1 61 ? 9.539 27.531 10.891 1 98.31 61 ASP B CA 1
ATOM 2891 C C . ASP B 1 61 ? 8.094 27.078 10.781 1 98.31 61 ASP B C 1
ATOM 2893 O O . ASP B 1 61 ? 7.82 25.891 10.617 1 98.31 61 ASP B O 1
ATOM 2897 N N . ARG B 1 62 ? 7.207 28.016 10.875 1 98.31 62 ARG B N 1
ATOM 2898 C CA . ARG B 1 62 ? 5.797 27.656 10.773 1 98.31 62 ARG B CA 1
ATOM 2899 C C . ARG B 1 62 ? 5.305 27.797 9.336 1 98.31 62 ARG B C 1
ATOM 2901 O O . ARG B 1 62 ? 5.797 28.641 8.578 1 98.31 62 ARG B O 1
ATOM 2908 N N . PHE B 1 63 ? 4.438 27 8.938 1 98.5 63 PHE B N 1
ATOM 2909 C CA . PHE B 1 63 ? 3.777 26.938 7.641 1 98.5 63 PHE B CA 1
ATOM 2910 C C . PHE B 1 63 ? 2.381 26.344 7.77 1 98.5 63 PHE B C 1
ATOM 2912 O O . PHE B 1 63 ? 2.045 25.75 8.805 1 98.5 63 PHE B O 1
ATOM 2919 N N . THR B 1 64 ? 1.544 26.531 6.789 1 98.56 64 THR B N 1
ATOM 2920 C CA . THR B 1 64 ? 0.209 25.953 6.871 1 98.56 64 THR B CA 1
ATOM 2921 C C . THR B 1 64 ? 0.238 24.469 6.488 1 98.56 64 THR B C 1
ATOM 2923 O O . THR B 1 64 ? 0.941 24.078 5.551 1 98.56 64 THR B O 1
ATOM 2926 N N . ILE B 1 65 ? -0.556 23.656 7.156 1 98.69 65 ILE B N 1
ATOM 2927 C CA . ILE B 1 65 ? -0.501 22.203 7.121 1 98.69 65 ILE B CA 1
ATOM 2928 C C . ILE B 1 65 ? -1.053 21.703 5.789 1 98.69 65 ILE B C 1
ATOM 2930 O O . ILE B 1 65 ? -0.675 20.625 5.32 1 98.69 65 ILE B O 1
ATOM 2934 N N . GLN B 1 66 ? -1.976 22.453 5.168 1 98.12 66 GLN B N 1
ATOM 2935 C CA . GLN B 1 66 ? -2.568 22.125 3.879 1 98.12 66 GLN B CA 1
ATOM 2936 C C . GLN B 1 66 ? -3.064 20.672 3.863 1 98.12 66 GLN B C 1
ATOM 2938 O O . GLN B 1 66 ? -3.719 20.234 4.809 1 98.12 66 GLN B O 1
ATOM 2943 N N . SER B 1 67 ? -2.779 19.906 2.885 1 97.81 67 SER B N 1
ATOM 2944 C CA . SER B 1 67 ? -3.387 18.594 2.662 1 97.81 67 SER B CA 1
ATOM 2945 C C . SER B 1 67 ? -3.045 17.625 3.789 1 97.81 67 SER B C 1
ATOM 2947 O O . SER B 1 67 ? -3.686 16.578 3.934 1 97.81 67 SER B O 1
ATOM 2949 N N . ILE B 1 68 ? -2.031 17.859 4.57 1 98.75 68 ILE B N 1
ATOM 2950 C CA . ILE B 1 68 ? -1.717 16.969 5.68 1 98.75 68 ILE B CA 1
ATOM 2951 C C . ILE B 1 68 ? -2.873 16.953 6.68 1 98.75 68 ILE B C 1
ATOM 2953 O O . ILE B 1 68 ? -3.049 15.992 7.426 1 98.75 68 ILE B O 1
ATOM 2957 N N . SER B 1 69 ? -3.701 18.016 6.664 1 98.75 69 SER B N 1
ATOM 2958 C CA . SER B 1 69 ? -4.859 18.109 7.551 1 98.75 69 SER B CA 1
ATOM 2959 C C . SER B 1 69 ? -5.836 16.969 7.293 1 98.75 69 SER B C 1
ATOM 2961 O O . SER B 1 69 ? -6.637 16.609 8.164 1 98.75 69 SER B O 1
ATOM 2963 N N . LYS B 1 70 ? -5.797 16.391 6.086 1 98.69 70 LYS B N 1
ATOM 2964 C CA . LYS B 1 70 ? -6.688 15.297 5.715 1 98.69 70 LYS B CA 1
ATOM 2965 C C . LYS B 1 70 ? -6.496 14.094 6.633 1 98.69 70 LYS B C 1
ATOM 2967 O O . LYS B 1 70 ? -7.441 13.352 6.898 1 98.69 70 LYS B O 1
ATOM 2972 N N . VAL B 1 71 ? -5.289 13.875 7.172 1 98.88 71 VAL B N 1
ATOM 2973 C CA . VAL B 1 71 ? -4.988 12.773 8.078 1 98.88 71 VAL B CA 1
ATOM 2974 C C . VAL B 1 71 ? -5.727 12.977 9.398 1 98.88 71 VAL B C 1
ATOM 2976 O O . VAL B 1 71 ? -6.367 12.055 9.906 1 98.88 71 VAL B O 1
ATOM 2979 N N . MET B 1 72 ? -5.641 14.188 9.906 1 98.44 72 MET B N 1
ATOM 2980 C CA . MET B 1 72 ? -6.324 14.508 11.156 1 98.44 72 MET B CA 1
ATOM 2981 C C . MET B 1 72 ? -7.836 14.367 11 1 98.44 72 MET B C 1
ATOM 2983 O O . MET B 1 72 ? -8.5 13.789 11.867 1 98.44 72 MET B O 1
ATOM 2987 N N . ALA B 1 73 ? -8.352 14.93 9.938 1 98.81 73 ALA B N 1
ATOM 2988 C CA . ALA B 1 73 ? -9.781 14.859 9.688 1 98.81 73 ALA B CA 1
ATOM 2989 C C . ALA B 1 73 ? -10.258 13.414 9.602 1 98.81 73 ALA B C 1
ATOM 2991 O O . ALA B 1 73 ? -11.305 13.055 10.156 1 98.81 73 ALA B O 1
ATOM 2992 N N . LEU B 1 74 ? -9.508 12.594 8.898 1 98.88 74 LEU B N 1
ATOM 2993 C CA . LEU B 1 74 ? -9.875 11.188 8.758 1 98.88 74 LEU B CA 1
ATOM 2994 C C . LEU B 1 74 ? -9.852 10.484 10.109 1 98.88 74 LEU B C 1
ATOM 2996 O O . LEU B 1 74 ? -10.742 9.695 10.422 1 98.88 74 LEU B O 1
ATOM 3000 N N . CYS B 1 75 ? -8.805 10.719 10.93 1 98.81 75 CYS B N 1
ATOM 3001 C CA . CYS B 1 75 ? -8.742 10.133 12.258 1 98.81 75 CYS B CA 1
ATOM 3002 C C . CYS B 1 75 ? -10 10.445 13.055 1 98.81 75 CYS B C 1
ATOM 3004 O O . CYS B 1 75 ? -10.633 9.539 13.602 1 98.81 75 CYS B O 1
ATOM 3006 N N . LEU B 1 76 ? -10.344 11.695 13.07 1 98.69 76 LEU B N 1
ATOM 3007 C CA . LEU B 1 76 ? -11.492 12.109 13.875 1 98.69 76 LEU B CA 1
ATOM 3008 C C . LEU B 1 76 ? -12.789 11.531 13.32 1 98.69 76 LEU B C 1
ATOM 3010 O O . LEU B 1 76 ? -13.672 11.141 14.086 1 98.69 76 LEU B O 1
ATOM 3014 N N . ALA B 1 77 ? -12.938 11.531 12.016 1 98.75 77 ALA B N 1
ATOM 3015 C CA . ALA B 1 77 ? -14.133 10.977 11.398 1 98.75 77 ALA B CA 1
ATOM 3016 C C . ALA B 1 77 ? -14.297 9.5 11.758 1 98.75 77 ALA B C 1
ATOM 3018 O O . ALA B 1 77 ? -15.398 9.055 12.102 1 98.75 77 ALA B O 1
ATOM 3019 N N . LEU B 1 78 ? -13.234 8.742 11.664 1 98.81 78 LEU B N 1
ATOM 3020 C CA . LEU B 1 78 ? -13.281 7.316 11.977 1 98.81 78 LEU B CA 1
ATOM 3021 C C . LEU B 1 78 ? -13.625 7.094 13.445 1 98.81 78 LEU B C 1
ATOM 3023 O O . LEU B 1 78 ? -14.406 6.195 13.773 1 98.81 78 LEU B O 1
ATOM 3027 N N . GLU B 1 79 ? -13.047 7.898 14.352 1 98.56 79 GLU B N 1
ATOM 3028 C CA . GLU B 1 79 ? -13.344 7.793 15.781 1 98.56 79 GLU B CA 1
ATOM 3029 C C . GLU B 1 79 ? -14.789 8.156 16.078 1 98.56 79 GLU B C 1
ATOM 3031 O O . GLU B 1 79 ? -15.406 7.598 16.984 1 98.56 79 GLU B O 1
ATOM 3036 N N . THR B 1 80 ? -15.367 9.086 15.312 1 98.5 80 THR B N 1
ATOM 3037 C CA . THR B 1 80 ? -16.688 9.648 15.594 1 98.5 80 THR B CA 1
ATOM 3038 C C . THR B 1 80 ? -17.781 8.781 14.984 1 98.5 80 THR B C 1
ATOM 3040 O O . THR B 1 80 ? -18.781 8.492 15.641 1 98.5 80 THR B O 1
ATOM 3043 N N . PHE B 1 81 ? -17.578 8.344 13.734 1 98.31 81 PHE B N 1
ATOM 3044 C CA . PHE B 1 81 ? -18.688 7.762 12.992 1 98.31 81 PHE B CA 1
ATOM 3045 C C . PHE B 1 81 ? -18.453 6.273 12.75 1 98.31 81 PHE B C 1
ATOM 3047 O O . PHE B 1 81 ? -19.391 5.547 12.391 1 98.31 81 PHE B O 1
ATOM 3054 N N . GLY B 1 82 ? -17.219 5.777 12.969 1 98.19 82 GLY B N 1
ATOM 3055 C CA . GLY B 1 82 ? -16.875 4.398 12.672 1 98.19 82 GLY B CA 1
ATOM 3056 C C . GLY B 1 82 ? -16.469 4.188 11.219 1 98.19 82 GLY B C 1
ATOM 3057 O O . GLY B 1 82 ? -16.906 4.93 10.336 1 98.19 82 GLY B O 1
ATOM 3058 N N . ALA B 1 83 ? -15.727 3.188 10.984 1 97.94 83 ALA B N 1
ATOM 3059 C CA . ALA B 1 83 ? -15.141 2.906 9.68 1 97.94 83 ALA B CA 1
ATOM 3060 C C . ALA B 1 83 ? -16.219 2.588 8.648 1 97.94 83 ALA B C 1
ATOM 3062 O O . ALA B 1 83 ? -16.172 3.062 7.512 1 97.94 83 ALA B O 1
ATOM 3063 N N . GLU B 1 84 ? -17.141 1.719 8.984 1 97.12 84 GLU B N 1
ATOM 3064 C CA . GLU B 1 84 ? -18.188 1.319 8.055 1 97.12 84 GLU B CA 1
ATOM 3065 C C . GLU B 1 84 ? -18.922 2.535 7.484 1 97.12 84 GLU B C 1
ATOM 3067 O O . GLU B 1 84 ? -19.094 2.646 6.273 1 97.12 84 GLU B O 1
ATOM 3072 N N . PHE B 1 85 ? -19.266 3.447 8.344 1 97.19 85 PHE B N 1
ATOM 3073 C CA . PHE B 1 85 ? -20 4.645 7.934 1 97.19 85 PHE B CA 1
ATOM 3074 C C . PHE B 1 85 ? -19.109 5.539 7.062 1 97.19 85 PHE B C 1
ATOM 3076 O O . PHE B 1 85 ? -19.547 6 6.008 1 97.19 85 PHE B O 1
ATOM 3083 N N . VAL B 1 86 ? -17.906 5.824 7.48 1 97.94 86 VAL B N 1
ATOM 3084 C CA . VAL B 1 86 ? -17 6.738 6.785 1 97.94 86 VAL B CA 1
ATOM 3085 C C . VAL B 1 86 ? -16.703 6.199 5.391 1 97.94 86 VAL B C 1
ATOM 3087 O O . VAL B 1 86 ? -16.797 6.93 4.398 1 97.94 86 VAL B O 1
ATOM 3090 N N . PHE B 1 87 ? -16.453 4.922 5.301 1 96.44 87 PHE B N 1
ATOM 3091 C CA . PHE B 1 87 ? -16.016 4.363 4.031 1 96.44 87 PHE B CA 1
ATOM 3092 C C . PHE B 1 87 ? -17.203 4.016 3.146 1 96.44 87 PHE B C 1
ATOM 3094 O O . PHE B 1 87 ? -17.031 3.615 1.993 1 96.44 87 PHE B O 1
ATOM 3101 N N . ASP B 1 88 ? -18.375 4.156 3.619 1 94.69 88 ASP B N 1
ATOM 3102 C CA . ASP B 1 88 ? -19.562 4.16 2.773 1 94.69 88 ASP B CA 1
ATOM 3103 C C . ASP B 1 88 ? -19.703 5.48 2.018 1 94.69 88 ASP B C 1
ATOM 3105 O O . ASP B 1 88 ? -20.391 5.551 1.001 1 94.69 88 ASP B O 1
ATOM 3109 N N . HIS B 1 89 ? -19.016 6.531 2.486 1 94.5 89 HIS B N 1
ATOM 3110 C CA . HIS B 1 89 ? -19.094 7.848 1.869 1 94.5 89 HIS B CA 1
ATOM 3111 C C . HIS B 1 89 ? -17.875 8.133 1.006 1 94.5 89 HIS B C 1
ATOM 3113 O O . HIS B 1 89 ? -17.953 8.922 0.058 1 94.5 89 HIS B O 1
ATOM 3119 N N . VAL B 1 90 ? -16.812 7.617 1.361 1 95.56 90 VAL B N 1
ATOM 3120 C CA . VAL B 1 90 ? -15.562 7.832 0.636 1 95.56 90 VAL B CA 1
ATOM 3121 C C . VAL B 1 90 ? -14.812 6.508 0.493 1 95.56 90 VAL B C 1
ATOM 3123 O O . VAL B 1 90 ? -14.773 5.703 1.426 1 95.56 90 VAL B O 1
ATOM 3126 N N . GLY B 1 91 ? -14.289 6.215 -0.68 1 93.5 91 GLY B N 1
ATOM 3127 C CA . GLY B 1 91 ? -13.547 4.988 -0.919 1 93.5 91 GLY B CA 1
ATOM 3128 C C . GLY B 1 91 ? -12.164 4.996 -0.287 1 93.5 91 GLY B C 1
ATOM 3129 O O . GLY B 1 91 ? -11.883 5.82 0.586 1 93.5 91 GLY B O 1
ATOM 3130 N N . VAL B 1 92 ? -11.336 3.998 -0.664 1 94.19 92 VAL B N 1
ATOM 3131 C CA . VAL B 1 92 ? -10 3.877 -0.095 1 94.19 92 VAL B CA 1
ATOM 3132 C C . VAL B 1 92 ? -9 3.529 -1.195 1 94.19 92 VAL B C 1
ATOM 3134 O O . VAL B 1 92 ? -7.863 3.137 -0.912 1 94.19 92 VAL B O 1
ATOM 3137 N N . GLU B 1 93 ? -9.414 3.654 -2.5 1 90.69 93 GLU B N 1
ATOM 3138 C CA . GLU B 1 93 ? -8.562 3.281 -3.629 1 90.69 93 GLU B CA 1
ATOM 3139 C C . GLU B 1 93 ? -7.723 4.465 -4.102 1 90.69 93 GLU B C 1
ATOM 3141 O O . GLU B 1 93 ? -8.195 5.602 -4.121 1 90.69 93 GLU B O 1
ATOM 3146 N N . PRO B 1 94 ? -6.496 4.18 -4.551 1 87.44 94 PRO B N 1
ATOM 3147 C CA . PRO B 1 94 ? -5.734 5.246 -5.211 1 87.44 94 PRO B CA 1
ATOM 3148 C C . PRO B 1 94 ? -6.367 5.691 -6.531 1 87.44 94 PRO B C 1
ATOM 3150 O O . PRO B 1 94 ? -7 4.887 -7.215 1 87.44 94 PRO B O 1
ATOM 3153 N N . SER B 1 95 ? -6.484 6.961 -6.922 1 74.44 95 SER B N 1
ATOM 3154 C CA . SER B 1 95 ? -7.176 7.516 -8.086 1 74.44 95 SER B CA 1
ATOM 3155 C C . SER B 1 95 ? -6.371 7.293 -9.359 1 74.44 95 SER B C 1
ATOM 3157 O O . SER B 1 95 ? -6.93 7.277 -10.461 1 74.44 95 SER B O 1
ATOM 3159 N N . GLY B 1 96 ? -5.535 6.465 -9.609 1 64.56 96 GLY B N 1
ATOM 3160 C CA . GLY B 1 96 ? -4.719 6.336 -10.805 1 64.56 96 GLY B CA 1
ATOM 3161 C C . GLY B 1 96 ? -4.715 7.586 -11.664 1 64.56 96 GLY B C 1
ATOM 3162 O O . GLY B 1 96 ? -3.92 7.703 -12.594 1 64.56 96 GLY B O 1
ATOM 3163 N N . GLU B 1 97 ? -5.727 8.508 -11.508 1 57.53 97 GLU B N 1
ATOM 3164 C CA . GLU B 1 97 ? -5.836 9.734 -12.289 1 57.53 97 GLU B CA 1
ATOM 3165 C C . GLU B 1 97 ? -4.98 10.852 -11.688 1 57.53 97 GLU B C 1
ATOM 3167 O O . GLU B 1 97 ? -4.617 10.797 -10.508 1 57.53 97 GLU B O 1
ATOM 3172 N N . ALA B 1 98 ? -4.656 11.719 -12.672 1 49.88 98 ALA B N 1
ATOM 3173 C CA . ALA B 1 98 ? -3.902 12.883 -12.219 1 49.88 98 ALA B CA 1
ATOM 3174 C C . ALA B 1 98 ? -4.688 13.672 -11.172 1 49.88 98 ALA B C 1
ATOM 3176 O O . ALA B 1 98 ? -5.918 13.695 -11.195 1 49.88 98 ALA B O 1
ATOM 3177 N N . PHE B 1 99 ? -4.07 14.109 -10.117 1 41.75 99 PHE B N 1
ATOM 3178 C CA . PHE B 1 99 ? -4.602 14.891 -9.008 1 41.75 99 PHE B CA 1
ATOM 3179 C C . PHE B 1 99 ? -5.602 15.93 -9.508 1 41.75 99 PHE B C 1
ATOM 3181 O O . PHE B 1 99 ? -6.543 16.281 -8.797 1 41.75 99 PHE B O 1
ATOM 3188 N N . ASN B 1 100 ? -5.406 16.312 -10.75 1 40.34 100 ASN B N 1
ATOM 3189 C CA . ASN B 1 100 ? -6.188 17.453 -11.219 1 40.34 100 ASN B CA 1
ATOM 3190 C C . ASN B 1 100 ? -7.418 17 -12 1 40.34 100 ASN B C 1
ATOM 3192 O O . ASN B 1 100 ? -8.055 17.812 -12.68 1 40.34 100 ASN B O 1
ATOM 3196 N N . SER B 1 101 ? -7.66 15.766 -11.922 1 47.69 101 SER B N 1
ATOM 3197 C CA . SER B 1 101 ? -8.844 15.367 -12.68 1 47.69 101 SER B CA 1
ATOM 3198 C C . SER B 1 101 ? -10.125 15.758 -11.953 1 47.69 101 SER B C 1
ATOM 3200 O O . SER B 1 101 ? -10.227 15.594 -10.734 1 47.69 101 SER B O 1
ATOM 3202 N N . LEU B 1 102 ? -10.906 16.656 -12.484 1 50.41 102 LEU B N 1
ATOM 3203 C CA . LEU B 1 102 ? -12.188 17.078 -11.922 1 50.41 102 LEU B CA 1
ATOM 3204 C C . LEU B 1 102 ? -13 15.875 -11.461 1 50.41 102 LEU B C 1
ATOM 3206 O O . LEU B 1 102 ? -13.727 15.953 -10.461 1 50.41 102 LEU B O 1
ATOM 3210 N N . VAL B 1 103 ? -12.836 14.695 -12.242 1 56.03 103 VAL B N 1
ATOM 3211 C CA . VAL B 1 103 ? -13.75 13.625 -11.867 1 56.03 103 VAL B CA 1
ATOM 3212 C C . VAL B 1 103 ? -13.023 12.594 -11 1 56.03 103 VAL B C 1
ATOM 3214 O O . VAL B 1 103 ? -12.289 11.75 -11.516 1 56.03 103 VAL B O 1
ATOM 3217 N N . GLU B 1 104 ? -12.578 13.008 -9.961 1 62 104 GLU B N 1
ATOM 3218 C CA . GLU B 1 104 ? -11.914 12.172 -8.961 1 62 104 GLU B CA 1
ATOM 3219 C C . GLU B 1 104 ? -12.898 11.18 -8.336 1 62 104 GLU B C 1
ATOM 3221 O O . GLU B 1 104 ? -12.797 10.867 -7.148 1 62 104 GLU B O 1
ATOM 3226 N N . LEU B 1 105 ? -13.922 10.875 -9.102 1 68 105 LEU B N 1
ATOM 3227 C CA . LEU B 1 105 ? -14.922 9.938 -8.602 1 68 105 LEU B CA 1
ATOM 3228 C C . LEU B 1 105 ? -14.773 8.57 -9.266 1 68 105 LEU B C 1
ATOM 3230 O O . LEU B 1 105 ? -14.469 8.492 -10.461 1 68 105 LEU B O 1
ATOM 3234 N N . ASP B 1 106 ? -14.836 7.613 -8.461 1 65.69 106 ASP B N 1
ATOM 3235 C CA . ASP B 1 106 ? -14.898 6.25 -8.984 1 65.69 106 ASP B CA 1
ATOM 3236 C C . ASP B 1 106 ? -16.188 6.016 -9.758 1 65.69 106 ASP B C 1
ATOM 3238 O O . ASP B 1 106 ? -17.281 6.109 -9.203 1 65.69 106 ASP B O 1
ATOM 3242 N N . ASN B 1 107 ? -16.047 5.758 -10.945 1 61.12 107 ASN B N 1
ATOM 3243 C CA . ASN B 1 107 ? -17.219 5.586 -11.805 1 61.12 107 ASN B CA 1
ATOM 3244 C C . ASN B 1 107 ? -18.078 4.406 -11.352 1 61.12 107 ASN B C 1
ATOM 3246 O O . ASN B 1 107 ? -19.281 4.371 -11.609 1 61.12 107 ASN B O 1
ATOM 3250 N N . ARG B 1 108 ? -17.484 3.561 -10.648 1 64.38 108 ARG B N 1
ATOM 3251 C CA . ARG B 1 108 ? -18.219 2.363 -10.25 1 64.38 108 ARG B CA 1
ATOM 3252 C C . ARG B 1 108 ? -19.047 2.621 -9 1 64.38 108 ARG B C 1
ATOM 3254 O O . ARG B 1 108 ? -20.219 2.221 -8.93 1 64.38 108 ARG B O 1
ATOM 3261 N N . SER B 1 109 ? -18.516 3.318 -8.078 1 66.94 109 SER B N 1
ATOM 3262 C CA . SER B 1 109 ? -19.172 3.504 -6.781 1 66.94 109 SER B CA 1
ATOM 3263 C C . SER B 1 109 ? -19.781 4.895 -6.664 1 66.94 109 SER B C 1
ATOM 3265 O O . SER B 1 109 ? -20.594 5.148 -5.766 1 66.94 109 SER B O 1
ATOM 3267 N N . ASN B 1 110 ? -19.391 5.824 -7.48 1 77.5 110 ASN B N 1
ATOM 3268 C CA . ASN B 1 110 ? -19.812 7.223 -7.438 1 77.5 110 ASN B CA 1
ATOM 3269 C C . ASN B 1 110 ? -19.297 7.922 -6.184 1 77.5 110 ASN B C 1
ATOM 3271 O O . ASN B 1 110 ? -19.922 8.867 -5.699 1 77.5 110 ASN B O 1
ATOM 3275 N N . ARG B 1 111 ? -18.359 7.301 -5.566 1 86.88 111 ARG B N 1
ATOM 3276 C CA . ARG B 1 111 ? -17.703 7.918 -4.414 1 86.88 111 ARG B CA 1
ATOM 3277 C C . ARG B 1 111 ? -16.297 8.391 -4.77 1 86.88 111 ARG B C 1
ATOM 3279 O O . ARG B 1 111 ? -15.695 7.895 -5.723 1 86.88 111 ARG B O 1
ATOM 3286 N N . PRO B 1 112 ? -15.898 9.445 -3.939 1 91.81 112 PRO B N 1
ATOM 3287 C CA . PRO B 1 112 ? -14.484 9.773 -4.109 1 91.81 112 PRO B CA 1
ATOM 3288 C C . PRO B 1 112 ? -13.57 8.57 -3.896 1 91.81 112 PRO B C 1
ATOM 3290 O O . PRO B 1 112 ? -13.867 7.699 -3.074 1 91.81 112 PRO B O 1
ATOM 3293 N N . PHE B 1 113 ? -12.461 8.5 -4.496 1 90.19 113 PHE B N 1
ATOM 3294 C CA . PHE B 1 113 ? -11.547 7.363 -4.496 1 90.19 113 PHE B CA 1
ATOM 3295 C C . PHE B 1 113 ? -11 7.105 -3.1 1 90.19 113 PHE B C 1
ATOM 3297 O O . PHE B 1 113 ? -10.836 5.953 -2.691 1 90.19 113 PHE B O 1
ATOM 3304 N N . ASN B 1 114 ? -10.656 8.188 -2.41 1 94.44 114 ASN B N 1
ATOM 3305 C CA . ASN B 1 114 ? -10.055 8.031 -1.088 1 94.44 114 ASN B CA 1
ATOM 3306 C C . ASN B 1 114 ? -10.039 9.352 -0.322 1 94.44 114 ASN B C 1
ATOM 3308 O O . ASN B 1 114 ? -10.289 10.414 -0.897 1 94.44 114 ASN B O 1
ATOM 3312 N N . PRO B 1 115 ? -9.75 9.367 0.944 1 97 115 PRO B N 1
ATOM 3313 C CA . PRO B 1 115 ? -9.852 10.57 1.773 1 97 115 PRO B CA 1
ATOM 3314 C C . PRO B 1 115 ? -8.617 11.469 1.668 1 97 115 PRO B C 1
ATOM 3316 O O . PRO B 1 115 ? -8.562 12.516 2.314 1 97 115 PRO B O 1
ATOM 3319 N N . MET B 1 116 ? -7.633 11.102 0.835 1 96.62 116 MET B N 1
ATOM 3320 C CA . MET B 1 116 ? -6.402 11.883 0.745 1 96.62 116 MET B CA 1
ATOM 3321 C C . MET B 1 116 ? -6.418 12.789 -0.486 1 96.62 116 MET B C 1
ATOM 3323 O O . MET B 1 116 ? -5.488 13.562 -0.703 1 96.62 116 MET B O 1
ATOM 3327 N N . ILE B 1 117 ? -7.461 12.688 -1.237 1 93.38 117 ILE B N 1
ATOM 3328 C CA . ILE B 1 117 ? -7.66 13.609 -2.354 1 93.38 117 ILE B CA 1
ATOM 3329 C C . ILE B 1 117 ? -8.734 14.633 -1.992 1 93.38 117 ILE B C 1
ATOM 3331 O O . ILE B 1 117 ? -9.461 14.461 -1.014 1 93.38 117 ILE B O 1
ATOM 3335 N N . ASN B 1 118 ? -8.859 15.633 -2.791 1 92.44 118 ASN B N 1
ATOM 3336 C CA . ASN B 1 118 ? -9.719 16.75 -2.428 1 92.44 118 ASN B CA 1
ATOM 3337 C C . ASN B 1 118 ? -11.18 16.328 -2.316 1 92.44 118 ASN B C 1
ATOM 3339 O O . ASN B 1 118 ? -11.859 16.688 -1.352 1 92.44 118 ASN B O 1
ATOM 3343 N N . SER B 1 119 ? -11.664 15.578 -3.295 1 92.88 119 SER B N 1
ATOM 3344 C CA . SER B 1 119 ? -13.055 15.156 -3.25 1 92.88 119 SER B CA 1
ATOM 3345 C C . SER B 1 119 ? -13.344 14.328 -2.002 1 92.88 119 SER B C 1
ATOM 3347 O O . SER B 1 119 ? -14.375 14.516 -1.352 1 92.88 119 SER B O 1
ATOM 3349 N N . GLY B 1 120 ? -12.453 13.414 -1.644 1 96 120 GLY B N 1
ATOM 3350 C CA . GLY B 1 120 ? -12.609 12.625 -0.433 1 96 120 GLY B CA 1
ATOM 3351 C C . GLY B 1 120 ? -12.508 13.453 0.836 1 96 120 GLY B C 1
ATOM 3352 O O . GLY B 1 120 ? -13.273 13.242 1.78 1 96 120 GLY B O 1
ATOM 3353 N N . ALA B 1 121 ? -11.578 14.406 0.838 1 96.75 121 ALA B N 1
ATOM 3354 C CA . ALA B 1 121 ? -11.359 15.25 2.01 1 96.75 121 ALA B CA 1
ATOM 3355 C C . ALA B 1 121 ? -12.555 16.172 2.262 1 96.75 121 ALA B C 1
ATOM 3357 O O . ALA B 1 121 ? -12.938 16.406 3.41 1 96.75 121 ALA B O 1
ATOM 3358 N N . ILE B 1 122 ? -13.109 16.672 1.203 1 96.25 122 ILE B N 1
ATOM 3359 C CA . ILE B 1 122 ? -14.281 17.531 1.325 1 96.25 122 ILE B CA 1
ATOM 3360 C C . ILE B 1 122 ? -15.469 16.703 1.828 1 96.25 122 ILE B C 1
ATOM 3362 O O . ILE B 1 122 ? -16.266 17.172 2.641 1 96.25 122 ILE B O 1
ATOM 3366 N N . THR B 1 123 ? -15.586 15.484 1.357 1 96.69 123 THR B N 1
ATOM 3367 C CA . THR B 1 123 ? -16.609 14.57 1.857 1 96.69 123 THR B CA 1
ATOM 3368 C C . THR B 1 123 ? -16.453 14.344 3.357 1 96.69 123 THR B C 1
ATOM 3370 O O . THR B 1 123 ? -17.422 14.461 4.117 1 96.69 123 THR B O 1
ATOM 3373 N N . VAL B 1 124 ? -15.242 14.062 3.82 1 98.25 124 VAL B N 1
ATOM 3374 C CA . VAL B 1 124 ? -14.969 13.844 5.238 1 98.25 124 VAL B CA 1
ATOM 3375 C C . VAL B 1 124 ? -15.273 15.117 6.027 1 98.25 124 VAL B C 1
ATOM 3377 O O . VAL B 1 124 ? -15.883 15.055 7.098 1 98.25 124 VAL B O 1
ATOM 3380 N N . ALA B 1 125 ? -14.859 16.25 5.465 1 98.31 125 ALA B N 1
ATOM 3381 C CA . ALA B 1 125 ? -15.133 17.531 6.105 1 98.31 125 ALA B CA 1
ATOM 3382 C C . ALA B 1 125 ? -16.641 17.75 6.262 1 98.31 125 ALA B C 1
ATOM 3384 O O . ALA B 1 125 ? -17.094 18.281 7.277 1 98.31 125 ALA B O 1
ATOM 3385 N N . SER B 1 126 ? -17.391 17.391 5.25 1 97.44 126 SER B N 1
ATOM 3386 C CA . SER B 1 126 ? -18.844 17.578 5.277 1 97.44 126 SER B CA 1
ATOM 3387 C C . SER B 1 126 ? -19.484 16.75 6.383 1 97.44 126 SER B C 1
ATOM 3389 O O . SER B 1 126 ? -20.516 17.125 6.934 1 97.44 126 SER B O 1
ATOM 3391 N N . LEU B 1 127 ? -18.906 15.609 6.738 1 97.38 127 LEU B N 1
ATOM 3392 C CA . LEU B 1 127 ? -19.391 14.797 7.848 1 97.38 127 LEU B CA 1
ATOM 3393 C C . LEU B 1 127 ? -19.047 15.445 9.188 1 97.38 127 LEU B C 1
ATOM 3395 O O . LEU B 1 127 ? -19.875 15.445 10.102 1 97.38 127 LEU B O 1
ATOM 3399 N N . LEU B 1 128 ? -17.875 16.047 9.297 1 98.19 128 LEU B N 1
ATOM 3400 C CA . LEU B 1 128 ? -17.344 16.547 10.562 1 98.19 128 LEU B CA 1
ATOM 3401 C C . LEU B 1 128 ? -17.953 17.906 10.906 1 98.19 128 LEU B C 1
ATOM 3403 O O . LEU B 1 128 ? -18.125 18.219 12.086 1 98.19 128 LEU B O 1
ATOM 3407 N N . VAL B 1 129 ? -18.281 18.656 9.875 1 97.38 129 VAL B N 1
ATOM 3408 C CA . VAL B 1 129 ? -18.688 20.047 10.062 1 97.38 129 VAL B CA 1
ATOM 3409 C C . VAL B 1 129 ? -19.969 20.109 10.875 1 97.38 129 VAL B C 1
ATOM 3411 O O . VAL B 1 129 ? -20.234 21.094 11.57 1 97.38 129 VAL B O 1
ATOM 3414 N N . ASN B 1 130 ? -20.75 19.047 10.883 1 92.81 130 ASN B N 1
ATOM 3415 C CA . ASN B 1 130 ? -22 19 11.633 1 92.81 130 ASN B CA 1
ATOM 3416 C C . ASN B 1 130 ? -21.766 18.578 13.086 1 92.81 130 ASN B C 1
ATOM 3418 O O . ASN B 1 130 ? -22.656 18.719 13.93 1 92.81 130 ASN B O 1
ATOM 3422 N N . GLN B 1 131 ? -20.641 18.109 13.453 1 96.62 131 GLN B N 1
ATOM 3423 C CA . GLN B 1 131 ? -20.344 17.562 14.773 1 96.62 131 GLN B CA 1
ATOM 3424 C C . GLN B 1 131 ? -19.344 18.438 15.523 1 96.62 131 GLN B C 1
ATOM 3426 O O . GLN B 1 131 ? -19.359 18.469 16.75 1 96.62 131 GLN B O 1
ATOM 3431 N N . TYR B 1 132 ? -18.469 19.094 14.758 1 98.19 132 TYR B N 1
ATOM 3432 C CA . TYR B 1 132 ? -17.359 19.828 15.352 1 98.19 132 TYR B CA 1
ATOM 3433 C C . TYR B 1 132 ? -17.266 21.219 14.758 1 98.19 132 TYR B C 1
ATOM 3435 O O . TYR B 1 132 ? -17.469 21.422 13.562 1 98.19 132 TYR B O 1
ATOM 3443 N N . SER B 1 133 ? -16.891 22.188 15.602 1 98.44 133 SER B N 1
ATOM 3444 C CA . SER B 1 133 ? -16.5 23.5 15.125 1 98.44 133 SER B CA 1
ATOM 3445 C C . SER B 1 133 ? -15.047 23.531 14.68 1 98.44 133 SER B C 1
ATOM 3447 O O . SER B 1 133 ? -14.305 22.578 14.938 1 98.44 133 SER B O 1
ATOM 3449 N N . ILE B 1 134 ? -14.734 24.547 13.961 1 98.38 134 ILE B N 1
ATOM 3450 C CA . ILE B 1 134 ? -13.336 24.688 13.555 1 98.38 134 ILE B CA 1
ATOM 3451 C C . ILE B 1 134 ? -12.453 24.812 14.789 1 98.38 134 ILE B C 1
ATOM 3453 O O . ILE B 1 134 ? -11.32 24.328 14.805 1 98.38 134 ILE B O 1
ATOM 3457 N N . GLU B 1 135 ? -12.961 25.422 15.852 1 98.31 135 GLU B N 1
ATOM 3458 C CA . GLU B 1 135 ? -12.234 25.531 17.109 1 98.31 135 GLU B CA 1
ATOM 3459 C C . GLU B 1 135 ? -11.969 24.156 17.719 1 98.31 135 GLU B C 1
ATOM 3461 O O . GLU B 1 135 ? -10.914 23.906 18.297 1 98.31 135 GLU B O 1
ATOM 3466 N N . ASP B 1 136 ? -12.922 23.297 17.641 1 98.56 136 ASP B N 1
ATOM 3467 C CA . ASP B 1 136 ? -12.742 21.922 18.078 1 98.56 136 ASP B CA 1
ATOM 3468 C C . ASP B 1 136 ? -11.602 21.234 17.328 1 98.56 136 ASP B C 1
ATOM 3470 O O . ASP B 1 136 ? -10.789 20.531 17.922 1 98.56 136 ASP B O 1
ATOM 3474 N N . MET B 1 137 ? -11.594 21.438 15.992 1 98.5 137 MET B N 1
ATOM 3475 C CA . MET B 1 137 ? -10.547 20.844 15.164 1 98.5 137 MET B CA 1
ATOM 3476 C C . MET B 1 137 ? -9.172 21.391 15.547 1 98.5 137 MET B C 1
ATOM 3478 O O . MET B 1 137 ? -8.195 20.641 15.586 1 98.5 137 MET B O 1
ATOM 3482 N N . GLN B 1 138 ? -9.125 22.703 15.719 1 98.62 138 GLN B N 1
ATOM 3483 C CA . GLN B 1 138 ? -7.883 23.328 16.141 1 98.62 138 GLN B CA 1
ATOM 3484 C C . GLN B 1 138 ? -7.395 22.75 17.469 1 98.62 138 GLN B C 1
ATOM 3486 O O . GLN B 1 138 ? -6.211 22.453 17.625 1 98.62 138 GLN B O 1
ATOM 3491 N N . LYS B 1 139 ? -8.297 22.609 18.422 1 98.5 139 LYS B N 1
ATOM 3492 C CA . LYS B 1 139 ? -7.949 22.031 19.719 1 98.5 139 LYS B CA 1
ATOM 3493 C C . LYS B 1 139 ? -7.441 20.609 19.578 1 98.5 139 LYS B C 1
ATOM 3495 O O . LYS B 1 139 ? -6.504 20.203 20.266 1 98.5 139 LYS B O 1
ATOM 3500 N N . TYR B 1 140 ? -8.094 19.891 18.781 1 98.12 140 TYR B N 1
ATOM 3501 C CA . TYR B 1 140 ? -7.672 18.516 18.516 1 98.12 140 TYR B CA 1
ATOM 3502 C C . TYR B 1 140 ? -6.246 18.484 17.969 1 98.12 140 TYR B C 1
ATOM 3504 O O . TYR B 1 140 ? -5.418 17.703 18.422 1 98.12 140 TYR B O 1
ATOM 3512 N N . MET B 1 141 ? -5.949 19.328 16.984 1 98.44 141 MET B N 1
ATOM 3513 C CA . MET B 1 141 ? -4.613 19.406 16.391 1 98.44 141 MET B CA 1
ATOM 3514 C C . MET B 1 141 ? -3.586 19.828 17.438 1 98.44 141 MET B C 1
ATOM 3516 O O . MET B 1 141 ? -2.465 19.328 17.453 1 98.44 141 MET B O 1
ATOM 3520 N N . GLN B 1 142 ? -3.957 20.812 18.266 1 98.69 142 GLN B N 1
ATOM 3521 C CA . GLN B 1 142 ? -3.084 21.25 19.359 1 98.69 142 GLN B CA 1
ATOM 3522 C C . GLN B 1 142 ? -2.74 20.094 20.281 1 98.69 142 GLN B C 1
ATOM 3524 O O . GLN B 1 142 ? -1.6 19.969 20.734 1 98.69 142 GLN B O 1
ATOM 3529 N N . GLU B 1 143 ? -3.684 19.281 20.516 1 98.19 143 GLU B N 1
ATOM 3530 C CA . GLU B 1 143 ? -3.482 18.141 21.406 1 98.19 143 GLU B CA 1
ATOM 3531 C C . GLU B 1 143 ? -2.605 17.078 20.75 1 98.19 143 GLU B C 1
ATOM 3533 O O . GLU B 1 143 ? -1.646 16.594 21.359 1 98.19 143 GLU B O 1
ATOM 3538 N N . VAL B 1 144 ? -2.93 16.734 19.516 1 97.69 144 VAL B N 1
ATOM 3539 C CA . VAL B 1 144 ? -2.238 15.68 18.781 1 97.69 144 VAL B CA 1
ATOM 3540 C C . VAL B 1 144 ? -0.772 16.062 18.594 1 97.69 144 VAL B C 1
ATOM 3542 O O . VAL B 1 144 ? 0.114 15.203 18.688 1 97.69 144 VAL B O 1
ATOM 3545 N N . CYS B 1 145 ? -0.497 17.297 18.344 1 98.31 145 CYS B N 1
ATOM 3546 C CA . CYS B 1 145 ? 0.853 17.781 18.062 1 98.31 145 CYS B CA 1
ATOM 3547 C C . CYS B 1 145 ? 1.528 18.281 19.344 1 98.31 145 CYS B C 1
ATOM 3549 O O . CYS B 1 145 ? 2.715 18.609 19.328 1 98.31 145 CYS B O 1
ATOM 3551 N N . GLU B 1 146 ? 0.728 18.359 20.422 1 97.44 146 GLU B N 1
ATOM 3552 C CA . GLU B 1 146 ? 1.22 18.906 21.688 1 97.44 146 GLU B CA 1
ATOM 3553 C C . GLU B 1 146 ? 1.802 20.297 21.5 1 97.44 146 GLU B C 1
ATOM 3555 O O . GLU B 1 146 ? 2.902 20.594 21.969 1 97.44 146 GLU B O 1
ATOM 3560 N N . ASP B 1 147 ? 1.104 21.125 20.781 1 98.5 147 ASP B N 1
ATOM 3561 C CA . ASP B 1 147 ? 1.497 22.5 20.5 1 98.5 147 ASP B CA 1
ATOM 3562 C C . ASP B 1 147 ? 0.306 23.453 20.609 1 98.5 147 ASP B C 1
ATOM 3564 O O . ASP B 1 147 ? -0.457 23.625 19.656 1 98.5 147 ASP B O 1
ATOM 3568 N N . PRO B 1 148 ? 0.162 24.156 21.75 1 98.25 148 PRO B N 1
ATOM 3569 C CA . PRO B 1 148 ? -0.976 25.062 21.969 1 98.25 148 PRO B CA 1
ATOM 3570 C C . PRO B 1 148 ? -0.962 26.266 21.031 1 98.25 148 PRO B C 1
ATOM 3572 O O . PRO B 1 148 ? -1.952 27 20.938 1 98.25 148 PRO B O 1
ATOM 3575 N N . GLU B 1 149 ? 0.108 26.469 20.266 1 98.38 149 GLU B N 1
ATOM 3576 C CA . GLU B 1 149 ? 0.237 27.656 19.422 1 98.38 149 GLU B CA 1
ATOM 3577 C C . GLU B 1 149 ? -0.361 27.406 18.047 1 98.38 149 GLU B C 1
ATOM 3579 O O . GLU B 1 149 ? -0.476 28.344 17.234 1 98.38 149 GLU B O 1
ATOM 3584 N N . ILE B 1 150 ? -0.748 26.188 17.688 1 98.81 150 ILE B N 1
ATOM 3585 C CA . ILE B 1 150 ? -1.358 25.906 16.391 1 98.81 150 ILE B CA 1
ATOM 3586 C C . ILE B 1 150 ? -2.645 26.719 16.25 1 98.81 150 ILE B C 1
ATOM 3588 O O . ILE B 1 150 ? -3.527 26.656 17.109 1 98.81 150 ILE B O 1
ATOM 3592 N N . ALA B 1 151 ? -2.742 27.469 15.219 1 98.56 151 A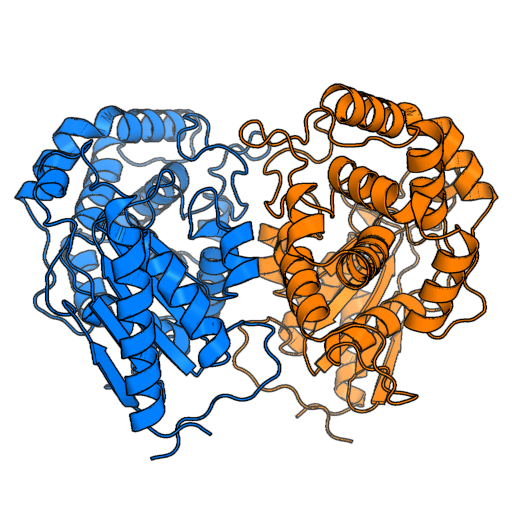LA B N 1
ATOM 3593 C CA . ALA B 1 151 ? -3.889 28.328 14.922 1 98.56 151 ALA B CA 1
ATOM 3594 C C . ALA B 1 151 ? -4.066 28.5 13.414 1 98.56 151 ALA B C 1
ATOM 3596 O O . ALA B 1 151 ? -3.164 28.172 12.633 1 98.56 151 ALA B O 1
ATOM 3597 N N . ILE B 1 152 ? -5.203 28.953 13.055 1 98.56 152 ILE B N 1
ATOM 3598 C CA . ILE B 1 152 ? -5.5 29.219 11.656 1 98.56 152 ILE B CA 1
ATOM 3599 C C . ILE B 1 152 ? -4.723 30.453 11.18 1 98.56 152 ILE B C 1
ATOM 3601 O O . ILE B 1 152 ? -4.734 31.484 11.844 1 98.56 152 ILE B O 1
ATOM 3605 N N . ASP B 1 153 ? -3.959 30.281 10.148 1 98.44 153 ASP B N 1
ATOM 3606 C CA . ASP B 1 153 ? -3.381 31.422 9.438 1 98.44 153 ASP B CA 1
ATOM 3607 C C . ASP B 1 153 ? -4.434 32.125 8.586 1 98.44 153 ASP B C 1
ATOM 3609 O O . ASP B 1 153 ? -4.691 31.734 7.453 1 98.44 153 ASP B O 1
ATOM 3613 N N . GLU B 1 154 ? -4.918 33.25 9.062 1 97.94 154 GLU B N 1
ATOM 3614 C CA . GLU B 1 154 ? -6.043 33.938 8.438 1 97.94 154 GLU B CA 1
ATOM 3615 C C . GLU B 1 154 ? -5.672 34.438 7.043 1 97.94 154 GLU B C 1
ATOM 3617 O O . GLU B 1 154 ? -6.508 34.469 6.137 1 97.94 154 GLU B O 1
ATOM 3622 N N . ALA B 1 155 ? -4.484 34.906 6.875 1 97.38 155 ALA B N 1
ATOM 3623 C CA . ALA B 1 155 ? -4.051 35.406 5.566 1 97.38 155 ALA B CA 1
ATOM 3624 C C . ALA B 1 155 ? -4.09 34.281 4.527 1 97.38 155 ALA B C 1
ATOM 3626 O O . ALA B 1 155 ? -4.586 34.469 3.414 1 97.38 155 ALA B O 1
ATOM 3627 N N . VAL B 1 156 ? -3.566 33.125 4.867 1 97.25 156 VAL B N 1
ATOM 3628 C CA . VAL B 1 156 ? -3.568 32 3.955 1 97.25 156 VAL B CA 1
ATOM 3629 C C . VAL B 1 156 ? -5.004 31.531 3.705 1 97.25 156 VAL B C 1
ATOM 3631 O O . VAL B 1 156 ? -5.375 31.234 2.57 1 97.25 156 VAL B O 1
ATOM 3634 N N . PHE B 1 157 ? -5.824 31.531 4.805 1 98 157 PHE B N 1
ATOM 3635 C CA . PHE B 1 157 ? -7.223 31.125 4.668 1 98 157 PHE B CA 1
ATOM 3636 C C . PHE B 1 157 ? -7.934 32 3.643 1 98 157 PHE B C 1
ATOM 3638 O O . PHE B 1 157 ? -8.586 31.5 2.732 1 98 157 PHE B O 1
ATOM 3645 N N . GLN B 1 158 ? -7.762 33.25 3.773 1 96.88 158 GLN B N 1
ATOM 3646 C CA . GLN B 1 158 ? -8.414 34.188 2.865 1 96.88 158 GLN B CA 1
ATOM 3647 C C . GLN B 1 158 ? -7.906 34 1.438 1 96.88 158 GLN B C 1
ATOM 3649 O O . GLN B 1 158 ? -8.68 34.062 0.483 1 96.88 158 GLN B O 1
ATOM 3654 N N . SER B 1 159 ? -6.645 33.812 1.283 1 95.12 159 SER B N 1
ATOM 3655 C CA . SER B 1 159 ? -6.043 33.594 -0.028 1 95.12 159 SER B CA 1
ATOM 3656 C C . SER B 1 159 ? -6.578 32.312 -0.675 1 95.12 159 SER B C 1
ATOM 3658 O O . SER B 1 159 ? -6.883 32.281 -1.869 1 95.12 159 SER B O 1
ATOM 3660 N N . GLU B 1 160 ? -6.711 31.219 0.109 1 94.62 160 GLU B N 1
ATOM 3661 C CA . GLU B 1 160 ? -7.246 29.953 -0.371 1 94.62 160 GLU B CA 1
ATOM 3662 C C . GLU B 1 160 ? -8.711 30.094 -0.785 1 94.62 160 GLU B C 1
ATOM 3664 O O . GLU B 1 160 ? -9.117 29.562 -1.818 1 94.62 160 GLU B O 1
ATOM 3669 N N . MET B 1 161 ? -9.469 30.812 -0.022 1 94.31 161 MET B N 1
ATOM 3670 C CA . MET B 1 161 ? -10.891 31 -0.313 1 94.31 161 MET B CA 1
ATOM 3671 C C . MET B 1 161 ? -11.086 31.781 -1.604 1 94.31 161 MET B C 1
ATOM 3673 O O . MET B 1 161 ? -12.039 31.531 -2.348 1 94.31 161 MET B O 1
ATOM 3677 N N . ALA B 1 162 ? -10.18 32.625 -1.884 1 92.06 162 ALA B N 1
ATOM 3678 C CA . ALA B 1 162 ? -10.258 33.469 -3.084 1 92.06 162 ALA B CA 1
ATOM 3679 C C . ALA B 1 162 ? -9.93 32.656 -4.336 1 92.06 162 ALA B C 1
ATOM 3681 O O . ALA B 1 162 ? -10.289 33.031 -5.449 1 92.06 162 ALA B O 1
ATOM 3682 N N . THR B 1 163 ? -9.328 31.5 -4.168 1 86.69 163 THR B N 1
ATOM 3683 C CA . THR B 1 163 ? -8.898 30.672 -5.293 1 86.69 163 THR B CA 1
ATOM 3684 C C . THR B 1 163 ? -9.492 29.266 -5.191 1 86.69 163 THR B C 1
ATOM 3686 O O . THR B 1 163 ? -8.867 28.297 -5.625 1 86.69 163 THR B O 1
ATOM 3689 N N . CYS B 1 164 ? -10.594 29.125 -4.559 1 88.38 164 CYS B N 1
ATOM 3690 C CA . CYS B 1 164 ? -11.102 27.797 -4.223 1 88.38 164 CYS B CA 1
ATOM 3691 C C . CYS B 1 164 ? -12.164 27.359 -5.211 1 88.38 164 CYS B C 1
ATOM 3693 O O . CYS B 1 164 ? -13.031 26.547 -4.875 1 88.38 164 CYS B O 1
ATOM 3695 N N . ALA B 1 165 ? -12.242 27.859 -6.406 1 86.31 165 ALA B N 1
ATOM 3696 C CA . ALA B 1 165 ? -13.266 27.547 -7.395 1 86.31 165 ALA B CA 1
ATOM 3697 C C . ALA B 1 165 ? -13.305 26.031 -7.672 1 86.31 165 ALA B C 1
ATOM 3699 O O . ALA B 1 165 ? -14.383 25.453 -7.797 1 86.31 165 ALA B O 1
ATOM 3700 N N . ARG B 1 166 ? -12.18 25.469 -7.789 1 85.88 166 ARG B N 1
ATOM 3701 C CA . ARG B 1 166 ? -12.109 24.031 -8.07 1 85.88 166 ARG B CA 1
ATOM 3702 C C . ARG B 1 166 ? -12.734 23.219 -6.945 1 85.88 166 ARG B C 1
ATOM 3704 O O . ARG B 1 166 ? -13.523 22.312 -7.195 1 85.88 166 ARG B O 1
ATOM 3711 N N . ASN B 1 167 ? -12.367 23.516 -5.707 1 90.44 167 ASN B N 1
ATOM 3712 C CA . ASN B 1 167 ? -12.922 22.812 -4.559 1 90.44 167 ASN B CA 1
ATOM 3713 C C . ASN B 1 167 ? -14.43 23 -4.461 1 90.44 167 ASN B C 1
ATOM 3715 O O . ASN B 1 167 ? -15.156 22.078 -4.086 1 90.44 167 ASN B O 1
ATOM 3719 N N . LYS B 1 168 ? -14.898 24.188 -4.789 1 90.75 168 LYS B N 1
ATOM 3720 C CA . LYS B 1 168 ? -16.328 24.422 -4.82 1 90.75 168 LYS B CA 1
ATOM 3721 C C . LYS B 1 168 ? -17.016 23.578 -5.898 1 90.75 168 LYS B C 1
ATOM 3723 O O . LYS B 1 168 ? -18.062 22.984 -5.66 1 90.75 168 LYS B O 1
ATOM 3728 N N . ALA B 1 169 ? -16.438 23.562 -7.086 1 89.06 169 ALA B N 1
ATOM 3729 C CA . ALA B 1 169 ? -16.969 22.734 -8.164 1 89.06 169 ALA B CA 1
ATOM 3730 C C . ALA B 1 169 ? -17.047 21.281 -7.73 1 89.06 169 ALA B C 1
ATOM 3732 O O . ALA B 1 169 ? -18.062 20.609 -7.973 1 89.06 169 ALA B O 1
ATOM 3733 N N . ILE B 1 170 ? -16.016 20.781 -7.094 1 89.19 170 ILE B N 1
ATOM 3734 C CA . ILE B 1 170 ? -15.984 19.406 -6.594 1 89.19 170 ILE B CA 1
ATOM 3735 C C . ILE B 1 170 ? -17.125 19.188 -5.594 1 89.19 170 ILE B C 1
ATOM 3737 O O . ILE B 1 170 ? -17.844 18.203 -5.676 1 89.19 170 ILE B O 1
ATOM 3741 N N . ALA B 1 171 ? -17.281 20.109 -4.703 1 91.94 171 ALA B N 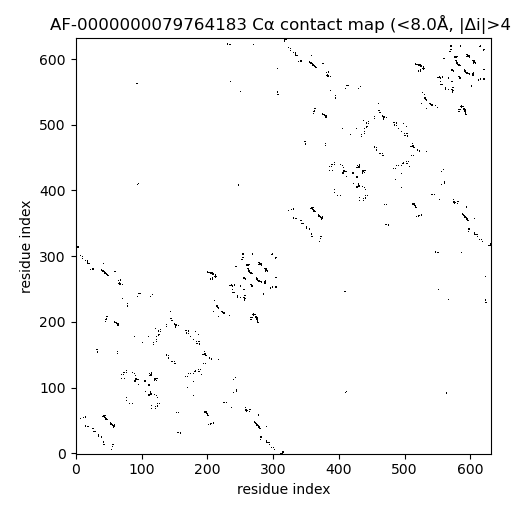1
ATOM 3742 C CA . ALA B 1 171 ? -18.297 19.984 -3.658 1 91.94 171 ALA B CA 1
ATOM 3743 C C . ALA B 1 171 ? -19.703 19.969 -4.254 1 91.94 171 ALA B C 1
ATOM 3745 O O . ALA B 1 171 ? -20.578 19.219 -3.812 1 91.94 171 ALA B O 1
ATOM 3746 N N . TYR B 1 172 ? -19.938 20.781 -5.246 1 89.94 172 TYR B N 1
ATOM 3747 C CA . TYR B 1 172 ? -21.25 20.797 -5.902 1 89.94 172 TYR B CA 1
ATOM 3748 C C . TYR B 1 172 ? -21.5 19.5 -6.645 1 89.94 172 TYR B C 1
ATOM 3750 O O . TYR B 1 172 ? -22.641 19 -6.672 1 89.94 172 TYR B O 1
ATOM 3758 N N . LEU B 1 173 ? -20.484 19.031 -7.266 1 87.25 173 LEU B N 1
ATOM 3759 C CA . LEU B 1 173 ? -20.609 17.734 -7.922 1 87.25 173 LEU B CA 1
ATOM 3760 C C . LEU B 1 173 ? -20.969 16.641 -6.914 1 87.25 173 LEU B C 1
ATOM 3762 O O . LEU B 1 173 ? -21.844 15.82 -7.168 1 87.25 173 LEU B O 1
ATOM 3766 N N . LEU B 1 174 ? -20.266 16.609 -5.816 1 90.81 174 LEU B N 1
ATOM 3767 C CA . LEU B 1 174 ? -20.547 15.641 -4.758 1 90.81 174 LEU B CA 1
ATOM 3768 C C . LEU B 1 174 ? -21.984 15.773 -4.262 1 90.81 174 LEU B C 1
ATOM 3770 O O . LEU B 1 174 ? -22.641 14.766 -4 1 90.81 174 LEU B O 1
ATOM 3774 N N . LYS B 1 175 ? -22.438 16.953 -4.117 1 90.62 175 LYS B N 1
ATOM 3775 C CA . LYS B 1 175 ? -23.797 17.203 -3.688 1 90.62 175 LYS B CA 1
ATOM 3776 C C . LYS B 1 175 ? -24.812 16.688 -4.715 1 90.62 175 LYS B C 1
ATOM 3778 O O . LYS B 1 175 ? -25.812 16.062 -4.355 1 90.62 175 LYS B O 1
ATOM 3783 N N . SER B 1 176 ? -24.547 16.938 -5.945 1 87.69 176 SER B N 1
ATOM 3784 C CA . SER B 1 176 ? -25.438 16.5 -7.02 1 87.69 176 SER B CA 1
ATOM 3785 C C . SER B 1 176 ? -25.562 14.984 -7.043 1 87.69 176 SER B C 1
ATOM 3787 O O . SER B 1 176 ? -26.578 14.445 -7.477 1 87.69 176 SER B O 1
ATOM 3789 N N . LYS B 1 177 ? -24.562 14.344 -6.562 1 87.25 177 LYS B N 1
ATOM 3790 C CA . LYS B 1 177 ? -24.562 12.883 -6.543 1 87.25 177 LYS B CA 1
ATOM 3791 C C . LYS B 1 177 ? -25.047 12.359 -5.195 1 87.25 177 LYS B C 1
ATOM 3793 O O . LYS B 1 177 ? -24.969 11.156 -4.93 1 87.25 177 LYS B O 1
ATOM 3798 N N . ASP B 1 178 ? -25.344 13.203 -4.281 1 89.31 178 ASP B N 1
ATOM 3799 C CA . ASP B 1 178 ? -25.906 12.898 -2.971 1 89.31 178 ASP B CA 1
ATOM 3800 C C . ASP B 1 178 ? -24.859 12.258 -2.061 1 89.31 178 ASP B C 1
ATOM 3802 O O . ASP B 1 178 ? -25.188 11.398 -1.237 1 89.31 178 ASP B O 1
ATOM 3806 N N . ILE B 1 179 ? -23.688 12.609 -2.34 1 88.94 179 ILE B N 1
ATOM 3807 C CA . ILE B 1 179 ? -22.609 12.125 -1.488 1 88.94 179 ILE B CA 1
ATOM 3808 C C . ILE B 1 179 ? -22.469 13.016 -0.257 1 88.94 179 ILE B C 1
ATOM 3810 O O . ILE B 1 179 ? -22.203 12.539 0.843 1 88.94 179 ILE B O 1
ATOM 3814 N N . ILE B 1 180 ? -22.594 14.305 -0.487 1 90.56 180 ILE B N 1
ATOM 3815 C CA . ILE B 1 180 ? -22.625 15.219 0.649 1 90.56 180 ILE B CA 1
ATOM 3816 C C . ILE B 1 180 ? -24.016 15.852 0.77 1 90.56 180 ILE B C 1
ATOM 3818 O O . ILE B 1 180 ? -24.656 16.172 -0.24 1 90.56 180 ILE B O 1
ATOM 3822 N N . ASP B 1 181 ? -24.516 15.898 1.982 1 87.88 181 ASP B N 1
ATOM 3823 C CA . ASP B 1 181 ? -25.828 16.469 2.248 1 87.88 181 ASP B CA 1
ATOM 3824 C C . ASP B 1 181 ? -25.719 17.859 2.881 1 87.88 181 ASP B C 1
ATOM 3826 O O . ASP B 1 181 ? -26.688 18.625 2.889 1 87.88 181 ASP B O 1
ATOM 3830 N N . THR B 1 182 ? -24.594 18.156 3.311 1 85.94 182 THR B N 1
ATOM 3831 C CA . THR B 1 182 ? -24.375 19.438 3.986 1 85.94 182 THR B CA 1
ATOM 3832 C C . THR B 1 182 ? -24.234 20.562 2.975 1 85.94 182 THR B C 1
ATOM 3834 O O . THR B 1 182 ? -24.094 20.328 1.774 1 85.94 182 THR B O 1
ATOM 3837 N N . ASP B 1 183 ? -24.266 21.781 3.504 1 91.88 183 ASP B N 1
ATOM 3838 C CA . ASP B 1 183 ? -24.047 22.969 2.691 1 91.88 183 ASP B CA 1
ATOM 3839 C C . ASP B 1 183 ? -22.641 22.984 2.098 1 91.88 183 ASP B C 1
ATOM 3841 O O . ASP B 1 183 ? -21.656 22.781 2.814 1 91.88 183 ASP B O 1
ATOM 3845 N N . VAL B 1 184 ? -22.594 23.172 0.829 1 90.88 184 VAL B N 1
ATOM 3846 C CA . VAL B 1 184 ? -21.344 23.141 0.066 1 90.88 184 VAL B CA 1
ATOM 3847 C C . VAL B 1 184 ? -20.375 24.188 0.607 1 90.88 184 VAL B C 1
ATOM 3849 O O . VAL B 1 184 ? -19.219 23.891 0.861 1 90.88 184 VAL B O 1
ATOM 3852 N N . GLU B 1 185 ? -20.875 25.422 0.783 1 93.5 185 GLU B N 1
ATOM 3853 C CA . GLU B 1 185 ? -20.016 26.516 1.233 1 93.5 185 GLU B CA 1
ATOM 3854 C C . GLU B 1 185 ? -19.453 26.234 2.621 1 93.5 185 GLU B C 1
ATOM 3856 O O . GLU B 1 185 ? -18.281 26.5 2.885 1 93.5 185 GLU B O 1
ATOM 3861 N N . GLU B 1 186 ? -20.281 25.734 3.449 1 95.69 186 GLU B N 1
ATOM 3862 C CA . GLU B 1 186 ? -19.844 25.438 4.809 1 95.69 186 GLU B CA 1
ATOM 3863 C C . GLU B 1 186 ? -18.781 24.344 4.82 1 95.69 186 GLU B C 1
ATOM 3865 O O . GLU B 1 186 ? -17.781 24.453 5.543 1 95.69 186 GLU B O 1
ATOM 3870 N N . SER B 1 187 ? -18.984 23.297 4.055 1 96.44 187 SER B N 1
ATOM 3871 C CA . SER B 1 187 ? -18.031 22.188 3.998 1 96.44 187 SER B CA 1
ATOM 3872 C C . SER B 1 187 ? -16.688 22.641 3.436 1 96.44 187 SER B C 1
ATOM 3874 O O . SER B 1 187 ? -15.641 22.281 3.969 1 96.44 187 SER B O 1
ATOM 3876 N N . VAL B 1 188 ? -16.734 23.406 2.35 1 96.88 188 VAL B N 1
ATOM 3877 C CA . VAL B 1 188 ? -15.508 23.875 1.709 1 96.88 188 VAL B CA 1
ATOM 3878 C C . VAL B 1 188 ? -14.766 24.828 2.645 1 96.88 188 VAL B C 1
ATOM 3880 O O . VAL B 1 188 ? -13.547 24.766 2.764 1 96.88 188 VAL B O 1
ATOM 3883 N N . THR B 1 189 ? -15.523 25.719 3.303 1 97.94 189 THR B N 1
ATOM 3884 C CA . THR B 1 189 ? -14.922 26.656 4.254 1 97.94 189 THR B CA 1
ATOM 3885 C C . THR B 1 189 ? -14.266 25.891 5.406 1 97.94 189 THR B C 1
ATOM 3887 O O . THR B 1 189 ? -13.148 26.219 5.805 1 97.94 189 THR B O 1
ATOM 3890 N N . PHE B 1 190 ? -14.984 24.953 5.941 1 98.38 190 PHE B N 1
ATOM 3891 C CA . PHE B 1 190 ? -14.484 24.125 7.031 1 98.38 190 PHE B CA 1
ATOM 3892 C C . PHE B 1 190 ? -13.203 23.406 6.629 1 98.38 190 PHE B C 1
ATOM 3894 O O . PHE B 1 190 ? -12.203 23.469 7.348 1 98.38 190 PHE B O 1
ATOM 3901 N N . TYR B 1 191 ? -13.211 22.812 5.453 1 98.12 191 TYR B N 1
ATOM 3902 C CA . TYR B 1 191 ? -12.039 22.125 4.922 1 98.12 191 TYR B CA 1
ATOM 3903 C C . TYR B 1 191 ? -10.875 23.094 4.738 1 98.12 191 TYR B C 1
ATOM 3905 O O . TYR B 1 191 ? -9.742 22.797 5.133 1 98.12 191 TYR B O 1
ATOM 3913 N N . THR B 1 192 ? -11.148 24.219 4.168 1 98.19 192 THR B N 1
ATOM 3914 C CA . THR B 1 192 ? -10.117 25.203 3.873 1 98.19 192 THR B CA 1
ATOM 3915 C C . THR B 1 192 ? -9.5 25.75 5.16 1 98.19 192 THR B C 1
ATOM 3917 O O . THR B 1 192 ? -8.297 26 5.219 1 98.19 192 THR B O 1
ATOM 3920 N N . LYS B 1 193 ? -10.281 25.922 6.152 1 98.56 193 LYS B N 1
ATOM 3921 C CA . LYS B 1 193 ? -9.773 26.375 7.445 1 98.56 193 LYS B CA 1
ATOM 3922 C C . LYS B 1 193 ? -8.852 25.328 8.062 1 98.56 193 LYS B C 1
ATOM 3924 O O . LYS B 1 193 ? -7.793 25.656 8.602 1 98.56 193 LYS B O 1
ATOM 3929 N N . MET B 1 194 ? -9.227 24.062 8.008 1 98.62 194 MET B N 1
ATOM 3930 C CA . MET B 1 194 ? -8.352 23.016 8.5 1 98.62 194 MET B CA 1
ATOM 3931 C C . MET B 1 194 ? -7.012 23.031 7.781 1 98.62 194 MET B C 1
ATOM 3933 O O . MET B 1 194 ? -5.961 22.875 8.414 1 98.62 194 MET B O 1
ATOM 3937 N N . CYS B 1 195 ? -7.043 23.281 6.484 1 98.19 195 CYS B N 1
ATOM 3938 C CA . CYS B 1 195 ? -5.832 23.312 5.668 1 98.19 195 CYS B CA 1
ATOM 3939 C C . CYS B 1 195 ? -4.949 24.5 6.055 1 98.19 195 CYS B C 1
ATOM 3941 O O . CYS B 1 195 ? -3.73 24.438 5.895 1 98.19 195 CYS B O 1
ATOM 3943 N N . SER B 1 196 ? -5.523 25.516 6.598 1 98.56 196 SER B N 1
ATOM 3944 C CA . SER B 1 196 ? -4.828 26.766 6.828 1 98.56 196 SER B CA 1
ATOM 3945 C C . SER B 1 196 ? -4.207 26.812 8.219 1 98.56 196 SER B C 1
ATOM 3947 O O . SER B 1 196 ? -3.639 27.828 8.625 1 98.56 196 SER B O 1
ATOM 3949 N N . MET B 1 197 ? -4.293 25.781 8.992 1 98.75 197 MET B N 1
ATOM 3950 C CA . MET B 1 197 ? -3.682 25.766 10.312 1 98.75 197 MET B CA 1
ATOM 3951 C C . MET B 1 197 ? -2.16 25.812 10.211 1 98.75 197 MET B C 1
ATOM 3953 O O . MET B 1 197 ? -1.568 25.125 9.367 1 98.75 197 MET B O 1
ATOM 3957 N N . SER B 1 198 ? -1.527 26.594 11.062 1 98.69 198 SER B N 1
ATOM 3958 C CA . SER B 1 198 ? -0.082 26.797 11.086 1 98.69 198 SER B CA 1
ATOM 3959 C C . SER B 1 198 ? 0.608 25.766 11.977 1 98.69 198 SER B C 1
ATOM 3961 O O . SER B 1 198 ? 0.327 25.688 13.172 1 98.69 198 SER B O 1
ATOM 3963 N N . VAL B 1 199 ? 1.532 24.984 11.383 1 98.81 199 VAL B N 1
ATOM 3964 C CA . VAL B 1 199 ? 2.303 23.969 12.102 1 98.81 199 VAL B CA 1
ATOM 3965 C C . VAL B 1 199 ? 3.783 24.109 11.766 1 98.81 199 VAL B C 1
ATOM 3967 O O . VAL B 1 199 ? 4.168 24.984 10.977 1 98.81 199 VAL B O 1
ATOM 3970 N N . ASN B 1 200 ? 4.621 23.375 12.367 1 98.81 200 ASN B N 1
ATOM 3971 C CA . ASN B 1 200 ? 6.027 23.25 12 1 98.81 200 ASN B CA 1
ATOM 3972 C C . ASN B 1 200 ? 6.445 21.781 11.906 1 98.81 200 ASN B C 1
ATOM 3974 O O . ASN B 1 200 ? 5.613 20.875 12.055 1 98.81 200 ASN B O 1
ATOM 3978 N N . ALA B 1 201 ? 7.66 21.531 11.547 1 98.88 201 ALA B N 1
ATOM 3979 C CA . ALA B 1 201 ? 8.133 20.172 11.352 1 98.88 201 ALA B CA 1
ATOM 3980 C C . ALA B 1 201 ? 8.047 19.375 12.648 1 98.88 201 ALA B C 1
ATOM 3982 O O . ALA B 1 201 ? 7.785 18.156 12.625 1 98.88 201 ALA B O 1
ATOM 3983 N N . ARG B 1 202 ? 8.25 20.016 13.789 1 98.81 202 ARG B N 1
ATOM 3984 C CA . ARG B 1 202 ? 8.141 19.359 15.086 1 98.81 202 ARG B CA 1
ATOM 3985 C C . ARG B 1 202 ? 6.719 18.859 15.328 1 98.81 202 ARG B C 1
ATOM 3987 O O . ARG B 1 202 ? 6.516 17.766 15.836 1 98.81 202 ARG B O 1
ATOM 3994 N N . ASP B 1 203 ? 5.754 19.719 14.992 1 98.88 203 ASP B N 1
ATOM 3995 C CA . ASP B 1 203 ? 4.352 19.344 15.125 1 98.88 203 ASP B CA 1
ATOM 3996 C C . ASP B 1 203 ? 4.047 18.078 14.32 1 98.88 203 ASP B C 1
ATOM 3998 O O . ASP B 1 203 ? 3.393 17.172 14.82 1 98.88 203 ASP B O 1
ATOM 4002 N N . LEU B 1 204 ? 4.523 18.047 13.07 1 98.94 204 LEU B N 1
ATOM 4003 C CA . LEU B 1 204 ? 4.285 16.891 12.203 1 98.94 204 LEU B CA 1
ATOM 4004 C C . LEU B 1 204 ? 4.961 15.641 12.766 1 98.94 204 LEU B C 1
ATOM 4006 O O . LEU B 1 204 ? 4.402 14.547 12.688 1 98.94 204 LEU B O 1
ATOM 4010 N N . ALA B 1 205 ? 6.188 15.812 13.312 1 98.88 205 ALA B N 1
ATOM 4011 C CA . ALA B 1 205 ? 6.883 14.688 13.922 1 98.88 205 ALA B CA 1
ATOM 4012 C C . ALA B 1 205 ? 6.105 14.148 15.117 1 98.88 205 ALA B C 1
ATOM 4014 O O . ALA B 1 205 ? 6.043 12.938 15.336 1 98.88 205 ALA B O 1
ATOM 4015 N N . ARG B 1 206 ? 5.508 15.039 15.906 1 98.75 206 ARG B N 1
ATOM 4016 C CA . ARG B 1 206 ? 4.711 14.633 17.062 1 98.75 206 ARG B CA 1
ATOM 4017 C C . ARG B 1 206 ? 3.457 13.883 16.625 1 98.75 206 ARG B C 1
ATOM 4019 O O . ARG B 1 206 ? 3.102 12.859 17.219 1 98.75 206 ARG B O 1
ATOM 4026 N N . PHE B 1 207 ? 2.777 14.461 15.641 1 98.88 207 PHE B N 1
ATOM 4027 C CA . PHE B 1 207 ? 1.626 13.766 15.078 1 98.88 207 PHE B CA 1
ATOM 4028 C C . PHE B 1 207 ? 2.018 12.375 14.594 1 98.88 207 PHE B C 1
ATOM 4030 O O . PHE B 1 207 ? 1.345 11.391 14.898 1 98.88 207 PHE B O 1
ATOM 4037 N N . GLY B 1 208 ? 3.127 12.281 13.82 1 98.88 208 GLY B N 1
ATOM 4038 C CA . GLY B 1 208 ? 3.637 10.992 13.367 1 98.88 208 GLY B CA 1
ATOM 4039 C C . GLY B 1 208 ? 3.961 10.047 14.508 1 98.88 208 GLY B C 1
ATOM 4040 O O . GLY B 1 208 ? 3.695 8.844 14.414 1 98.88 208 GLY B O 1
ATOM 4041 N N . LEU B 1 209 ? 4.531 10.602 15.57 1 98.75 209 LEU B N 1
ATOM 4042 C CA . LEU B 1 209 ? 4.902 9.789 16.734 1 98.75 209 LEU B CA 1
ATOM 4043 C C . LEU B 1 209 ? 3.662 9.203 17.406 1 98.75 209 LEU B C 1
ATOM 4045 O O . LEU B 1 209 ? 3.684 8.062 17.859 1 98.75 209 LEU B O 1
ATOM 4049 N N . LEU B 1 210 ? 2.609 10.016 17.484 1 98.81 210 LEU B N 1
ATOM 4050 C CA . LEU B 1 210 ? 1.35 9.516 18.016 1 98.81 210 LEU B CA 1
ATOM 4051 C C . LEU B 1 210 ? 0.871 8.297 17.234 1 98.81 210 LEU B C 1
ATOM 4053 O O . LEU B 1 210 ? 0.476 7.293 17.828 1 98.81 210 LEU B O 1
ATOM 4057 N N . LEU B 1 211 ? 0.921 8.352 15.93 1 98.75 211 LEU B N 1
ATOM 4058 C CA . LEU B 1 211 ? 0.517 7.234 15.078 1 98.75 211 LEU B CA 1
ATOM 4059 C C . LEU B 1 211 ? 1.49 6.07 15.211 1 98.75 211 LEU B C 1
ATOM 4061 O O . LEU B 1 211 ? 1.073 4.91 15.281 1 98.75 211 LEU B O 1
ATOM 4065 N N . ALA B 1 212 ? 2.787 6.391 15.273 1 98.31 212 ALA B N 1
ATOM 4066 C CA . ALA B 1 212 ? 3.809 5.352 15.406 1 98.31 212 ALA B CA 1
ATOM 4067 C C . ALA B 1 212 ? 3.646 4.59 16.719 1 98.31 212 ALA B C 1
ATOM 4069 O O . ALA B 1 212 ? 3.965 3.4 16.797 1 98.31 212 ALA B O 1
ATOM 4070 N N . ASN B 1 213 ? 3.158 5.312 17.688 1 98.19 213 ASN B N 1
ATOM 4071 C CA . ASN B 1 213 ? 2.949 4.723 19 1 98.19 213 ASN B CA 1
ATOM 4072 C C . ASN B 1 213 ? 1.508 4.262 19.188 1 98.19 213 ASN B C 1
ATOM 4074 O O . ASN B 1 213 ? 0.963 4.34 20.297 1 98.19 213 ASN B O 1
ATOM 4078 N N . ASP B 1 214 ? 0.873 3.938 18.188 1 98 214 ASP B N 1
ATOM 4079 C CA . ASP B 1 214 ? -0.413 3.248 18.172 1 98 214 ASP B CA 1
ATOM 4080 C C . ASP B 1 214 ? -1.508 4.109 18.797 1 98 214 ASP B C 1
ATOM 4082 O O . ASP B 1 214 ? -2.389 3.598 19.5 1 98 214 ASP B O 1
ATOM 4086 N N . GLY B 1 215 ? -1.421 5.445 18.672 1 98.56 215 GLY B N 1
ATOM 4087 C CA . GLY B 1 215 ? -2.479 6.363 19.062 1 98.56 215 GLY B CA 1
ATOM 4088 C C . GLY B 1 215 ? -2.359 6.832 20.5 1 98.56 215 GLY B C 1
ATOM 4089 O O . GLY B 1 215 ? -3.25 7.516 21.016 1 98.56 215 GLY B O 1
ATOM 4090 N N . VAL B 1 216 ? -1.235 6.48 21.125 1 98.38 216 VAL B N 1
ATOM 4091 C CA . VAL B 1 216 ? -1.006 6.863 22.516 1 98.38 216 VAL B CA 1
ATOM 4092 C C . VAL B 1 216 ? 0.061 7.953 22.578 1 98.38 216 VAL B C 1
ATOM 4094 O O . VAL B 1 216 ? 1.149 7.801 22.016 1 98.38 216 VAL B O 1
ATOM 4097 N N . GLN B 1 217 ? -0.286 9 23.172 1 97.62 217 GLN B N 1
ATOM 4098 C CA . GLN B 1 217 ? 0.677 10.078 23.359 1 97.62 217 GLN B CA 1
ATOM 4099 C C . GLN B 1 217 ? 1.788 9.656 24.328 1 97.62 217 GLN B C 1
ATOM 4101 O O . GLN B 1 217 ? 1.519 9.266 25.453 1 97.62 217 GLN B O 1
ATOM 4106 N N . LEU B 1 218 ? 2.977 9.75 23.906 1 95.44 218 LEU B N 1
ATOM 4107 C CA . LEU B 1 218 ? 4.109 9.258 24.688 1 95.44 218 LEU B CA 1
ATOM 4108 C C . LEU B 1 218 ? 4.277 10.078 25.969 1 95.44 218 LEU B C 1
ATOM 4110 O O . LEU B 1 218 ? 4.625 9.523 27.016 1 95.44 218 LEU B O 1
ATOM 4114 N N . SER B 1 219 ? 4.094 11.352 25.922 1 95.25 219 SER B N 1
ATOM 4115 C CA . SER B 1 219 ? 4.34 12.258 27.031 1 95.25 219 SER B CA 1
ATOM 4116 C C . SER B 1 219 ? 3.336 12.039 28.156 1 95.25 219 SER B C 1
ATOM 4118 O O . SER B 1 219 ? 3.678 12.164 29.344 1 95.25 219 SER B O 1
ATOM 4120 N N . THR B 1 220 ? 2.086 11.633 27.844 1 96.25 220 THR B N 1
ATOM 4121 C CA . THR B 1 220 ? 1.033 11.578 28.844 1 96.25 220 THR B CA 1
ATOM 4122 C C . THR B 1 220 ? 0.565 10.141 29.062 1 96.25 220 THR B C 1
ATOM 4124 O O . THR B 1 220 ? -0.086 9.828 30.062 1 96.25 220 THR B O 1
ATOM 4127 N N . GLY B 1 221 ? 0.764 9.312 28.078 1 97.12 221 GLY B N 1
ATOM 4128 C CA . GLY B 1 221 ? 0.238 7.961 28.125 1 97.12 221 GLY B CA 1
ATOM 4129 C C . GLY B 1 221 ? -1.224 7.871 27.719 1 97.12 221 GLY B C 1
ATOM 4130 O O . GLY B 1 221 ? -1.802 6.785 27.703 1 97.12 221 GLY B O 1
ATOM 4131 N N . LYS B 1 222 ? -1.789 8.977 27.359 1 97.88 222 LYS B N 1
ATOM 4132 C CA . LYS B 1 222 ? -3.199 9.031 26.984 1 97.88 222 LYS B CA 1
ATOM 4133 C C . LYS B 1 222 ? -3.404 8.523 25.562 1 97.88 222 LYS B C 1
ATOM 4135 O O . LYS B 1 222 ? -2.666 8.906 24.656 1 97.88 222 LYS B O 1
ATOM 4140 N N . ARG B 1 223 ? -4.418 7.668 25.375 1 98.31 223 ARG B N 1
ATOM 4141 C CA . ARG B 1 223 ? -4.793 7.258 24.016 1 98.31 223 ARG B CA 1
ATOM 4142 C C . ARG B 1 223 ? -5.695 8.305 23.359 1 98.31 223 ARG B C 1
ATOM 4144 O O . ARG B 1 223 ? -6.777 8.602 23.875 1 98.31 223 ARG B O 1
ATOM 4151 N N . LEU B 1 224 ? -5.305 8.852 22.312 1 98.38 224 LEU B N 1
ATOM 4152 C CA . LEU B 1 224 ? -6.07 9.859 21.578 1 98.38 224 LEU B CA 1
ATOM 4153 C C . LEU B 1 224 ? -6.758 9.25 20.359 1 98.38 224 LEU B C 1
ATOM 4155 O O . LEU B 1 224 ? -7.777 9.766 19.906 1 98.38 224 LEU B O 1
ATOM 4159 N N . ILE B 1 225 ? -6.219 8.203 19.781 1 98.62 225 ILE B N 1
ATOM 4160 C CA . ILE B 1 225 ? -6.715 7.527 18.594 1 98.62 225 ILE B CA 1
ATOM 4161 C C . ILE B 1 225 ? -6.68 6.016 18.797 1 98.62 225 ILE B C 1
ATOM 4163 O O . ILE B 1 225 ? -5.703 5.477 19.328 1 98.62 225 ILE B O 1
ATOM 4167 N N . SER B 1 226 ? -7.727 5.324 18.438 1 98.44 226 SER B N 1
ATOM 4168 C CA . SER B 1 226 ? -7.785 3.877 18.609 1 98.44 226 SER B CA 1
ATOM 4169 C C . SER B 1 226 ? -6.766 3.174 17.719 1 98.44 226 SER B C 1
ATOM 4171 O O . SER B 1 226 ? -6.391 3.697 16.656 1 98.44 226 SER B O 1
ATOM 4173 N N . SER B 1 227 ? -6.371 1.998 18.156 1 97.5 227 SER B N 1
ATOM 4174 C CA . SER B 1 227 ? -5.445 1.186 17.375 1 97.5 227 SER B CA 1
ATOM 4175 C C . SER B 1 227 ? -6.008 0.875 15.984 1 97.5 227 SER B C 1
ATOM 4177 O O . SER B 1 227 ? -5.27 0.847 15 1 97.5 227 SER B O 1
ATOM 4179 N N . GLN B 1 228 ? -7.301 0.605 15.906 1 96.94 228 GLN B N 1
ATOM 4180 C CA . GLN B 1 228 ? -7.957 0.302 14.641 1 96.94 228 GLN B CA 1
ATOM 4181 C C . GLN B 1 228 ? -7.871 1.484 13.68 1 96.94 228 GLN B C 1
ATOM 4183 O O . GLN B 1 228 ? -7.57 1.311 12.492 1 96.94 228 GLN B O 1
ATOM 4188 N N . THR B 1 229 ? -8.117 2.662 14.195 1 98.56 229 THR B N 1
ATOM 4189 C CA . THR B 1 229 ? -8.023 3.871 13.391 1 98.56 229 THR B CA 1
ATOM 4190 C C . THR B 1 229 ? -6.594 4.098 12.914 1 98.56 229 THR B C 1
ATOM 4192 O O . THR B 1 229 ? -6.359 4.422 11.75 1 98.56 229 THR B O 1
ATOM 4195 N N . VAL B 1 230 ? -5.625 3.887 13.836 1 98.62 230 VAL B N 1
ATOM 4196 C CA . VAL B 1 230 ? -4.223 4.078 13.492 1 98.62 230 VAL B CA 1
ATOM 4197 C C . VAL B 1 230 ? -3.844 3.16 12.328 1 98.62 230 VAL B C 1
ATOM 4199 O O . VAL B 1 230 ? -3.195 3.592 11.375 1 98.62 230 VAL B O 1
ATOM 4202 N N . ARG B 1 231 ? -4.289 1.952 12.43 1 97.75 231 ARG B N 1
ATOM 4203 C CA . ARG B 1 231 ? -3.998 0.959 11.398 1 97.75 231 ARG B CA 1
ATOM 4204 C C . ARG B 1 231 ? -4.562 1.39 10.047 1 97.75 231 ARG B C 1
ATOM 4206 O O . ARG B 1 231 ? -3.867 1.326 9.031 1 97.75 231 ARG B O 1
ATOM 4213 N N . MET B 1 232 ? -5.77 1.798 10.016 1 98.38 232 MET B N 1
ATOM 4214 C CA . MET B 1 232 ? -6.43 2.193 8.781 1 98.38 232 MET B CA 1
ATOM 4215 C C . MET B 1 232 ? -5.777 3.438 8.188 1 98.38 232 MET B C 1
ATOM 4217 O O . MET B 1 232 ? -5.531 3.5 6.98 1 98.38 232 MET B O 1
ATOM 4221 N N . VAL B 1 233 ? -5.484 4.402 9.016 1 98.75 233 VAL B N 1
ATOM 4222 C CA . VAL B 1 233 ? -4.938 5.676 8.562 1 98.75 233 VAL B CA 1
ATOM 4223 C C . VAL B 1 233 ? -3.533 5.469 8 1 98.75 233 VAL B C 1
ATOM 4225 O O . VAL B 1 233 ? -3.184 6.027 6.957 1 98.75 233 VAL B O 1
ATOM 4228 N N . GLN B 1 234 ? -2.734 4.645 8.641 1 98.69 234 GLN B N 1
ATOM 4229 C CA . GLN B 1 234 ? -1.396 4.371 8.125 1 98.69 234 GLN B CA 1
ATOM 4230 C C . GLN B 1 234 ? -1.458 3.65 6.785 1 98.69 234 GLN B C 1
ATOM 4232 O O . GLN B 1 234 ? -0.647 3.914 5.895 1 98.69 234 GLN B O 1
ATOM 4237 N N . THR B 1 235 ? -2.404 2.717 6.672 1 98.5 235 THR B N 1
ATOM 4238 C CA . THR B 1 235 ? -2.574 2.021 5.402 1 98.5 235 THR B CA 1
ATOM 4239 C C . THR B 1 235 ? -2.896 3.008 4.285 1 98.5 235 THR B C 1
ATOM 4241 O O . THR B 1 235 ? -2.305 2.943 3.205 1 98.5 235 THR B O 1
ATOM 4244 N N . ILE B 1 236 ? -3.76 3.918 4.57 1 98.31 236 ILE B N 1
ATOM 4245 C CA . ILE B 1 236 ? -4.207 4.875 3.562 1 98.31 236 ILE B CA 1
ATOM 4246 C C . ILE B 1 236 ? -3.094 5.879 3.273 1 98.31 236 ILE B C 1
ATOM 4248 O O . ILE B 1 236 ? -2.902 6.289 2.127 1 98.31 236 ILE B O 1
ATOM 4252 N N . MET B 1 237 ? -2.35 6.293 4.309 1 98.56 237 MET B N 1
ATOM 4253 C CA . MET B 1 237 ? -1.195 7.16 4.09 1 98.56 237 MET B CA 1
ATOM 4254 C C . MET B 1 237 ? -0.175 6.492 3.176 1 98.56 237 MET B C 1
ATOM 4256 O O . MET B 1 237 ? 0.437 7.148 2.332 1 98.56 237 MET B O 1
ATOM 4260 N N . LEU B 1 238 ? 0.044 5.227 3.32 1 98.12 238 LEU B N 1
ATOM 4261 C CA . LEU B 1 238 ? 1.016 4.477 2.529 1 98.12 238 LEU B CA 1
ATOM 4262 C C . LEU B 1 238 ? 0.572 4.379 1.073 1 98.12 238 LEU B C 1
ATOM 4264 O O . LEU B 1 238 ? 1.39 4.516 0.16 1 98.12 238 LEU B O 1
ATOM 4268 N N . THR B 1 239 ? -0.724 4.199 0.867 1 95.75 239 THR B N 1
ATOM 4269 C CA . THR B 1 239 ? -1.199 3.834 -0.463 1 95.75 239 THR B CA 1
ATOM 4270 C C . THR B 1 239 ? -1.712 5.059 -1.211 1 95.75 239 THR B C 1
ATOM 4272 O O . THR B 1 239 ? -1.777 5.062 -2.441 1 95.75 239 THR B O 1
ATOM 4275 N N . CYS B 1 240 ? -2.047 6.137 -0.449 1 95.25 240 CYS B N 1
ATOM 4276 C CA . CYS B 1 240 ? -2.738 7.242 -1.097 1 95.25 240 CYS B CA 1
ATOM 4277 C C . CYS B 1 240 ? -2.16 8.578 -0.653 1 95.25 240 CYS B C 1
ATOM 4279 O O . CYS B 1 240 ? -2.629 9.641 -1.078 1 95.25 240 CYS B O 1
ATOM 4281 N N . GLY B 1 241 ? -1.129 8.633 0.107 1 95.81 241 GLY B N 1
ATOM 4282 C CA . GLY B 1 241 ? -0.764 9.844 0.829 1 95.81 241 GLY B CA 1
ATOM 4283 C C . GLY B 1 241 ? 0.09 10.789 0.01 1 95.81 241 GLY B C 1
ATOM 4284 O O . GLY B 1 241 ? 0.248 11.961 0.369 1 95.81 241 GLY B O 1
ATOM 4285 N N . MET B 1 242 ? 0.708 10.32 -1.083 1 93.81 242 MET B N 1
ATOM 4286 C CA . MET B 1 242 ? 1.671 11.125 -1.83 1 93.81 242 MET B CA 1
ATOM 4287 C C . MET B 1 242 ? 1.146 11.445 -3.227 1 93.81 242 MET B C 1
ATOM 4289 O O . MET B 1 242 ? 1.857 11.266 -4.219 1 93.81 242 MET B O 1
ATOM 4293 N N . TYR B 1 243 ? 0.016 11.883 -3.338 1 81 243 TYR B N 1
ATOM 4294 C CA . TYR B 1 243 ? -0.624 12.273 -4.59 1 81 243 TYR B CA 1
ATOM 4295 C C . TYR B 1 243 ? -0.379 11.234 -5.676 1 81 243 TYR B C 1
ATOM 4297 O O . TYR B 1 243 ? -0.624 10.047 -5.473 1 81 243 TYR B O 1
ATOM 4305 N N . ASP B 1 244 ? -0.086 11.602 -6.902 1 75.25 244 ASP B N 1
ATOM 4306 C CA . ASP B 1 244 ? 0.061 10.711 -8.047 1 75.25 244 ASP B CA 1
ATOM 4307 C C . ASP B 1 244 ? 1.369 9.922 -7.965 1 75.25 244 ASP B C 1
ATOM 4309 O O . ASP B 1 244 ? 1.729 9.211 -8.898 1 75.25 244 ASP B O 1
ATOM 4313 N N . GLY B 1 245 ? 1.932 9.789 -6.891 1 84.06 245 GLY B N 1
ATOM 4314 C CA . GLY B 1 245 ? 3.207 9.102 -6.754 1 84.06 245 GLY B CA 1
ATOM 4315 C C . GLY B 1 245 ? 3.277 8.211 -5.531 1 84.06 245 GLY B C 1
ATOM 4316 O O . GLY B 1 245 ? 4.367 7.832 -5.094 1 84.06 245 GLY B O 1
ATOM 4317 N N . SER B 1 246 ? 2.109 7.816 -5.082 1 89.75 246 SER B N 1
ATOM 4318 C CA . SER B 1 246 ? 2.088 7.051 -3.842 1 89.75 246 SER B CA 1
ATOM 4319 C C . SER B 1 246 ? 2.727 5.68 -4.027 1 89.75 246 SER B C 1
ATOM 4321 O O . SER B 1 246 ? 3.424 5.191 -3.135 1 89.75 246 SER B O 1
ATOM 4323 N N . GLY B 1 247 ? 2.484 5.055 -5.152 1 92.06 247 GLY B N 1
ATOM 4324 C CA . GLY B 1 247 ? 3.084 3.756 -5.406 1 92.06 247 GLY B CA 1
ATOM 4325 C C . GLY B 1 247 ? 4.602 3.799 -5.453 1 92.06 247 GLY B C 1
ATOM 4326 O O . GLY B 1 247 ? 5.27 3 -4.793 1 92.06 247 GLY B O 1
ATOM 4327 N N . GLU B 1 248 ? 5.117 4.738 -6.238 1 93.5 248 GLU B N 1
ATOM 4328 C CA . GLU B 1 248 ? 6.562 4.906 -6.34 1 93.5 248 GLU B CA 1
ATOM 4329 C C . GLU B 1 248 ? 7.176 5.246 -4.984 1 93.5 248 GLU B C 1
ATOM 4331 O O . GLU B 1 248 ? 8.234 4.719 -4.629 1 93.5 248 GLU B O 1
ATOM 4336 N N . PHE B 1 249 ? 6.562 6.117 -4.297 1 96.12 249 PHE B N 1
ATOM 4337 C CA . PHE B 1 249 ? 7.066 6.52 -2.988 1 96.12 249 PHE B CA 1
ATOM 4338 C C . PHE B 1 249 ? 7.055 5.344 -2.02 1 96.12 249 PHE B C 1
ATOM 4340 O O . PHE B 1 249 ? 8.008 5.145 -1.267 1 96.12 249 PHE B O 1
ATOM 4347 N N . ALA B 1 250 ? 5.938 4.578 -2.035 1 96.81 250 ALA B N 1
ATOM 4348 C CA . ALA B 1 250 ? 5.836 3.4 -1.179 1 96.81 250 ALA B CA 1
ATOM 4349 C C . ALA B 1 250 ? 6.926 2.387 -1.507 1 96.81 250 ALA B C 1
ATOM 4351 O O . ALA B 1 250 ? 7.512 1.781 -0.605 1 96.81 250 ALA B O 1
ATOM 4352 N N . LEU B 1 251 ? 7.18 2.203 -2.75 1 96.56 251 LEU B N 1
ATOM 4353 C CA . LEU B 1 251 ? 8.219 1.27 -3.174 1 96.56 251 LEU B CA 1
ATOM 4354 C C . LEU B 1 251 ? 9.586 1.724 -2.688 1 96.56 251 LEU B C 1
ATOM 4356 O O . LEU B 1 251 ? 10.367 0.917 -2.18 1 96.56 251 LEU B O 1
ATOM 4360 N N . ARG B 1 252 ? 9.828 2.979 -2.779 1 96.25 252 ARG B N 1
ATOM 4361 C CA . ARG B 1 252 ? 11.141 3.541 -2.492 1 96.25 252 ARG B CA 1
ATOM 4362 C C . ARG B 1 252 ? 11.375 3.656 -0.989 1 96.25 252 ARG B C 1
ATOM 4364 O O . ARG B 1 252 ? 12.461 3.355 -0.498 1 96.25 252 ARG B O 1
ATOM 4371 N N . THR B 1 253 ? 10.359 4.133 -0.265 1 97.75 253 THR B N 1
ATOM 4372 C CA . THR B 1 253 ? 10.594 4.496 1.128 1 97.75 253 THR B CA 1
ATOM 4373 C C . THR B 1 253 ? 9.922 3.496 2.066 1 97.75 253 THR B C 1
ATOM 4375 O O . THR B 1 253 ? 10.391 3.283 3.189 1 97.75 253 THR B O 1
ATOM 4378 N N . GLY B 1 254 ? 8.766 2.936 1.615 1 97.81 254 GLY B N 1
ATOM 4379 C CA . GLY B 1 254 ? 7.98 2.061 2.477 1 97.81 254 GLY B CA 1
ATOM 4380 C C . GLY B 1 254 ? 7.48 2.75 3.73 1 97.81 254 GLY B C 1
ATOM 4381 O O . GLY B 1 254 ? 7.234 2.096 4.746 1 97.81 254 GLY B O 1
ATOM 4382 N N . ILE B 1 255 ? 7.355 4.086 3.748 1 97.88 255 ILE B N 1
ATOM 4383 C CA . ILE B 1 255 ? 6.957 4.863 4.918 1 97.88 255 ILE B CA 1
ATOM 4384 C C . ILE B 1 255 ? 5.605 5.527 4.66 1 97.88 255 ILE B C 1
ATOM 4386 O O . ILE B 1 255 ? 5.473 6.352 3.754 1 97.88 255 ILE B O 1
ATOM 4390 N N . PRO B 1 256 ? 4.547 5.148 5.461 1 98.75 256 PRO B N 1
ATOM 4391 C CA . PRO B 1 256 ? 3.322 5.945 5.367 1 98.75 256 PRO B CA 1
ATOM 4392 C C . PRO B 1 256 ? 3.582 7.445 5.488 1 98.75 256 PRO B C 1
ATOM 4394 O O . PRO B 1 256 ? 4.168 7.898 6.477 1 98.75 256 PRO B O 1
ATOM 4397 N N . THR B 1 257 ? 3.182 8.203 4.473 1 98.81 257 THR B N 1
ATOM 4398 C CA . THR B 1 257 ? 3.48 9.625 4.422 1 98.81 257 THR B CA 1
ATOM 4399 C C . THR B 1 257 ? 2.326 10.398 3.793 1 98.81 257 THR B C 1
ATOM 4401 O O . THR B 1 257 ? 1.662 9.906 2.881 1 98.81 257 THR B O 1
ATOM 4404 N N . LYS B 1 258 ? 2.027 11.477 4.32 1 98.75 258 LYS B N 1
ATOM 4405 C CA . LYS B 1 258 ? 1.15 12.445 3.67 1 98.75 258 LYS B CA 1
ATOM 4406 C C . LYS B 1 258 ? 1.879 13.766 3.418 1 98.75 258 LYS B C 1
ATOM 4408 O O . LYS B 1 258 ? 2.543 14.297 4.312 1 98.75 258 LYS B O 1
ATOM 4413 N N . SER B 1 259 ? 1.766 14.281 2.211 1 97.94 259 SER B N 1
ATOM 4414 C CA . SER B 1 259 ? 2.389 15.539 1.813 1 97.94 259 SER B CA 1
ATOM 4415 C C . SER B 1 259 ? 1.364 16.656 1.737 1 97.94 259 SER B C 1
ATOM 4417 O O . SER B 1 259 ? 0.16 16.406 1.66 1 97.94 259 SER B O 1
ATOM 4419 N N . GLY B 1 260 ? 1.792 17.906 1.875 1 96.62 260 GLY B N 1
ATOM 4420 C CA . GLY B 1 260 ? 1.017 19.109 1.643 1 96.62 260 GLY B CA 1
ATOM 4421 C C . GLY B 1 260 ? 1.77 20.156 0.842 1 96.62 260 GLY B C 1
ATOM 4422 O O . GLY B 1 260 ? 2.99 20.281 0.957 1 96.62 260 GLY B O 1
ATOM 4423 N N . VAL B 1 261 ? 1.041 20.938 0.133 1 96.44 261 VAL B N 1
ATOM 4424 C CA . VAL B 1 261 ? 1.638 21.891 -0.8 1 96.44 261 VAL B CA 1
ATOM 4425 C C . VAL B 1 261 ? 2.275 23.047 -0.026 1 96.44 261 VAL B C 1
ATOM 4427 O O . VAL B 1 261 ? 2.967 23.891 -0.608 1 96.44 261 VAL B O 1
ATOM 4430 N N . GLY B 1 262 ? 2.043 23.078 1.312 1 96.88 262 GLY B N 1
ATOM 4431 C CA . GLY B 1 262 ? 2.76 24.016 2.156 1 96.88 262 GLY B CA 1
ATOM 4432 C C . GLY B 1 262 ? 4.207 23.625 2.387 1 96.88 262 GLY B C 1
ATOM 4433 O O . GLY B 1 262 ? 4.98 24.406 2.955 1 96.88 262 GLY B O 1
ATOM 4434 N N . GLY B 1 263 ? 4.543 22.438 1.947 1 97.81 263 GLY B N 1
ATOM 4435 C CA . GLY B 1 263 ? 5.922 21.984 2.031 1 97.81 263 GLY B CA 1
ATOM 4436 C C . GLY B 1 263 ? 6.145 20.953 3.123 1 97.81 263 GLY B C 1
ATOM 4437 O O . GLY B 1 263 ? 7.277 20.531 3.355 1 97.81 263 GLY B O 1
ATOM 4438 N N . GLY B 1 264 ? 5.133 20.562 3.773 1 98.56 264 GLY B N 1
ATOM 4439 C CA . GLY B 1 264 ? 5.258 19.625 4.879 1 98.56 264 GLY B CA 1
ATOM 4440 C C . GLY B 1 264 ? 5.168 18.172 4.445 1 98.56 264 GLY B C 1
ATOM 4441 O O . GLY B 1 264 ? 4.543 17.859 3.43 1 98.56 264 GLY B O 1
ATOM 4442 N N . LEU B 1 265 ? 5.793 17.281 5.148 1 98.81 265 LEU B N 1
ATOM 4443 C CA . LEU B 1 265 ? 5.598 15.828 5.098 1 98.81 265 LEU B CA 1
ATOM 4444 C C . LEU B 1 265 ? 5.395 15.258 6.5 1 98.81 265 LEU B C 1
ATOM 4446 O O . LEU B 1 265 ? 6.207 15.5 7.395 1 98.81 265 LEU B O 1
ATOM 4450 N N . LEU B 1 266 ? 4.297 14.633 6.691 1 98.94 266 LEU B N 1
ATOM 4451 C CA . LEU B 1 266 ? 4.02 13.828 7.879 1 98.94 266 LEU B CA 1
ATOM 4452 C C . LEU B 1 266 ? 4.277 12.352 7.609 1 98.94 266 LEU B C 1
ATOM 4454 O O . LEU B 1 266 ? 3.609 11.75 6.766 1 98.94 266 LEU B O 1
ATOM 4458 N N . SER B 1 267 ? 5.234 11.766 8.289 1 98.88 267 SER B N 1
ATOM 4459 C CA . SER B 1 267 ? 5.613 10.375 8.047 1 98.88 267 SER B CA 1
ATOM 4460 C C . SER B 1 267 ? 5.621 9.57 9.344 1 98.88 267 SER B C 1
ATOM 4462 O O . SER B 1 267 ? 5.855 10.125 10.422 1 98.88 267 SER B O 1
ATOM 4464 N N . VAL B 1 268 ? 5.359 8.289 9.195 1 98.75 268 VAL B N 1
ATOM 4465 C CA . VAL B 1 268 ? 5.199 7.414 10.352 1 98.75 268 VAL B CA 1
ATOM 4466 C C . VAL B 1 268 ? 5.969 6.117 10.125 1 98.75 268 VAL B C 1
ATOM 4468 O O . VAL B 1 268 ? 5.82 5.469 9.086 1 98.75 268 VAL B O 1
ATOM 4471 N N . SER B 1 269 ? 6.852 5.777 10.984 1 98.06 269 SER B N 1
ATOM 4472 C CA . SER B 1 269 ? 7.414 4.434 11.07 1 98.06 269 SER B CA 1
ATOM 4473 C C . SER B 1 269 ? 6.902 3.695 12.305 1 98.06 269 SER B C 1
ATOM 4475 O O . SER B 1 269 ? 7.293 4.008 13.43 1 98.06 269 SER B O 1
ATOM 4477 N N . LYS B 1 270 ? 6.02 2.75 12.062 1 96.75 270 LYS B N 1
ATOM 4478 C CA . LYS B 1 270 ? 5.305 2.027 13.109 1 96.75 270 LYS B CA 1
ATOM 4479 C C . LYS B 1 270 ? 6.266 1.507 14.172 1 96.75 270 LYS B C 1
ATOM 4481 O O . LYS B 1 270 ? 7.277 0.879 13.852 1 96.75 270 LYS B O 1
ATOM 4486 N N . LYS B 1 271 ? 5.984 1.775 15.453 1 95.38 271 LYS B N 1
ATOM 4487 C CA . LYS B 1 271 ? 6.688 1.309 16.641 1 95.38 271 LYS B CA 1
ATOM 4488 C C . LYS B 1 271 ? 8.125 1.835 16.672 1 95.38 271 LYS B C 1
ATOM 4490 O O . LYS B 1 271 ? 8.961 1.33 17.422 1 95.38 271 LYS B O 1
ATOM 4495 N N . LYS B 1 272 ? 8.422 2.857 15.844 1 96.38 272 LYS B N 1
ATOM 4496 C CA . LYS B 1 272 ? 9.789 3.371 15.82 1 96.38 272 LYS B CA 1
ATOM 4497 C C . LYS B 1 272 ? 9.812 4.883 16.031 1 96.38 272 LYS B C 1
ATOM 4499 O O . LYS B 1 272 ? 10.414 5.371 16.984 1 96.38 272 LYS B O 1
ATOM 4504 N N . MET B 1 273 ? 9.109 5.656 15.078 1 97.88 273 MET B N 1
ATOM 4505 C CA . MET B 1 273 ? 9.312 7.098 15.156 1 97.88 273 MET B CA 1
ATOM 4506 C C . MET B 1 273 ? 8.273 7.844 14.336 1 97.88 273 MET B C 1
ATOM 4508 O O . MET B 1 273 ? 7.605 7.254 13.484 1 97.88 273 MET B O 1
ATOM 4512 N N . GLY B 1 274 ? 8.047 9.07 14.703 1 98.62 274 GLY B N 1
ATOM 4513 C CA . GLY B 1 274 ? 7.422 10.078 13.859 1 98.62 274 GLY B CA 1
ATOM 4514 C C . GLY B 1 274 ? 8.422 11.008 13.195 1 98.62 274 GLY B C 1
ATOM 4515 O O . GLY B 1 274 ? 9.43 11.383 13.805 1 98.62 274 GLY B O 1
ATOM 4516 N N . ILE B 1 275 ? 8.148 11.375 11.922 1 98.88 275 ILE B N 1
ATOM 4517 C CA . ILE B 1 275 ? 9.055 12.219 11.141 1 98.88 275 ILE B CA 1
ATOM 4518 C C . ILE B 1 275 ? 8.289 13.414 10.586 1 98.88 275 ILE B C 1
ATOM 4520 O O . ILE B 1 275 ? 7.234 13.258 9.969 1 98.88 275 ILE B O 1
ATOM 4524 N N . GLY B 1 276 ? 8.734 14.578 10.828 1 98.88 276 GLY B N 1
ATOM 4525 C CA . GLY B 1 276 ? 8.227 15.812 10.25 1 98.88 276 GLY B CA 1
ATOM 4526 C C . GLY B 1 276 ? 9.258 16.547 9.414 1 98.88 276 GLY B C 1
ATOM 4527 O O . GLY B 1 276 ? 10.391 16.734 9.844 1 98.88 276 GLY B O 1
ATOM 4528 N N . ILE B 1 277 ? 8.906 16.922 8.227 1 98.88 277 ILE B N 1
ATOM 4529 C CA . ILE B 1 277 ? 9.789 17.641 7.324 1 98.88 277 ILE B CA 1
ATOM 4530 C C . ILE B 1 277 ? 9.102 18.922 6.832 1 98.88 277 ILE B C 1
ATOM 4532 O O . ILE B 1 277 ? 7.891 18.922 6.613 1 98.88 277 ILE B O 1
ATOM 4536 N N . TYR B 1 278 ? 9.875 19.953 6.719 1 98.81 278 TYR B N 1
ATOM 4537 C CA . TYR B 1 278 ? 9.43 21.188 6.07 1 98.81 278 TYR B CA 1
ATOM 4538 C C . TYR B 1 278 ? 10.383 21.594 4.961 1 98.81 278 TYR B C 1
ATOM 4540 O O . TYR B 1 278 ? 11.594 21.703 5.184 1 98.81 278 TYR B O 1
ATOM 4548 N N . GLY B 1 279 ? 9.938 21.734 3.855 1 98.81 279 GLY B N 1
ATOM 4549 C CA . GLY B 1 279 ? 10.609 22.266 2.682 1 98.81 279 GLY B CA 1
ATOM 4550 C C . GLY B 1 279 ? 9.648 22.766 1.617 1 98.81 279 GLY B C 1
ATOM 4551 O O . GLY B 1 279 ? 9.039 21.969 0.904 1 98.81 279 GLY B O 1
ATOM 4552 N N . PRO B 1 280 ? 9.562 24.078 1.427 1 98.06 280 PRO B N 1
ATOM 4553 C CA . PRO B 1 280 ? 8.508 24.641 0.583 1 98.06 280 PRO B CA 1
ATOM 4554 C C . PRO B 1 280 ? 8.773 24.422 -0.907 1 98.06 280 PRO B C 1
ATOM 4556 O O . PRO B 1 280 ? 7.887 24.672 -1.733 1 98.06 280 PRO B O 1
ATOM 4559 N N . SER B 1 281 ? 9.969 24 -1.329 1 98.5 281 SER B N 1
ATOM 4560 C CA . SER B 1 281 ? 10.242 23.688 -2.729 1 98.5 281 SER B CA 1
ATOM 4561 C C . SER B 1 281 ? 9.562 22.391 -3.141 1 98.5 281 SER B C 1
ATOM 4563 O O . SER B 1 281 ? 9.852 21.328 -2.588 1 98.5 281 SER B O 1
ATOM 4565 N N . LEU B 1 282 ? 8.664 22.5 -4.121 1 97.62 282 LEU B N 1
ATOM 4566 C CA . LEU B 1 282 ? 7.812 21.359 -4.484 1 97.62 282 LEU B CA 1
ATOM 4567 C C . LEU B 1 282 ? 8.195 20.812 -5.859 1 97.62 282 LEU B C 1
ATOM 4569 O O . LEU B 1 282 ? 8.648 21.562 -6.727 1 97.62 282 LEU B O 1
ATOM 4573 N N . ASP B 1 283 ? 8.008 19.562 -6.039 1 95.38 283 ASP B N 1
ATOM 4574 C CA . ASP B 1 283 ? 8.117 18.953 -7.367 1 95.38 283 ASP B CA 1
ATOM 4575 C C . ASP B 1 283 ? 6.84 19.172 -8.172 1 95.38 283 ASP B C 1
ATOM 4577 O O . ASP B 1 283 ? 5.938 19.891 -7.734 1 95.38 283 ASP B O 1
ATOM 4581 N N . LYS B 1 284 ? 6.781 18.562 -9.359 1 89.44 284 LYS B N 1
ATOM 4582 C CA . LYS B 1 284 ? 5.656 18.766 -10.273 1 89.44 284 LYS B CA 1
ATOM 4583 C C . LYS B 1 284 ? 4.371 18.188 -9.695 1 89.44 284 LYS B C 1
ATOM 4585 O O . LYS B 1 284 ? 3.273 18.578 -10.086 1 89.44 284 LYS B O 1
ATOM 4590 N N . LYS B 1 285 ? 4.52 17.234 -8.758 1 88.31 285 LYS B N 1
ATOM 4591 C CA . LYS B 1 285 ? 3.352 16.578 -8.18 1 88.31 285 LYS B CA 1
ATOM 4592 C C . LYS B 1 285 ? 2.867 17.312 -6.93 1 88.31 285 LYS B C 1
ATOM 4594 O O . LYS B 1 285 ? 1.837 16.953 -6.355 1 88.31 285 LYS B O 1
ATOM 4599 N N . GLY B 1 286 ? 3.637 18.297 -6.422 1 93 286 GLY B N 1
ATOM 4600 C CA . GLY B 1 286 ? 3.236 19.094 -5.277 1 93 286 GLY B CA 1
ATOM 4601 C C . GLY B 1 286 ? 3.873 18.641 -3.979 1 93 286 GLY B C 1
ATOM 4602 O O . GLY B 1 286 ? 3.508 19.125 -2.902 1 93 286 GLY B O 1
ATOM 4603 N N . ASN B 1 287 ? 4.801 17.688 -4.086 1 96.12 287 ASN B N 1
ATOM 4604 C CA . ASN B 1 287 ? 5.488 17.203 -2.896 1 96.12 287 ASN B CA 1
ATOM 4605 C C . ASN B 1 287 ? 6.777 17.969 -2.637 1 96.12 287 ASN B C 1
ATOM 4607 O O . ASN B 1 287 ? 7.449 18.406 -3.576 1 96.12 287 ASN B O 1
ATOM 4611 N N . CYS B 1 288 ? 7.07 18.156 -1.38 1 97.94 288 CYS B N 1
ATOM 4612 C CA . CYS B 1 288 ? 8.391 18.672 -1.021 1 97.94 288 CYS B CA 1
ATOM 4613 C C . CYS B 1 288 ? 9.492 17.875 -1.699 1 97.94 288 CYS B C 1
ATOM 4615 O O . CYS B 1 288 ? 9.734 16.719 -1.349 1 97.94 288 CYS B O 1
ATOM 4617 N N . ILE B 1 289 ? 10.203 18.484 -2.68 1 98.19 289 ILE B N 1
ATOM 4618 C CA . ILE B 1 289 ? 11.172 17.766 -3.506 1 98.19 289 ILE B CA 1
ATOM 4619 C C . ILE B 1 289 ? 12.336 17.281 -2.643 1 98.19 289 ILE B C 1
ATOM 4621 O O . ILE B 1 289 ? 12.789 16.141 -2.775 1 98.19 289 ILE B O 1
ATOM 4625 N N . ALA B 1 290 ? 12.852 18.125 -1.761 1 98.62 290 ALA B N 1
ATOM 4626 C CA . ALA B 1 290 ? 13.945 17.75 -0.876 1 98.62 290 ALA B CA 1
ATOM 4627 C C . ALA B 1 290 ? 13.5 16.672 0.114 1 98.62 290 ALA B C 1
ATOM 4629 O O . ALA B 1 290 ? 14.25 15.742 0.406 1 98.62 290 ALA B O 1
ATOM 4630 N N . GLY B 1 291 ? 12.305 16.828 0.652 1 98.31 291 GLY B N 1
ATOM 4631 C CA . GLY B 1 291 ? 11.773 15.891 1.623 1 98.31 291 GLY B CA 1
ATOM 4632 C C . GLY B 1 291 ? 11.664 14.477 1.085 1 98.31 291 GLY B C 1
ATOM 4633 O O . GLY B 1 291 ? 11.953 13.516 1.797 1 98.31 291 GLY B O 1
ATOM 4634 N N . CYS B 1 292 ? 11.219 14.328 -0.13 1 97.56 292 CYS B N 1
ATOM 4635 C CA . CYS B 1 292 ? 11.117 13.016 -0.76 1 97.56 292 CYS B CA 1
ATOM 4636 C C . CYS B 1 292 ? 12.484 12.344 -0.857 1 97.56 292 CYS B C 1
ATOM 4638 O O . CYS B 1 292 ? 12.617 11.156 -0.557 1 97.56 292 CYS B O 1
ATOM 4640 N N . GLU B 1 293 ? 13.469 13.109 -1.226 1 97.5 293 GLU B N 1
ATOM 4641 C CA . GLU B 1 293 ? 14.82 12.578 -1.352 1 97.5 293 GLU B CA 1
ATOM 4642 C C . GLU B 1 293 ? 15.391 12.18 0.009 1 97.5 293 GLU B C 1
ATOM 4644 O O . GLU B 1 293 ? 16 11.125 0.146 1 97.5 293 GLU B O 1
ATOM 4649 N N . LEU B 1 294 ? 15.211 13.07 0.938 1 96.94 294 LEU B N 1
ATOM 4650 C CA . LEU B 1 294 ? 15.797 12.773 2.24 1 96.94 294 LEU B CA 1
ATOM 4651 C C . LEU B 1 294 ? 15.102 11.578 2.893 1 96.94 294 LEU B C 1
ATOM 4653 O O . LEU B 1 294 ? 15.734 10.789 3.588 1 96.94 294 LEU B O 1
ATOM 4657 N N . LEU B 1 295 ? 13.781 11.383 2.695 1 97.62 295 LEU B N 1
ATOM 4658 C CA . LEU B 1 295 ? 13.078 10.234 3.252 1 97.62 295 LEU B CA 1
ATOM 4659 C C . LEU B 1 295 ? 13.562 8.938 2.615 1 97.62 295 LEU B C 1
ATOM 4661 O O . LEU B 1 295 ? 13.648 7.906 3.283 1 97.62 295 LEU B O 1
ATOM 4665 N N . GLY B 1 296 ? 13.812 9.008 1.264 1 97.56 296 GLY B N 1
ATOM 4666 C CA . GLY B 1 296 ? 14.406 7.848 0.617 1 97.56 296 GLY B CA 1
ATOM 4667 C C . GLY B 1 296 ? 15.719 7.418 1.247 1 97.56 296 GLY B C 1
ATOM 4668 O O . GLY B 1 296 ? 15.93 6.234 1.511 1 97.56 296 GLY B O 1
ATOM 4669 N N . TYR B 1 297 ? 16.547 8.367 1.52 1 98 297 TYR B N 1
ATOM 4670 C CA . TYR B 1 297 ? 17.859 8.109 2.123 1 98 297 TYR B CA 1
ATOM 4671 C C . TYR B 1 297 ? 17.703 7.578 3.543 1 98 297 TYR B C 1
ATOM 4673 O O . TYR B 1 297 ? 18.312 6.574 3.908 1 98 297 TYR B O 1
ATOM 4681 N N . ILE B 1 298 ? 16.891 8.195 4.352 1 97.19 298 ILE B N 1
ATOM 4682 C CA . ILE B 1 298 ? 16.797 7.84 5.762 1 97.19 298 ILE B CA 1
ATOM 4683 C C . ILE B 1 298 ? 16.094 6.488 5.906 1 97.19 298 ILE B C 1
ATOM 4685 O O . ILE B 1 298 ? 16.406 5.719 6.824 1 97.19 298 ILE B O 1
ATOM 4689 N N . SER B 1 299 ? 15.109 6.211 5.039 1 97.62 299 SER B N 1
ATOM 4690 C CA . SER B 1 299 ? 14.461 4.902 5.07 1 97.62 299 SER B CA 1
ATOM 4691 C C . SER B 1 299 ? 15.484 3.775 4.988 1 97.62 299 SER B C 1
ATOM 4693 O O . SER B 1 299 ? 15.406 2.805 5.742 1 97.62 299 SER B O 1
ATOM 4695 N N . GLU B 1 300 ? 16.422 3.926 4.051 1 96.25 300 GLU B N 1
ATOM 4696 C CA . GLU B 1 300 ? 17.469 2.922 3.885 1 96.25 300 GLU B CA 1
ATOM 4697 C C . GLU B 1 300 ? 18.438 2.934 5.066 1 96.25 300 GLU B C 1
ATOM 4699 O O . GLU B 1 300 ? 18.781 1.877 5.602 1 96.25 300 GLU B O 1
ATOM 4704 N N . ALA B 1 301 ? 18.859 4.113 5.512 1 96.5 301 ALA B N 1
ATOM 4705 C CA . ALA B 1 301 ? 19.906 4.258 6.516 1 96.5 301 ALA B CA 1
ATOM 4706 C C . ALA B 1 301 ? 19.422 3.828 7.895 1 96.5 301 ALA B C 1
ATOM 4708 O O . ALA B 1 301 ? 20.203 3.328 8.711 1 96.5 301 ALA B O 1
ATOM 4709 N N . LEU B 1 302 ? 18.141 4.004 8.109 1 96.25 302 LEU B N 1
ATOM 4710 C CA . LEU B 1 302 ? 17.594 3.721 9.43 1 96.25 302 LEU B CA 1
ATOM 4711 C C . LEU B 1 302 ? 16.672 2.508 9.391 1 96.25 302 LEU B C 1
ATOM 4713 O O . LEU B 1 302 ? 15.961 2.232 10.359 1 96.25 302 LEU B O 1
ATOM 4717 N N . TYR B 1 303 ? 16.578 1.821 8.258 1 95.5 303 TYR B N 1
ATOM 4718 C CA . TYR B 1 303 ? 15.82 0.587 8.102 1 95.5 303 TYR B CA 1
ATOM 4719 C C . TYR B 1 303 ? 14.344 0.816 8.391 1 95.5 303 TYR B C 1
ATOM 4721 O O . TYR B 1 303 ? 13.742 0.094 9.195 1 95.5 303 TYR B O 1
ATOM 4729 N N . LEU B 1 304 ? 13.758 1.809 7.711 1 96.88 304 LEU B N 1
ATOM 4730 C CA . LEU B 1 304 ? 12.422 2.238 8.086 1 96.88 304 LEU B CA 1
ATOM 4731 C C . LEU B 1 304 ? 11.375 1.648 7.148 1 96.88 304 LEU B C 1
ATOM 4733 O O . LEU B 1 304 ? 10.172 1.724 7.418 1 96.88 304 LEU B O 1
ATOM 4737 N N . HIS B 1 305 ? 11.812 1.004 6.012 1 97.5 305 HIS B N 1
ATOM 4738 C CA . HIS B 1 305 ? 10.852 0.411 5.086 1 97.5 305 HIS B CA 1
ATOM 4739 C C . HIS B 1 305 ? 10.008 -0.658 5.77 1 97.5 305 HIS B C 1
ATOM 4741 O O . HIS B 1 305 ? 10.531 -1.462 6.547 1 97.5 305 HIS B O 1
ATOM 4747 N N . ILE B 1 306 ? 8.734 -0.699 5.516 1 96.44 306 ILE B N 1
ATOM 4748 C CA . ILE B 1 306 ? 7.812 -1.583 6.223 1 96.44 306 ILE B CA 1
ATOM 4749 C C . ILE B 1 306 ? 8.195 -3.039 5.961 1 96.44 306 ILE B C 1
ATOM 4751 O O . ILE B 1 306 ? 7.883 -3.922 6.762 1 96.44 306 ILE B O 1
ATOM 4755 N N . PHE B 1 307 ? 8.891 -3.291 4.879 1 96.56 307 PHE B N 1
ATOM 4756 C CA . PHE B 1 307 ? 9.281 -4.664 4.582 1 96.56 307 PHE B CA 1
ATOM 4757 C C . PHE B 1 307 ? 10.789 -4.852 4.758 1 96.56 307 PHE B C 1
ATOM 4759 O O . PHE B 1 307 ? 11.367 -5.793 4.219 1 96.56 307 PHE B O 1
ATOM 4766 N N . ASP B 1 308 ? 11.438 -3.873 5.395 1 93.62 308 ASP B N 1
ATOM 4767 C CA . ASP B 1 308 ? 12.82 -4.078 5.812 1 93.62 308 ASP B CA 1
ATOM 4768 C C . ASP B 1 308 ? 12.906 -5.105 6.938 1 93.62 308 ASP B C 1
ATOM 4770 O O . ASP B 1 308 ? 12.078 -5.113 7.844 1 93.62 308 ASP B O 1
ATOM 4774 N N . THR B 1 309 ? 13.773 -6.082 6.812 1 89.25 309 THR B N 1
ATOM 4775 C CA . THR B 1 309 ? 13.852 -7.152 7.805 1 89.25 309 THR B CA 1
ATOM 4776 C C . THR B 1 309 ? 14.914 -6.836 8.852 1 89.25 309 THR B C 1
ATOM 4778 O O . THR B 1 309 ? 15.031 -7.547 9.859 1 89.25 309 THR 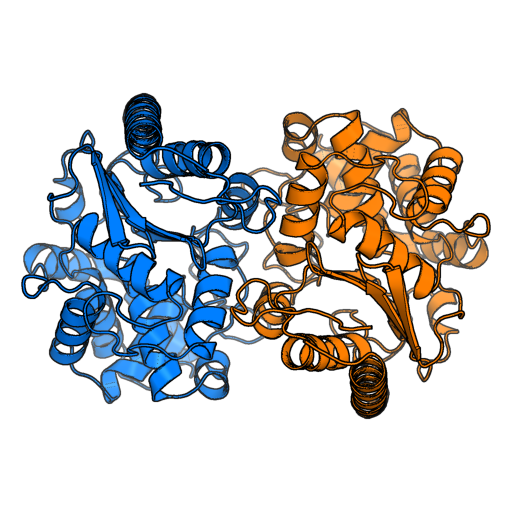B O 1
ATOM 4781 N N . ARG B 1 310 ? 15.711 -5.801 8.672 1 88.31 310 ARG B N 1
ATOM 4782 C CA . ARG B 1 310 ? 16.734 -5.41 9.633 1 88.31 310 ARG B CA 1
ATOM 4783 C C . ARG B 1 310 ? 16.125 -4.715 10.844 1 88.31 310 ARG B C 1
ATOM 4785 O O . ARG B 1 310 ? 15.094 -4.047 10.719 1 88.31 310 ARG B O 1
ATOM 4792 N N . GLU B 1 311 ? 16.625 -4.949 11.977 1 80.94 311 GLU B N 1
ATOM 4793 C CA . GLU B 1 311 ? 16.125 -4.379 13.227 1 80.94 311 GLU B CA 1
ATOM 4794 C C . GLU B 1 311 ? 16.672 -2.969 13.445 1 80.94 311 GLU B C 1
ATOM 4796 O O . GLU B 1 311 ? 17.828 -2.688 13.141 1 80.94 311 GLU B O 1
ATOM 4801 N N . TRP B 1 312 ? 15.766 -2.176 13.922 1 82.12 312 TRP B N 1
ATOM 4802 C CA . TRP B 1 312 ? 16.125 -0.813 14.289 1 82.12 312 TRP B CA 1
ATOM 4803 C C . TRP B 1 312 ? 16.094 -0.628 15.805 1 82.12 312 TRP B C 1
ATOM 4805 O O . TRP B 1 312 ? 15.125 -1.025 16.453 1 82.12 312 TRP B O 1
ATOM 4815 N N . LYS B 1 313 ? 17.125 -0.181 16.375 1 80.69 313 LYS B N 1
ATOM 4816 C CA . LYS B 1 313 ? 17.172 0.223 17.781 1 80.69 313 LYS B CA 1
ATOM 4817 C C . LYS B 1 313 ? 18.219 1.312 18 1 80.69 313 LYS B C 1
ATOM 4819 O O . LYS B 1 313 ? 19.297 1.274 17.406 1 80.69 313 LYS B O 1
ATOM 4824 N N . VAL B 1 314 ? 17.719 2.256 18.766 1 76.81 314 VAL B N 1
ATOM 4825 C CA . VAL B 1 314 ? 18.672 3.285 19.141 1 76.81 314 VAL B CA 1
ATOM 4826 C C . VAL B 1 314 ? 19.234 2.979 20.531 1 76.81 314 VAL B C 1
ATOM 4828 O O . VAL B 1 314 ? 18.484 2.707 21.469 1 76.81 314 VAL B O 1
ATOM 4831 N N . GLU B 1 315 ? 20.438 2.715 20.578 1 74.38 315 GLU B N 1
ATOM 4832 C CA . GLU B 1 315 ? 21.109 2.537 21.859 1 74.38 315 GLU B CA 1
ATOM 4833 C C . GLU B 1 315 ? 21.5 3.879 22.469 1 74.38 315 GLU B C 1
ATOM 4835 O O . GLU B 1 315 ? 21.906 4.797 21.75 1 74.38 315 GLU B O 1
ATOM 4840 N N . GLU B 1 316 ? 21.125 4.059 23.766 1 61.34 316 GLU B N 1
ATOM 4841 C CA . GLU B 1 316 ? 21.547 5.254 24.5 1 61.34 316 GLU B CA 1
ATOM 4842 C C . GLU B 1 316 ? 23.062 5.312 24.609 1 61.34 316 GLU B C 1
ATOM 4844 O O . GLU B 1 316 ? 23.734 4.273 24.688 1 61.34 316 GLU B O 1
#

Radius of gyration: 24.08 Å; Cα contacts (8 Å, |Δi|>4): 1439; chains: 2; bounding box: 51×67×60 Å

Foldseek 3Di:
DAAPVRLQVLLVVLLVQLLVCLVVFAFDPLQPVRNPDDQNFKKKWKAWLVGDIHIDTDQPDKWFQALVLLLLLLQVLCVPPNDVVLCLLAPLAAQLDALPDLPCADPVSRHRHNSSHLLNVLLSLLVCLVPDDLVRSQVLLCVQLVNNPWAFDVSSLVSCVVSVVSSLSSLVSCVVVVSHPGDSVSSSSSSSRSRRIMDGQSSLQSNQACLLAQQARSVPRDRRGHNVSSVSSQVSLQRHAQGSCSVVLCVQQLWRWHFRLSAWIWTHQHNTTTMIMGRSGADPSSYNSSVSSSSSSCSVVQVRRPPRPDDGDYDD/DAAPVRLQVLLVVLLVQLLVCLVVFAFDPLQPVRNPDDQNFKKKWKAWLVGDIHIDTPQPDKWFQALVLLLLLLQVLCVPPNDVVLCLLAPLAAQLDALPDLCCADPVSRHRHRSSHLLNVLLSLLVCLVPDDLVRSQVLLCVQLVNNPWAFPVSSLVSCVVSVVSSLSSLVSCVVVVSHDGDSVSSSSSSSRSRRIMDGQSSLQSNQACLLAQQARSVPRDRRGHNVSSVSSQVSLQRHAQGSCSVVLCVQQLWRWHFRLSAWIWTHQHNTGTMIMGRSGADPSSYNSSVSSSSSSCSVVQVRRPPRPDDGDYDD